Protein 5OBT (pdb70)

InterPro domains:
  IPR001096 Peptidase C13, legumain [PF01650] (59-330)
  IPR001096 Peptidase C13, legumain [PIRSF019663] (10-494)
  IPR001096 Peptidase C13, legumain [PR00776] (60-84)
  IPR001096 Peptidase C13, legumain [PR00776] (85-114)
  IPR001096 Peptidase C13, legumain [PR00776] (132-147)
  IPR001096 Peptidase C13, legumain [PR00776] (160-179)
  IPR001096 Peptidase C13, legumain [PR00776] (209-225)
  IPR001096 Peptidase C13, legumain [PTHR12000] (14-478)
  IPR043577 Asparaginyl endopeptidase [PIRSF500139] (7-494)
  IPR046427 Legumain prodomain superfamily [G3DSA:1.10.132.130] (354-481)
  IPR048501 Legumain, prodomain [PF20985] (381-477)
  IPR048501 Legumain, prodomain [cd21115] (356-477)

Sequence (564 aa):
FQSGTRWAVLVAGSSGYWNYRHQADICHAYQLLRKGGLKEENIVVFMYDDIANNYENPRPGTIINSPHGKDDVYQGVPKDYTGDDVNVDNLFAVILGDKTAVKGGGSGKVVDSGPNDHIFIFYSHGGPGVLGMPTSSSPYLYANNDLNDVVLKKKKHALGTYKSSLVFYLEACESGSIFEGLLPEGLNIYATTASNAEESSWGTYCPGEEPSSPPPEYETCLGDLYSVAWMEDSGMLQTETLHQQYELVKRRTAPVGYSYGSHVMMQYGDVGISKDNLDLYMGTNPAYVVADFQSGTRWAVLVAGSSGYWNYRHQADICHAYQLLRKGGLKEENIVVFMYDDIANNNYENPRPGTIINSPHGKDVYQGVPKDYTGDDVNVDNLFAVILGDKTAVKGGSGKVVDSGPNDHIFIFYSHGGPGVLGMPTSSPYLYANDLNDVLKKKHALGTYKSSLVFYLEACESGSIFEGLLPEGLNIYATTASNAEESSSWGTYCPGEEPSPPPEYETCLGDLYSVAWMEDSGMHNLQTETLHQQYELVKRRTAPVGYSYGSHVMMQYGDVGISKDNNLDLYMGTNPAYVAD

Secondary structure (DSSP, 8-state):
---S-EEEEEE----SGGGHHHHHHHHHHHHHHHHTT--GGGEEEE----STT-TT-SSTT---SSTTPPP--TT---SB-GGG-SHHHHHHHHHT-GGG--SS--------TT-EEEEEE--EETTEE--SSSSPEEHHHHHHHHHHHHHHT--SEEEEEE-STTGGGGTTTTS-TTSSEEEEESS-TTS--BEES-TTSSSPPSTT--S--EEHHHHHHHHHHH-/---S-EEEEEE----SGGGHHHHHHHHHHHHHHHHTT--GGGEEEE----STT-TT-SSTT---SSTTPPP--TT---SB-GGG-SHHHHHHHHHT-GGG--SS--------TT-EEEEEE--EETTEE--SSSSPEEHHHHHHHHHHHHHHT--SEEEEEE-STTTHHHHTTTS-TTSSEEEEESS-TTS--BEES-TTSSSPPPTT--S--EEHHHHHHHHHTTTT-/-BB-/-BB-/----BHHHHHHHHHHHHS-BTTBS----EEEE-GGGGGSBTHHHH-----/----BHHHHHHHHHHHHSPBTTBS----EEEE-GGGGGSBTHHHH-----

CATH classification: 3.40.50.1460

Solvent-accessible surface area: 22400 Å² total

Organism: Arabidopsis thaliana (NCBI:txid3702)

Radius of gyration: 26.43 Å; Cα contacts (8 Å, |Δi|>4): 1486; chains: 6; bounding box: 70×45×80 Å

Structure (mmCIF, N/CA/C/O backbone):
data_5OBT
#
_entry.id   5OBT
#
_cell.length_a   41.740
_cell.length_b   78.070
_cell.length_c   77.719
_cell.angle_alpha   90.00
_cell.angle_beta   92.98
_cell.angle_gamma   90.00
#
_symmetry.space_group_name_H-M   'P 1 21 1'
#
loop_
_entity.id
_entity.type
_entity.pdbx_description
1 polymer 'Vacuolar-processing enzyme gamma-isozyme'
2 polymer 'Vacuolar-processing enzyme gamma-isozyme'
3 polymer Ac-YVAD-CMK
4 water water
#
loop_
_atom_site.group_PDB
_atom_site.id
_atom_site.type_symbol
_atom_site.label_atom_id
_atom_site.label_alt_id
_atom_site.label_comp_id
_atom_site.label_asym_id
_atom_site.label_entity_id
_atom_site.label_seq_id
_atom_site.pdbx_PDB_ins_code
_atom_site.Cartn_x
_atom_site.Cartn_y
_atom_site.Cartn_z
_atom_site.occupancy
_atom_site.B_iso_or_equiv
_atom_site.auth_seq_id
_atom_site.auth_comp_id
_atom_site.auth_asym_id
_atom_site.auth_atom_id
_atom_site.pdbx_PDB_model_num
ATOM 1 N N . PHE A 1 16 ? 42.451 9.581 25.755 1.00 35.18 54 PHE A N 1
ATOM 2 C CA . PHE A 1 16 ? 41.466 8.697 25.143 1.00 33.22 54 PHE A CA 1
ATOM 3 C C . PHE A 1 16 ? 40.174 8.613 25.973 1.00 46.53 54 PHE A C 1
ATOM 4 O O . PHE A 1 16 ? 40.173 8.740 27.211 1.00 32.56 54 PHE A O 1
ATOM 12 N N . GLN A 1 17 ? 39.074 8.417 25.256 1.00 40.54 55 GLN A N 1
ATOM 13 C CA . GLN A 1 17 ? 37.765 8.203 25.845 1.00 33.87 55 GLN A CA 1
ATOM 14 C C . GLN A 1 17 ? 37.788 6.994 26.770 1.00 29.39 55 GLN A C 1
ATOM 15 O O . GLN A 1 17 ? 38.191 5.895 26.375 1.00 34.37 55 GLN A O 1
ATOM 21 N N . SER A 1 18 ? 37.364 7.217 28.009 1.00 25.04 56 SER A N 1
ATOM 22 C CA . SER A 1 18 ? 37.318 6.161 29.011 1.00 29.21 56 SER A CA 1
ATOM 23 C C . SER A 1 18 ? 35.883 5.733 29.316 1.00 27.42 56 SER A C 1
ATOM 24 O O . SER A 1 18 ? 35.665 4.762 30.032 1.00 29.88 56 SER A O 1
ATOM 27 N N . GLY A 1 19 ? 34.909 6.451 28.760 1.00 22.31 57 GLY A N 1
ATOM 28 C CA . GLY A 1 19 ? 33.510 6.097 28.937 1.00 20.97 57 GLY A CA 1
ATOM 29 C C . GLY A 1 19 ? 33.093 4.878 28.123 1.00 21.21 57 GLY A C 1
ATOM 30 O O . GLY A 1 19 ? 33.891 4.297 27.384 1.00 27.29 57 GLY A O 1
ATOM 31 N N . THR A 1 20 ? 31.835 4.477 28.278 1.00 12.38 58 THR A N 1
ATOM 32 C CA . THR A 1 20 ? 31.283 3.347 27.549 1.00 10.43 58 THR A CA 1
ATOM 33 C C . THR A 1 20 ? 30.453 3.876 26.399 1.00 10.38 58 THR A C 1
ATOM 34 O O . THR A 1 20 ? 29.734 4.864 26.566 1.00 9.59 58 THR A O 1
ATOM 38 N N . ARG A 1 21 ? 30.581 3.231 25.240 1.00 7.76 59 ARG A N 1
ATOM 39 C CA . ARG A 1 21 ? 29.786 3.562 24.047 1.00 8.57 59 ARG A CA 1
ATOM 40 C C . ARG A 1 21 ? 28.588 2.626 23.932 1.00 7.00 59 ARG A C 1
ATOM 41 O O . ARG A 1 21 ? 28.748 1.409 23.902 1.00 8.39 59 ARG A O 1
ATOM 49 N N . TRP A 1 22 ? 27.396 3.207 23.866 1.00 7.51 60 TRP A N 1
ATOM 50 C CA . TRP A 1 22 ? 26.138 2.467 23.772 1.00 6.87 60 TRP A CA 1
ATOM 51 C C . TRP A 1 22 ? 25.462 2.782 22.458 1.00 6.97 60 TRP A C 1
ATOM 52 O O . TRP A 1 22 ? 25.656 3.861 21.912 1.00 7.16 60 TRP A O 1
ATOM 63 N N . ALA A 1 23 ? 24.624 1.866 21.986 1.00 7.78 61 ALA A N 1
ATOM 64 C CA . ALA A 1 23 ? 23.781 2.161 20.835 1.00 5.61 61 ALA A CA 1
ATOM 65 C C . ALA A 1 23 ? 22.394 1.548 20.977 1.00 7.33 61 ALA A C 1
ATOM 66 O O . ALA A 1 23 ? 22.224 0.495 21.583 1.00 8.73 61 ALA A O 1
ATOM 68 N N . VAL A 1 24 ? 21.403 2.219 20.392 1.00 5.99 62 VAL A N 1
ATOM 69 C CA . VAL A 1 24 ? 20.061 1.678 20.254 1.00 6.45 62 VAL A CA 1
ATOM 70 C C . VAL A 1 24 ? 19.739 1.711 18.776 1.00 6.18 62 VAL A C 1
ATOM 71 O O . VAL A 1 24 ? 19.842 2.760 18.142 1.00 6.81 62 VAL A O 1
ATOM 75 N N . LEU A 1 25 ? 19.394 0.549 18.234 1.00 6.55 63 LEU A N 1
ATOM 76 C CA . LEU A 1 25 ? 19.132 0.392 16.812 1.00 6.18 63 LEU A CA 1
ATOM 77 C C . LEU A 1 25 ? 17.689 -0.040 16.634 1.00 7.76 63 LEU A C 1
ATOM 78 O O . LEU A 1 25 ? 17.308 -1.086 17.147 1.00 8.45 63 LEU A O 1
ATOM 83 N N . VAL A 1 26 ? 16.902 0.741 15.898 1.00 6.37 64 VAL A N 1
ATOM 84 C CA . VAL A 1 26 ? 15.462 0.515 15.809 1.00 7.56 64 VAL A CA 1
ATOM 85 C C . VAL A 1 26 ? 14.950 0.507 14.375 1.00 6.12 64 VAL A C 1
ATOM 86 O O . VAL A 1 26 ? 15.042 1.524 13.677 1.00 7.67 64 VAL A O 1
ATOM 90 N N . ALA A 1 27 ? 14.417 -0.638 13.948 1.00 5.98 65 ALA A N 1
ATOM 91 C CA . ALA A 1 27 ? 13.672 -0.746 12.703 1.00 6.64 65 ALA A CA 1
ATOM 92 C C . ALA A 1 27 ? 12.194 -0.637 13.043 1.00 10.24 65 ALA A C 1
ATOM 93 O O . ALA A 1 27 ? 11.684 -1.411 13.849 1.00 8.85 65 ALA A O 1
ATOM 95 N N . GLY A 1 28 ? 11.514 0.339 12.456 1.00 7.17 66 GLY A N 1
ATOM 96 C CA . GLY A 1 28 ? 10.160 0.666 12.873 1.00 8.19 66 GLY A CA 1
ATOM 97 C C . GLY A 1 28 ? 9.053 -0.017 12.096 1.00 7.85 66 GLY A C 1
ATOM 98 O O . GLY A 1 28 ? 7.879 0.250 12.323 1.00 9.94 66 GLY A O 1
ATOM 99 N N . SER A 1 29 ? 9.420 -0.930 11.207 1.00 6.63 67 SER A N 1
ATOM 100 C CA . SER A 1 29 ? 8.468 -1.522 10.276 1.00 8.42 67 SER A CA 1
ATOM 101 C C . SER A 1 29 ? 8.511 -3.038 10.288 1.00 7.84 67 SER A C 1
ATOM 102 O O . SER A 1 29 ? 9.391 -3.645 10.887 1.00 8.46 67 SER A O 1
ATOM 105 N N . SER A 1 30 ? 7.575 -3.648 9.577 1.00 7.18 68 SER A N 1
ATOM 106 C CA . SER A 1 30 ? 7.584 -5.093 9.394 1.00 8.74 68 SER A CA 1
ATOM 107 C C . SER A 1 30 ? 7.085 -5.399 7.989 1.00 8.16 68 SER A C 1
ATOM 108 O O . SER A 1 30 ? 6.601 -4.508 7.284 1.00 9.73 68 SER A O 1
ATOM 111 N N . GLY A 1 31 ? 7.214 -6.656 7.584 1.00 8.27 69 GLY A N 1
ATOM 112 C CA . GLY A 1 31 ? 6.797 -7.072 6.254 1.00 9.18 69 GLY A CA 1
ATOM 113 C C . GLY A 1 31 ? 7.939 -7.124 5.253 1.00 7.85 69 GLY A C 1
ATOM 114 O O . GLY A 1 31 ? 8.861 -6.289 5.272 1.00 8.08 69 GLY A O 1
ATOM 115 N N . TYR A 1 32 ? 7.870 -8.097 4.348 1.00 9.03 70 TYR A N 1
ATOM 116 C CA . TYR A 1 32 ? 8.950 -8.305 3.386 1.00 10.06 70 TYR A CA 1
ATOM 117 C C . TYR A 1 32 ? 9.242 -7.060 2.547 1.00 8.28 70 TYR A C 1
ATOM 118 O O . TYR A 1 32 ? 10.392 -6.797 2.199 1.00 8.30 70 TYR A O 1
ATOM 127 N N . TRP A 1 33 ? 8.197 -6.314 2.207 1.00 9.03 71 TRP A N 1
ATOM 128 C CA . TRP A 1 33 ? 8.336 -5.094 1.406 1.00 7.36 71 TRP A CA 1
ATOM 129 C C . TRP A 1 33 ? 9.148 -4.027 2.138 1.00 8.11 71 TRP A C 1
ATOM 130 O O . TRP A 1 33 ? 9.599 -3.048 1.531 1.00 9.69 71 TRP A O 1
ATOM 141 N N . ASN A 1 34 ? 9.320 -4.217 3.442 1.00 6.82 72 ASN A N 1
ATOM 142 C CA . ASN A 1 34 ? 10.112 -3.316 4.277 1.00 7.60 72 ASN A CA 1
ATOM 143 C C . ASN A 1 34 ? 11.444 -3.917 4.700 1.00 7.57 72 ASN A C 1
ATOM 144 O O . ASN A 1 34 ? 12.052 -3.478 5.669 1.00 7.41 72 ASN A O 1
ATOM 149 N N . TYR A 1 35 ? 11.887 -4.923 3.953 1.00 5.79 73 TYR A N 1
ATOM 150 C CA . TYR A 1 35 ? 13.204 -5.543 4.089 1.00 5.99 73 TYR A CA 1
ATOM 151 C C . TYR A 1 35 ? 14.310 -4.568 4.472 1.00 4.40 73 TYR A C 1
ATOM 152 O O . TYR A 1 35 ? 15.088 -4.813 5.409 1.00 6.40 73 TYR A O 1
ATOM 161 N N . ARG A 1 36 ? 14.366 -3.451 3.745 1.00 5.75 74 ARG A N 1
ATOM 162 C CA . ARG A 1 36 ? 15.458 -2.495 3.880 1.00 6.53 74 ARG A CA 1
ATOM 163 C C . ARG A 1 36 ? 15.642 -1.933 5.289 1.00 6.12 74 ARG A C 1
ATOM 164 O O . ARG A 1 36 ? 16.765 -1.642 5.682 1.00 7.37 74 ARG A O 1
ATOM 172 N N . HIS A 1 37 ? 14.569 -1.776 6.058 1.00 4.60 75 HIS A N 1
ATOM 173 C CA . HIS A 1 37 ? 14.746 -1.125 7.356 1.00 4.21 75 HIS A CA 1
ATOM 174 C C . HIS A 1 37 ? 15.440 -2.043 8.336 1.00 5.73 75 HIS A C 1
ATOM 175 O O . HIS A 1 37 ? 16.302 -1.619 9.108 1.00 6.31 75 HIS A O 1
ATOM 182 N N . GLN A 1 38 ? 15.074 -3.317 8.300 1.00 6.93 76 GLN A N 1
ATOM 183 C CA . GLN A 1 38 ? 15.747 -4.278 9.161 1.00 5.33 76 GLN A CA 1
ATOM 184 C C . GLN A 1 38 ? 17.150 -4.583 8.623 1.00 6.09 76 GLN A C 1
ATOM 185 O O . GLN A 1 38 ? 18.064 -4.788 9.410 1.00 6.09 76 GLN A O 1
ATOM 191 N N . ALA A 1 39 ? 17.340 -4.554 7.309 1.00 4.95 77 ALA A N 1
ATOM 192 C CA . ALA A 1 39 ? 18.682 -4.700 6.757 1.00 5.43 77 ALA A CA 1
ATOM 193 C C . ALA A 1 39 ? 19.585 -3.541 7.209 1.00 5.80 77 ALA A C 1
ATOM 194 O O . ALA A 1 39 ? 20.743 -3.767 7.556 1.00 5.87 77 ALA A O 1
ATOM 196 N N . ASP A 1 40 ? 19.070 -2.311 7.178 1.00 5.73 78 ASP A N 1
ATOM 197 C CA . ASP A 1 40 ? 19.816 -1.147 7.675 1.00 4.72 78 ASP A CA 1
ATOM 198 C C . ASP A 1 40 ? 20.309 -1.364 9.106 1.00 5.98 78 ASP A C 1
ATOM 199 O O . ASP A 1 40 ? 21.465 -1.088 9.439 1.00 5.86 78 ASP A O 1
ATOM 204 N N . ILE A 1 41 ? 19.405 -1.836 9.954 1.00 5.80 79 ILE A N 1
ATOM 205 C CA . ILE A 1 41 ? 19.697 -1.980 11.370 1.00 5.41 79 ILE A CA 1
ATOM 206 C C . ILE A 1 41 ? 20.693 -3.108 11.603 1.00 6.08 79 ILE A C 1
ATOM 207 O O . ILE A 1 41 ? 21.575 -2.984 12.448 1.00 7.23 79 ILE A O 1
ATOM 212 N N . CYS A 1 42 ? 20.580 -4.200 10.848 1.00 6.01 80 CYS A N 1
ATOM 213 C CA . CYS A 1 42 ? 21.520 -5.298 11.029 1.00 6.66 80 CYS A CA 1
ATOM 214 C C . CYS A 1 42 ? 22.908 -4.870 10.586 1.00 5.69 80 CYS A C 1
ATOM 215 O O . CYS A 1 42 ? 23.911 -5.212 11.222 1.00 7.13 80 CYS A O 1
ATOM 218 N N . HIS A 1 43 ? 22.973 -4.130 9.488 1.00 6.95 81 HIS A N 1
ATOM 219 C CA . HIS A 1 43 ? 24.250 -3.598 9.029 1.00 7.30 81 HIS A CA 1
ATOM 220 C C . HIS A 1 43 ? 24.849 -2.702 10.109 1.00 7.11 81 HIS A C 1
ATOM 221 O O . HIS A 1 43 ? 26.042 -2.811 10.414 1.00 7.54 81 HIS A O 1
ATOM 228 N N . ALA A 1 44 ? 24.023 -1.848 10.715 1.00 5.42 82 ALA A N 1
ATOM 229 C CA . ALA A 1 44 ? 24.518 -0.913 11.733 1.00 6.05 82 ALA A CA 1
ATOM 230 C C . ALA A 1 44 ? 25.070 -1.694 12.910 1.00 6.88 82 ALA A C 1
ATOM 231 O O . ALA A 1 44 ? 26.125 -1.339 13.451 1.00 6.87 82 ALA A O 1
ATOM 233 N N . TYR A 1 45 ? 24.390 -2.776 13.284 1.00 5.96 83 TYR A N 1
ATOM 234 C CA . TYR A 1 45 ? 24.893 -3.625 14.368 1.00 6.52 83 TYR A CA 1
ATOM 235 C C . TYR A 1 45 ? 26.301 -4.150 14.059 1.00 7.01 83 TYR A C 1
ATOM 236 O O . TYR A 1 45 ? 27.216 -4.043 14.890 1.00 6.55 83 TYR A O 1
ATOM 245 N N . GLN A 1 46 ? 26.479 -4.720 12.869 1.00 8.72 84 GLN A N 1
ATOM 246 C CA . GLN A 1 46 ? 27.783 -5.283 12.499 1.00 6.61 84 GLN A CA 1
ATOM 247 C C . GLN A 1 46 ? 28.882 -4.223 12.481 1.00 8.56 84 GLN A C 1
ATOM 248 O O . GLN A 1 46 ? 29.990 -4.465 12.957 1.00 10.57 84 GLN A O 1
ATOM 254 N N . LEU A 1 47 ? 28.567 -3.051 11.937 1.00 6.98 85 LEU A N 1
ATOM 255 C CA . LEU A 1 47 ? 29.511 -1.944 11.889 1.00 6.99 85 LEU A CA 1
ATOM 256 C C . LEU A 1 47 ? 29.978 -1.552 13.293 1.00 9.86 85 LEU A C 1
ATOM 257 O O . LEU A 1 47 ? 31.166 -1.322 13.542 1.00 8.90 85 LEU A O 1
ATOM 262 N N . LEU A 1 48 ? 29.027 -1.448 14.215 1.00 7.66 86 LEU A N 1
ATOM 263 C CA . LEU A 1 48 ? 29.359 -0.962 15.550 1.00 7.02 86 LEU A CA 1
ATOM 264 C C . LEU A 1 48 ? 30.163 -2.011 16.304 1.00 6.90 86 LEU A C 1
ATOM 265 O O . LEU A 1 48 ? 31.083 -1.667 17.065 1.00 8.91 86 LEU A O 1
ATOM 270 N N . ARG A 1 49 ? 29.843 -3.289 16.076 1.00 7.28 87 ARG A N 1
ATOM 271 C CA . ARG A 1 49 ? 30.650 -4.359 16.667 1.00 6.44 87 ARG A CA 1
ATOM 272 C C . ARG A 1 49 ? 32.084 -4.343 16.154 1.00 10.62 87 ARG A C 1
ATOM 273 O O . ARG A 1 49 ? 33.032 -4.505 16.935 1.00 10.27 87 ARG A O 1
ATOM 281 N N . LYS A 1 50 ? 32.240 -4.165 14.848 1.00 10.35 88 LYS A N 1
ATOM 282 C CA . LYS A 1 50 ? 33.571 -4.052 14.244 1.00 13.05 88 LYS A CA 1
ATOM 283 C C . LYS A 1 50 ? 34.350 -2.867 14.808 1.00 12.65 88 LYS A C 1
ATOM 284 O O . LYS A 1 50 ? 35.584 -2.878 14.831 1.00 12.50 88 LYS A O 1
ATOM 290 N N . GLY A 1 51 ? 33.627 -1.849 15.269 1.00 10.56 89 GLY A N 1
ATOM 291 C CA . GLY A 1 51 ? 34.242 -0.661 15.826 1.00 13.02 89 GLY A CA 1
ATOM 292 C C . GLY A 1 51 ? 34.615 -0.859 17.280 1.00 13.66 89 GLY A C 1
ATOM 293 O O . GLY A 1 51 ? 35.264 -0.007 17.893 1.00 13.50 89 GLY A O 1
ATOM 294 N N . GLY A 1 52 ? 34.199 -1.989 17.842 1.00 11.52 90 GLY A N 1
ATOM 295 C CA . GLY A 1 52 ? 34.536 -2.311 19.216 1.00 8.80 90 GLY A CA 1
ATOM 296 C C . GLY A 1 52 ? 33.452 -2.083 20.249 1.00 10.84 90 GLY A C 1
ATOM 297 O O . GLY A 1 52 ? 33.691 -2.297 21.437 1.00 13.76 90 GLY A O 1
ATOM 298 N N . LEU A 1 53 ? 32.268 -1.634 19.829 1.00 9.83 91 LEU A N 1
ATOM 299 C CA . LEU A 1 53 ? 31.156 -1.571 20.780 1.00 8.62 91 LEU A CA 1
ATOM 300 C C . LEU A 1 53 ? 30.808 -2.994 21.173 1.00 9.08 91 LEU A C 1
ATOM 301 O O . LEU A 1 53 ? 30.800 -3.902 20.333 1.00 9.83 91 LEU A O 1
ATOM 306 N N . LYS A 1 54 ? 30.551 -3.198 22.454 1.00 8.63 92 LYS A N 1
ATOM 307 C CA . LYS A 1 54 ? 30.235 -4.536 22.943 1.00 11.26 92 LYS A CA 1
ATOM 308 C C . LYS A 1 54 ? 28.769 -4.871 22.736 1.00 9.37 92 LYS A C 1
ATOM 309 O O . LYS A 1 54 ? 27.910 -3.991 22.786 1.00 8.77 92 LYS A O 1
ATOM 315 N N . GLU A 1 55 ? 28.499 -6.153 22.498 1.00 9.71 93 GLU A N 1
ATOM 316 C CA . GLU A 1 55 ? 27.131 -6.614 22.260 1.00 12.62 93 GLU A CA 1
ATOM 317 C C . GLU A 1 55 ? 26.208 -6.211 23.400 1.00 12.53 93 GLU A C 1
ATOM 318 O O . GLU A 1 55 ? 25.062 -5.820 23.172 1.00 9.04 93 GLU A O 1
ATOM 324 N N . GLU A 1 56 ? 26.716 -6.290 24.627 1.00 11.42 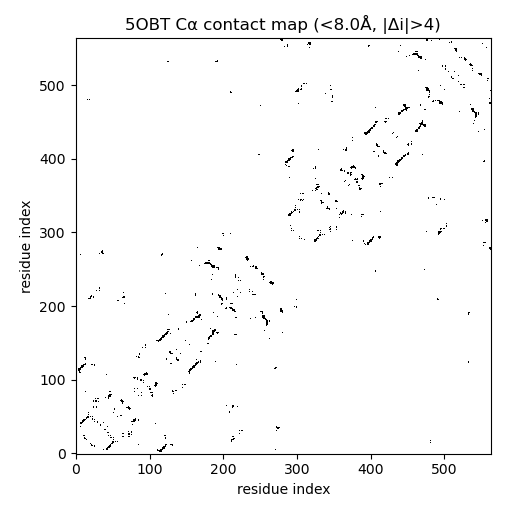94 GLU A N 1
ATOM 325 C CA . GLU A 1 56 ? 25.928 -5.956 25.804 1.00 10.39 94 GLU A CA 1
ATOM 326 C C . GLU A 1 56 ? 25.524 -4.478 25.849 1.00 11.89 94 GLU A C 1
ATOM 327 O O . GLU A 1 56 ? 24.629 -4.100 26.603 1.00 9.94 94 GLU A O 1
ATOM 333 N N . ASN A 1 57 ? 26.178 -3.646 25.042 1.00 8.98 95 ASN A N 1
ATOM 334 C CA . ASN A 1 57 ? 25.859 -2.220 25.016 1.00 7.70 95 ASN A CA 1
ATOM 335 C C . ASN A 1 57 ? 25.120 -1.776 23.755 1.00 7.06 95 ASN A C 1
ATOM 336 O O . ASN A 1 57 ? 24.874 -0.582 23.593 1.00 9.15 95 ASN A O 1
ATOM 341 N N . ILE A 1 58 ? 24.789 -2.718 22.875 1.00 7.94 96 ILE A N 1
ATOM 342 C CA . ILE A 1 58 ? 24.040 -2.408 21.646 1.00 7.59 96 ILE A CA 1
ATOM 343 C C . ILE A 1 58 ? 22.673 -3.064 21.751 1.00 7.34 96 ILE A C 1
ATOM 344 O O . ILE A 1 58 ? 22.591 -4.298 21.830 1.00 9.19 96 ILE A O 1
ATOM 349 N N . VAL A 1 59 ? 21.610 -2.259 21.775 1.00 6.70 97 VAL A N 1
ATOM 350 C CA . VAL A 1 59 ? 20.259 -2.799 21.919 1.00 6.71 97 VAL A CA 1
ATOM 351 C C . VAL A 1 59 ? 19.521 -2.776 20.595 1.00 6.21 97 VAL A C 1
ATOM 352 O O . VAL A 1 59 ? 19.363 -1.710 19.997 1.00 7.84 97 VAL A O 1
ATOM 356 N N . VAL A 1 60 ? 19.089 -3.952 20.142 1.00 6.49 98 VAL A N 1
ATOM 357 C CA . VAL A 1 60 ? 18.491 -4.084 18.809 1.00 7.85 98 VAL A CA 1
ATOM 358 C C . VAL A 1 60 ? 16.981 -4.337 18.841 1.00 7.44 98 VAL A C 1
ATOM 359 O O . VAL A 1 60 ? 16.511 -5.293 19.472 1.00 7.48 98 VAL A O 1
ATOM 363 N N . PHE A 1 61 ? 16.243 -3.461 18.163 1.00 6.34 99 PHE A N 1
ATOM 364 C CA . PHE A 1 61 ? 14.807 -3.612 17.906 1.00 8.20 99 PHE A CA 1
ATOM 365 C C . PHE A 1 61 ? 14.577 -4.000 16.450 1.00 8.23 99 PHE A C 1
ATOM 366 O O . PHE A 1 61 ? 14.837 -3.191 15.565 1.00 7.48 99 PHE A O 1
ATOM 374 N N . MET A 1 62 ? 14.084 -5.210 16.194 1.00 5.82 100 MET A N 1
ATOM 375 C CA . MET A 1 62 ? 13.734 -5.597 14.821 1.00 6.24 100 MET A CA 1
ATOM 376 C C . MET A 1 62 ? 12.611 -6.627 14.876 1.00 8.33 100 MET A C 1
ATOM 377 O O . MET A 1 62 ? 12.649 -7.531 15.702 1.00 7.30 100 MET A O 1
ATOM 382 N N . TYR A 1 63 ? 11.617 -6.499 14.006 1.00 7.95 101 TYR A N 1
ATOM 383 C CA . TYR A 1 63 ? 10.460 -7.379 14.097 1.00 8.47 101 TYR A CA 1
ATOM 384 C C . TYR A 1 63 ? 10.862 -8.839 13.899 1.00 8.91 101 TYR A C 1
ATOM 385 O O . TYR A 1 63 ? 10.288 -9.734 14.529 1.00 9.48 101 TYR A O 1
ATOM 394 N N . ASP A 1 64 ? 11.853 -9.050 13.027 1.00 8.09 102 ASP A N 1
ATOM 395 C CA . ASP A 1 64 ? 12.561 -10.324 12.835 1.00 7.81 102 ASP A CA 1
ATOM 396 C C . ASP A 1 64 ? 11.776 -11.242 11.917 1.00 8.02 102 ASP A C 1
ATOM 397 O O . ASP A 1 64 ? 11.808 -12.463 12.087 1.00 10.24 102 ASP A O 1
ATOM 402 N N . ASP A 1 65 ? 11.106 -10.648 10.927 1.00 9.34 103 ASP A N 1
ATOM 403 C CA . ASP A 1 65 ? 10.308 -11.402 9.957 1.00 8.90 103 ASP A CA 1
ATOM 404 C C . ASP A 1 65 ? 10.904 -11.369 8.552 1.00 9.97 103 ASP A C 1
ATOM 405 O O . ASP A 1 65 ? 10.201 -11.595 7.565 1.00 10.79 103 ASP A O 1
ATOM 410 N N . ILE A 1 66 ? 12.194 -11.096 8.462 1.00 8.95 104 ILE A N 1
ATOM 411 C CA . ILE A 1 66 ? 12.822 -10.908 7.163 1.00 7.67 104 ILE A CA 1
ATOM 412 C C . ILE A 1 66 ? 13.759 -12.056 6.792 1.00 9.51 104 ILE A C 1
ATOM 413 O O . ILE A 1 66 ? 13.678 -12.593 5.698 1.00 9.04 104 ILE A O 1
ATOM 418 N N . ALA A 1 67 ? 14.639 -12.452 7.707 1.00 8.56 105 ALA A N 1
ATOM 419 C CA . ALA A 1 67 ? 15.665 -13.432 7.363 1.00 8.05 105 ALA A CA 1
ATOM 420 C C . ALA A 1 67 ? 15.071 -14.743 6.866 1.00 8.94 105 ALA A C 1
ATOM 421 O O . ALA A 1 67 ? 15.591 -15.347 5.927 1.00 11.31 105 ALA A O 1
ATOM 423 N N . ASN A 1 68 ? 13.958 -15.154 7.465 1.00 8.80 106 ASN A N 1
ATOM 424 C CA . ASN A 1 68 ? 13.310 -16.401 7.064 1.00 8.75 106 ASN A CA 1
ATOM 425 C C . ASN A 1 68 ? 11.929 -16.173 6.455 1.00 12.10 106 ASN A C 1
ATOM 426 O O . ASN A 1 68 ? 11.080 -17.073 6.413 1.00 15.22 106 ASN A O 1
ATOM 431 N N . ASN A 1 69 ? 11.720 -14.971 5.930 1.00 9.28 107 ASN A N 1
ATOM 432 C CA . ASN A 1 69 ? 10.512 -14.699 5.185 1.00 9.53 107 ASN A CA 1
ATOM 433 C C . ASN A 1 69 ? 10.474 -15.593 3.957 1.00 11.30 107 ASN A C 1
ATOM 434 O O . ASN A 1 69 ? 11.500 -15.791 3.310 1.00 12.65 107 ASN A O 1
ATOM 439 N N . TYR A 1 70 ? 9.303 -16.117 3.600 1.00 13.28 108 TYR A N 1
ATOM 440 C CA . TYR A 1 70 ? 9.273 -17.043 2.471 1.00 16.06 108 TYR A CA 1
ATOM 441 C C . TYR A 1 70 ? 9.619 -16.344 1.154 1.00 14.42 108 TYR A C 1
ATOM 442 O O . TYR A 1 70 ? 10.036 -16.996 0.191 1.00 16.09 108 TYR A O 1
ATOM 451 N N . GLU A 1 71 ? 9.474 -15.021 1.115 1.00 10.10 109 GLU A N 1
ATOM 452 C CA . GLU A 1 71 ? 9.798 -14.271 -0.094 1.00 9.79 109 GLU A CA 1
ATOM 453 C C . GLU A 1 71 ? 11.295 -13.957 -0.229 1.00 10.85 109 GLU A C 1
ATOM 454 O O . GLU A 1 71 ? 11.738 -13.483 -1.265 1.00 11.93 109 GLU A O 1
ATOM 460 N N . ASN A 1 72 ? 12.067 -14.203 0.827 1.00 10.95 110 ASN A N 1
ATOM 461 C CA . ASN A 1 72 ? 13.503 -13.962 0.789 1.00 9.62 110 ASN A CA 1
ATOM 462 C C . ASN A 1 72 ? 14.220 -14.956 -0.139 1.00 11.39 110 ASN A C 1
ATOM 463 O O . ASN A 1 72 ? 14.189 -16.160 0.110 1.00 12.42 110 ASN A O 1
ATOM 468 N N . PRO A 1 73 ? 14.874 -14.457 -1.202 1.00 10.48 111 PRO A N 1
ATOM 469 C CA . PRO A 1 73 ? 15.567 -15.368 -2.127 1.00 9.80 111 PRO A CA 1
ATOM 470 C C . PRO A 1 73 ? 16.736 -16.107 -1.492 1.00 13.85 111 PRO A C 1
ATOM 471 O O . PRO A 1 73 ? 17.178 -17.108 -2.031 1.00 14.62 111 PRO A O 1
ATOM 475 N N . ARG A 1 74 ? 17.243 -15.612 -0.371 1.00 10.60 112 ARG A N 1
ATOM 476 C CA . ARG A 1 74 ? 18.346 -16.291 0.291 1.00 12.73 112 ARG A CA 1
ATOM 477 C C . ARG A 1 74 ? 17.998 -16.530 1.744 1.00 13.36 112 ARG A C 1
ATOM 478 O O . ARG A 1 74 ? 18.358 -15.741 2.615 1.00 12.04 112 ARG A O 1
ATOM 486 N N . PRO A 1 75 ? 17.286 -17.633 2.007 1.00 12.82 113 PRO A N 1
ATOM 487 C CA . PRO A 1 75 ? 16.754 -17.969 3.325 1.00 15.09 113 PRO A CA 1
ATOM 488 C C . PRO A 1 75 ? 17.822 -17.891 4.400 1.00 14.27 113 PRO A C 1
ATOM 489 O O . PRO A 1 75 ? 18.931 -18.391 4.188 1.00 14.84 113 PRO A O 1
ATOM 493 N N . GLY A 1 76 ? 17.493 -17.252 5.520 1.00 11.43 114 GLY A N 1
ATOM 494 C CA . GLY A 1 76 ? 18.379 -17.192 6.667 1.00 13.30 114 GLY A CA 1
ATOM 495 C C . GLY A 1 76 ? 19.376 -16.052 6.652 1.00 13.06 114 GLY A C 1
ATOM 496 O O . GLY A 1 76 ? 20.204 -15.951 7.553 1.00 15.81 114 GLY A O 1
ATOM 497 N N . THR A 1 77 ? 19.319 -15.212 5.619 1.00 12.85 115 THR A N 1
ATOM 498 C CA . THR A 1 77 ? 20.268 -14.110 5.473 1.00 10.39 115 THR A CA 1
ATOM 499 C C . THR A 1 77 ? 19.555 -12.790 5.253 1.00 10.06 115 THR A C 1
ATOM 500 O O . THR A 1 77 ? 18.404 -12.758 4.819 1.00 9.11 115 THR A O 1
ATOM 504 N N . ILE A 1 78 ? 20.261 -11.710 5.549 1.00 7.74 116 ILE A N 1
ATOM 505 C CA . ILE A 1 78 ? 19.825 -10.369 5.171 1.00 9.02 116 ILE A CA 1
ATOM 506 C C . ILE A 1 78 ? 21.047 -9.638 4.633 1.00 7.36 116 ILE A C 1
ATOM 507 O O . ILE A 1 78 ? 22.114 -9.720 5.241 1.00 9.02 116 ILE A O 1
ATOM 512 N N . ILE A 1 79 ? 20.908 -8.952 3.497 1.00 6.92 117 ILE A N 1
ATOM 513 C CA . ILE A 1 79 ? 21.995 -8.151 2.934 1.00 7.97 117 ILE A CA 1
ATOM 514 C C . ILE A 1 79 ? 21.535 -6.692 2.798 1.00 7.84 117 ILE A C 1
ATOM 515 O O . ILE A 1 79 ? 20.348 -6.427 2.677 1.00 8.05 117 ILE A O 1
ATOM 520 N N . ASN A 1 80 ? 22.473 -5.746 2.853 1.00 7.36 118 ASN A N 1
ATOM 521 C CA . ASN A 1 80 ? 22.117 -4.324 2.854 1.00 6.18 118 ASN A CA 1
ATOM 522 C C . ASN A 1 80 ? 22.764 -3.604 1.664 1.00 8.72 118 ASN A C 1
ATOM 523 O O . ASN A 1 80 ? 22.784 -2.378 1.603 1.00 9.02 118 ASN A O 1
ATOM 528 N N . SER A 1 81 ? 23.304 -4.384 0.729 1.00 8.97 119 SER A N 1
ATOM 529 C CA . SER A 1 81 ? 23.828 -3.859 -0.539 1.00 11.91 119 SER A CA 1
ATOM 530 C C . SER A 1 81 ? 23.869 -5.042 -1.507 1.00 8.51 119 SER A C 1
ATOM 531 O O . SER A 1 81 ? 23.873 -6.189 -1.066 1.00 11.61 119 SER A O 1
ATOM 534 N N . PRO A 1 82 ? 23.886 -4.770 -2.822 1.00 12.05 120 PRO A N 1
ATOM 535 C CA . PRO A 1 82 ? 23.698 -5.858 -3.790 1.00 13.24 120 PRO A CA 1
ATOM 536 C C . PRO A 1 82 ? 24.699 -7.002 -3.660 1.00 17.82 120 PRO A C 1
ATOM 537 O O . PRO A 1 82 ? 24.314 -8.158 -3.855 1.00 19.17 120 PRO A O 1
ATOM 541 N N . HIS A 1 83 ? 25.944 -6.695 -3.312 1.00 13.85 121 HIS A N 1
ATOM 542 C CA . HIS A 1 83 ? 26.949 -7.740 -3.133 1.00 17.87 121 HIS A CA 1
ATOM 543 C C . HIS A 1 83 ? 27.425 -7.815 -1.697 1.00 19.53 121 HIS A C 1
ATOM 544 O O . HIS A 1 83 ? 28.521 -8.301 -1.421 1.00 18.42 121 HIS A O 1
ATOM 551 N N . GLY A 1 84 ? 26.602 -7.323 -0.780 1.00 13.31 122 GLY A N 1
ATOM 552 C CA . GLY A 1 84 ? 26.968 -7.317 0.623 1.00 16.13 122 GLY A CA 1
ATOM 553 C C . GLY A 1 84 ? 26.984 -8.695 1.236 1.00 13.60 122 GLY A C 1
ATOM 554 O O . GLY A 1 84 ? 26.310 -9.618 0.755 1.00 15.01 122 GLY A O 1
ATOM 555 N N . LYS A 1 85 ? 27.762 -8.824 2.302 1.00 13.09 123 LYS A N 1
ATOM 556 C CA . LYS A 1 85 ? 27.772 -10.035 3.107 1.00 15.81 123 LYS A CA 1
ATOM 557 C C . LYS A 1 85 ? 26.513 -10.094 3.962 1.00 14.86 123 LYS A C 1
ATOM 558 O O . LYS A 1 85 ? 25.855 -9.081 4.180 1.00 12.68 123 LYS A O 1
ATOM 564 N N A ASP A 1 86 ? 26.159 -11.293 4.404 0.64 12.25 124 ASP A N 1
ATOM 565 N N B ASP A 1 86 ? 26.204 -11.279 4.473 0.36 12.32 124 ASP A N 1
ATOM 566 C CA A ASP A 1 86 ? 25.077 -11.423 5.368 0.64 11.49 124 ASP A CA 1
ATOM 567 C CA B ASP A 1 86 ? 25.061 -11.484 5.365 0.36 11.51 124 ASP A CA 1
ATOM 568 C C A ASP A 1 86 ? 25.381 -10.523 6.552 0.64 9.63 124 ASP A C 1
ATOM 569 C C B ASP A 1 86 ? 25.235 -10.748 6.705 0.36 10.10 124 ASP A C 1
ATOM 570 O O A ASP A 1 86 ? 26.508 -10.504 7.057 0.64 10.68 124 ASP A O 1
ATOM 571 O O B ASP A 1 86 ? 26.120 -11.087 7.494 0.36 10.54 124 ASP A O 1
ATOM 580 N N . VAL A 1 87 ? 24.386 -9.752 6.965 1.00 10.09 125 VAL A N 1
ATOM 581 C CA . VAL A 1 87 ? 24.510 -8.951 8.178 1.00 8.35 125 VAL A CA 1
ATOM 582 C C . VAL A 1 87 ? 23.584 -9.437 9.297 1.00 6.77 125 VAL A C 1
ATOM 583 O O . VAL A 1 87 ? 23.573 -8.860 10.380 1.00 8.37 125 VAL A O 1
ATOM 587 N N . TYR A 1 88 ? 22.841 -10.520 9.059 1.00 7.03 126 TYR A N 1
ATOM 588 C CA . TYR A 1 88 ? 21.897 -10.987 10.071 1.00 7.78 126 TYR A CA 1
ATOM 589 C C . TYR A 1 88 ? 22.564 -11.836 11.144 1.00 7.86 126 TYR A C 1
ATOM 590 O O . TYR A 1 88 ? 22.183 -11.760 12.313 1.00 10.56 126 TYR A O 1
ATOM 599 N N . GLN A 1 89 ? 23.545 -12.647 10.759 1.00 12.11 127 GLN A N 1
ATOM 600 C CA . GLN A 1 89 ? 24.167 -13.560 11.712 1.00 14.89 127 GLN A CA 1
ATOM 601 C C . GLN A 1 89 ? 24.834 -12.793 12.831 1.00 11.69 127 GLN A C 1
ATOM 602 O O . GLN A 1 89 ? 25.630 -11.884 12.584 1.00 14.26 127 GLN A O 1
ATOM 608 N N . GLY A 1 90 ? 24.511 -13.154 14.067 1.00 11.44 128 GLY A N 1
ATOM 609 C CA . GLY A 1 90 ? 25.166 -12.524 15.195 1.00 11.48 128 GLY A CA 1
ATOM 610 C C . GLY A 1 90 ? 24.372 -11.386 15.811 1.00 10.65 128 GLY A C 1
ATOM 611 O O . GLY A 1 90 ? 24.661 -10.954 16.927 1.00 12.38 128 GLY A O 1
ATOM 612 N N . VAL A 1 91 ? 23.360 -10.901 15.102 1.00 9.18 129 VAL A N 1
ATOM 613 C CA . VAL A 1 91 ? 22.556 -9.810 15.639 1.00 9.11 129 VAL A CA 1
ATOM 614 C C . VAL A 1 91 ? 21.688 -10.325 16.787 1.00 9.39 129 VAL A C 1
ATOM 615 O O . VAL A 1 91 ? 20.950 -11.297 16.623 1.00 11.27 129 VAL A O 1
ATOM 619 N N . PRO A 1 92 ? 21.784 -9.691 17.960 1.00 8.57 130 PRO A N 1
ATOM 620 C CA . PRO A 1 92 ? 21.004 -10.177 19.099 1.00 9.37 130 PRO A CA 1
ATOM 621 C C . PRO A 1 92 ? 19.526 -9.881 18.940 1.00 11.23 130 PRO A C 1
ATOM 622 O O . PRO A 1 92 ? 19.147 -8.855 18.352 1.00 12.95 130 PRO A O 1
ATOM 626 N N . LYS A 1 93 ? 18.695 -10.776 19.459 1.00 10.94 131 LYS A N 1
ATOM 627 C CA . LYS A 1 93 ? 17.249 -10.601 19.381 1.00 13.20 131 LYS A CA 1
ATOM 628 C C . LYS A 1 93 ? 16.759 -9.949 20.662 1.00 15.47 131 LYS A C 1
ATOM 629 O O . LYS A 1 93 ? 16.083 -10.586 21.461 1.00 22.33 131 LYS A O 1
ATOM 635 N N . ASP A 1 94 ? 17.097 -8.677 20.864 1.00 10.57 132 ASP A N 1
ATOM 636 C CA . ASP A 1 94 ? 16.747 -8.026 22.123 1.00 7.91 132 ASP A CA 1
ATOM 637 C C . ASP A 1 94 ? 15.250 -7.796 22.198 1.00 10.67 132 ASP A C 1
ATOM 638 O O . ASP A 1 94 ? 14.591 -8.230 23.139 1.00 11.02 132 ASP A O 1
ATOM 643 N N . TYR A 1 95 ? 14.714 -7.124 21.187 1.00 7.83 133 TYR A N 1
ATOM 644 C CA . TYR A 1 95 ? 13.295 -6.820 21.150 1.00 7.76 133 TYR A CA 1
ATOM 645 C C . TYR A 1 95 ? 12.825 -7.145 19.750 1.00 8.88 133 TYR A C 1
ATOM 646 O O . TYR A 1 95 ? 13.209 -6.475 18.794 1.00 8.04 133 TYR A O 1
ATOM 655 N N . THR A 1 96 ? 12.042 -8.218 19.632 1.00 7.54 134 THR A N 1
ATOM 656 C CA . THR A 1 96 ? 11.522 -8.643 18.333 1.00 6.09 134 THR A CA 1
ATOM 657 C C . THR A 1 96 ? 10.019 -8.846 18.391 1.00 7.85 134 THR A C 1
ATOM 658 O O . THR A 1 96 ? 9.416 -8.803 19.466 1.00 9.31 134 THR A O 1
ATOM 662 N N . GLY A 1 97 ? 9.410 -9.068 17.230 1.00 7.57 135 GLY A N 1
ATOM 663 C CA . GLY A 1 97 ? 7.970 -9.249 17.172 1.00 11.07 135 GLY A CA 1
ATOM 664 C C . GLY A 1 97 ? 7.241 -8.142 17.902 1.00 12.63 135 GLY A C 1
ATOM 665 O O . GLY A 1 97 ? 7.600 -6.966 17.787 1.00 9.63 135 GLY A O 1
ATOM 666 N N . ASP A 1 98 ? 6.248 -8.506 18.703 1.00 11.27 136 ASP A N 1
ATOM 667 C CA . ASP A 1 98 ? 5.417 -7.497 19.326 1.00 15.46 136 ASP A CA 1
ATOM 668 C C . ASP A 1 98 ? 6.109 -6.825 20.505 1.00 10.83 136 ASP A C 1
ATOM 669 O O . ASP A 1 98 ? 5.546 -5.918 21.123 1.00 11.71 136 ASP A O 1
ATOM 674 N N . ASP A 1 99 ? 7.345 -7.235 20.791 1.00 10.01 137 ASP A N 1
ATOM 675 C CA . ASP A 1 99 ? 8.154 -6.537 21.782 1.00 11.20 137 ASP A CA 1
ATOM 676 C C . ASP A 1 99 ? 8.787 -5.270 21.192 1.00 11.99 137 ASP A C 1
ATOM 677 O O . ASP A 1 99 ? 9.391 -4.480 21.919 1.00 9.74 137 ASP A O 1
ATOM 682 N N . VAL A 1 100 ? 8.662 -5.081 19.879 1.00 8.67 138 VAL A N 1
ATOM 683 C CA . VAL A 1 100 ? 9.094 -3.828 19.273 1.00 9.08 138 VAL A CA 1
ATOM 684 C C . VAL A 1 100 ? 7.985 -2.809 19.448 1.00 8.42 138 VAL A C 1
ATOM 685 O O . VAL A 1 100 ? 7.112 -2.650 18.600 1.00 10.10 138 VAL A O 1
ATOM 689 N N . ASN A 1 101 ? 8.002 -2.141 20.585 1.00 7.94 139 ASN A N 1
ATOM 690 C CA . ASN A 1 101 ? 6.936 -1.203 20.908 1.00 10.61 139 ASN A CA 1
ATOM 691 C C . ASN A 1 101 ? 7.499 0.001 21.642 1.00 9.47 139 ASN A C 1
ATOM 692 O O . ASN A 1 101 ? 8.628 -0.036 22.173 1.00 8.06 139 ASN A O 1
ATOM 697 N N . VAL A 1 102 ? 6.716 1.072 21.676 1.00 10.45 140 VAL A N 1
ATOM 698 C CA . VAL A 1 102 ? 7.206 2.336 22.204 1.00 9.34 140 VAL A CA 1
ATOM 699 C C . VAL A 1 102 ? 7.570 2.225 23.687 1.00 11.58 140 VAL A C 1
ATOM 700 O O . VAL A 1 102 ? 8.598 2.763 24.118 1.00 11.27 140 VAL A O 1
ATOM 704 N N . ASP A 1 103 ? 6.776 1.501 24.474 1.00 12.58 141 ASP A N 1
ATOM 705 C CA . ASP A 1 103 ? 7.097 1.382 25.901 1.00 12.01 141 ASP A CA 1
ATOM 706 C C . ASP A 1 103 ? 8.456 0.741 26.131 1.00 10.91 141 ASP A C 1
ATOM 707 O O . ASP A 1 103 ? 9.201 1.166 27.013 1.00 12.41 141 ASP A O 1
ATOM 712 N N . ASN A 1 104 ? 8.773 -0.298 25.365 1.00 9.06 142 ASN A N 1
ATOM 713 C CA . ASN A 1 104 ? 10.086 -0.923 25.490 1.00 8.04 142 ASN A CA 1
ATOM 714 C C . ASN A 1 104 ? 11.203 -0.021 24.990 1.00 8.28 142 ASN A C 1
ATOM 715 O O . ASN A 1 104 ? 12.274 0.036 25.596 1.00 9.80 142 ASN A O 1
ATOM 720 N N . LEU A 1 105 ? 10.956 0.690 23.889 1.00 7.83 143 LEU A N 1
ATOM 721 C CA . LEU A 1 105 ? 11.951 1.619 23.369 1.00 7.16 143 LEU A CA 1
ATOM 722 C C . LEU A 1 105 ? 12.320 2.672 24.412 1.00 9.78 143 LEU A C 1
ATOM 723 O O . LEU A 1 105 ? 13.500 2.946 24.628 1.00 9.04 143 LEU A O 1
ATOM 728 N N . PHE A 1 106 ? 11.315 3.236 25.073 1.00 9.67 144 PHE A N 1
ATOM 729 C CA . PHE A 1 106 ? 11.553 4.277 26.065 1.00 9.20 144 PHE A CA 1
ATOM 730 C C . PHE A 1 106 ? 12.240 3.710 27.314 1.00 11.16 144 PHE A C 1
ATOM 731 O O . PHE A 1 106 ? 13.140 4.338 27.864 1.00 12.66 144 PHE A O 1
ATOM 739 N N . ALA A 1 107 ? 11.823 2.526 27.752 1.00 10.99 145 ALA A N 1
ATOM 740 C CA . ALA A 1 107 ? 12.485 1.870 28.877 1.00 11.43 145 ALA A CA 1
ATOM 741 C C . ALA A 1 107 ? 13.954 1.645 28.557 1.00 10.39 145 ALA A C 1
ATOM 742 O O . ALA A 1 107 ? 14.826 1.849 29.393 1.00 10.48 145 ALA A O 1
ATOM 744 N N . VAL A 1 108 ? 14.229 1.217 27.332 1.00 11.76 146 VAL A N 1
ATOM 745 C CA . VAL A 1 108 ? 15.602 0.987 26.923 1.00 8.89 146 VAL A CA 1
ATOM 746 C C . VAL A 1 108 ? 16.408 2.286 26.940 1.00 8.55 146 VAL A C 1
ATOM 747 O O . VAL A 1 108 ? 17.498 2.335 27.511 1.00 10.74 146 VAL A O 1
ATOM 751 N N . ILE A 1 109 ? 15.884 3.335 26.312 1.00 8.24 147 ILE A N 1
ATOM 752 C CA . ILE A 1 109 ? 16.616 4.595 26.249 1.00 8.59 147 ILE A CA 1
ATOM 753 C C . ILE A 1 109 ? 16.874 5.132 27.661 1.00 12.85 147 ILE A C 1
ATOM 754 O O . ILE A 1 109 ? 17.964 5.616 27.956 1.00 9.30 147 ILE A O 1
ATOM 759 N N . LEU A 1 110 ? 15.891 4.996 28.545 1.00 9.83 148 LEU A N 1
ATOM 760 C CA . LEU A 1 110 ? 16.023 5.523 29.906 1.00 9.82 148 LEU A CA 1
ATOM 761 C C . LEU A 1 110 ? 16.826 4.616 30.840 1.00 10.55 148 LEU A C 1
ATOM 762 O O . LEU A 1 110 ? 17.111 4.995 31.990 1.00 11.40 148 LEU A O 1
ATOM 767 N N . GLY A 1 111 ? 17.184 3.422 30.367 1.00 10.45 149 GLY A N 1
ATOM 768 C CA . GLY A 1 111 ? 17.977 2.493 31.161 1.00 11.15 149 GLY A CA 1
ATOM 769 C C . GLY A 1 111 ? 17.214 1.879 32.321 1.00 17.84 149 GLY A C 1
ATOM 770 O O . GLY A 1 111 ? 17.804 1.578 33.369 1.00 16.72 149 GLY A O 1
ATOM 771 N N . ASP A 1 112 ? 15.910 1.685 32.131 1.00 14.77 150 ASP A N 1
ATOM 772 C CA . ASP A 1 112 ? 15.032 1.177 33.185 1.00 17.66 150 ASP A CA 1
ATOM 773 C C . ASP A 1 112 ? 14.543 -0.247 32.906 1.00 10.98 150 ASP A C 1
ATOM 774 O O . ASP A 1 112 ? 13.521 -0.455 32.243 1.00 13.54 150 ASP A O 1
ATOM 779 N N . LYS A 1 113 ? 15.273 -1.228 33.429 1.00 15.86 151 LYS A N 1
ATOM 780 C CA . LYS A 1 113 ? 14.937 -2.627 33.214 1.00 14.93 151 LYS A CA 1
ATOM 781 C C . LYS A 1 113 ? 13.553 -2.967 33.767 1.00 17.73 151 LYS A C 1
ATOM 782 O O . LYS A 1 113 ? 12.832 -3.790 33.199 1.00 16.38 151 LYS A O 1
ATOM 788 N N . THR A 1 114 ? 13.171 -2.311 34.857 1.00 18.27 152 THR A N 1
ATOM 789 C CA . THR A 1 114 ? 11.892 -2.619 35.496 1.00 18.19 152 THR A CA 1
ATOM 790 C C . THR A 1 114 ? 10.690 -2.114 34.697 1.00 25.47 152 THR A C 1
ATOM 791 O O . THR A 1 114 ? 9.557 -2.466 35.005 1.00 26.35 152 THR A O 1
ATOM 795 N N . ALA A 1 115 ? 10.932 -1.313 33.660 1.00 16.63 153 ALA A N 1
ATOM 796 C CA . ALA A 1 115 ? 9.848 -0.816 32.812 1.00 17.11 153 ALA A CA 1
ATOM 797 C C . ALA A 1 115 ? 9.717 -1.608 31.503 1.00 16.23 153 ALA A C 1
ATOM 798 O O . ALA A 1 115 ? 8.797 -1.370 30.725 1.00 17.40 153 ALA A O 1
ATOM 800 N N . VAL A 1 116 ? 10.631 -2.549 31.277 1.00 13.68 154 VAL A N 1
ATOM 801 C CA . VAL A 1 116 ? 10.599 -3.405 30.086 1.00 12.41 154 VAL A CA 1
ATOM 802 C C . VAL A 1 116 ? 9.521 -4.473 30.233 1.00 15.29 154 VAL A C 1
ATOM 803 O O . VAL A 1 116 ? 9.293 -4.967 31.339 1.00 18.33 154 VAL A O 1
ATOM 807 N N . LYS A 1 117 ? 8.860 -4.817 29.127 0.92 13.93 155 LYS A N 1
ATOM 808 C CA . LYS A 1 117 ? 7.885 -5.909 29.088 0.92 14.79 155 LYS A CA 1
ATOM 809 C C . LYS A 1 117 ? 8.193 -6.862 27.941 0.92 15.22 155 LYS A C 1
ATOM 810 O O . LYS A 1 117 ? 7.898 -6.560 26.792 0.92 24.61 155 LYS A O 1
ATOM 816 N N A GLY A 1 118 ? 8.770 -8.009 28.284 0.47 21.35 156 GLY A N 1
ATOM 817 N N B GLY A 1 118 ? 8.791 -8.010 28.222 0.53 21.36 156 GLY A N 1
ATOM 818 C CA A GLY A 1 118 ? 9.198 -8.987 27.304 0.47 20.39 156 GLY A CA 1
ATOM 819 C CA B GLY A 1 118 ? 9.102 -8.936 27.146 0.53 20.09 156 GLY A CA 1
ATOM 820 C C A GLY A 1 118 ? 10.634 -8.715 26.904 0.47 16.17 156 GLY A C 1
ATOM 821 C C B GLY A 1 118 ? 10.267 -8.457 26.295 0.53 16.40 156 GLY A C 1
ATOM 822 O O A GLY A 1 118 ? 11.319 -7.912 27.529 0.47 18.79 156 GLY A O 1
ATOM 823 O O B GLY A 1 118 ? 10.405 -7.265 26.011 0.53 16.72 156 GLY A O 1
ATOM 824 N N . GLY A 1 119 ? 11.097 -9.401 25.872 1.00 14.57 157 GLY A N 1
ATOM 825 C CA . GLY A 1 119 ? 12.370 -9.089 25.264 1.00 14.59 157 GLY A CA 1
ATOM 826 C C . GLY A 1 119 ? 13.509 -9.462 26.190 1.00 22.47 157 GLY A C 1
ATOM 827 O O . GLY A 1 119 ? 13.305 -10.076 27.238 1.00 23.78 157 GLY A O 1
ATOM 828 N N . SER A 1 120 ? 14.718 -9.075 25.816 1.00 12.62 158 SER A N 1
ATOM 829 C CA . SER A 1 120 ? 15.892 -9.526 26.547 1.00 11.48 158 SER A CA 1
ATOM 830 C C . SER A 1 120 ? 16.090 -8.816 27.884 1.00 11.63 158 SER A C 1
ATOM 831 O O . SER A 1 120 ? 16.788 -9.344 28.751 1.00 15.23 158 SER A O 1
ATOM 834 N N . GLY A 1 121 ? 15.516 -7.626 28.051 1.00 12.73 159 GLY A N 1
ATOM 835 C CA . GLY A 1 121 ? 15.756 -6.829 29.242 1.00 13.87 159 GLY A CA 1
ATOM 836 C C . GLY A 1 121 ? 17.009 -5.967 29.172 1.00 14.17 159 GLY A C 1
ATOM 837 O O . GLY A 1 121 ? 17.310 -5.229 30.105 1.00 13.32 159 GLY A O 1
ATOM 838 N N . LYS A 1 122 ? 17.734 -6.046 28.059 1.00 10.49 160 LYS A N 1
ATOM 839 C CA . LYS A 1 122 ? 18.885 -5.173 27.826 1.00 11.75 160 LYS A CA 1
ATOM 840 C C . LYS A 1 122 ? 18.406 -3.731 27.718 1.00 11.48 160 LYS A C 1
ATOM 841 O O . LYS A 1 122 ? 17.430 -3.449 27.023 1.00 10.46 160 LYS A O 1
ATOM 847 N N . VAL A 1 123 ? 19.053 -2.818 28.441 1.00 8.22 161 VAL A N 1
ATOM 848 C CA . VAL A 1 123 ? 18.692 -1.408 28.397 1.00 9.20 161 VAL A CA 1
ATOM 849 C C . VAL A 1 123 ? 19.947 -0.537 28.413 1.00 8.30 161 VAL A C 1
ATOM 850 O O . VAL A 1 123 ? 21.036 -1.015 28.705 1.00 11.36 161 VAL A O 1
ATOM 854 N N . VAL A 1 124 ? 19.794 0.753 28.121 1.00 9.34 162 VAL A N 1
ATOM 855 C CA . VAL A 1 124 ? 20.941 1.653 28.182 1.00 8.47 162 VAL A CA 1
ATOM 856 C C . VAL A 1 124 ? 21.077 2.212 29.602 1.00 6.65 162 VAL A C 1
ATOM 857 O O . VAL A 1 124 ? 20.739 3.362 29.862 1.00 9.25 162 VAL A O 1
ATOM 861 N N . ASP A 1 125 ? 21.534 1.359 30.522 1.00 9.86 163 ASP A N 1
ATOM 862 C CA . ASP A 1 125 ? 21.786 1.767 31.908 1.00 10.91 163 ASP A CA 1
ATOM 863 C C . ASP A 1 125 ? 23.159 2.428 31.960 1.00 10.68 163 ASP A C 1
ATOM 864 O O . ASP A 1 125 ? 24.130 1.875 32.486 1.00 12.58 163 ASP A O 1
ATOM 869 N N . SER A 1 126 ? 23.214 3.623 31.384 1.00 10.95 164 SER A N 1
ATOM 870 C CA . SER A 1 126 ? 24.460 4.325 31.122 1.00 11.53 164 SER A CA 1
ATOM 871 C C . SER A 1 126 ? 24.881 5.247 32.264 1.00 11.37 164 SER A C 1
ATOM 872 O O . SER A 1 126 ? 24.078 5.591 33.128 1.00 13.58 164 SER A O 1
ATOM 875 N N . GLY A 1 127 ? 26.148 5.640 32.246 1.00 8.71 165 GLY A N 1
ATOM 876 C CA . GLY A 1 127 ? 26.673 6.602 33.203 1.00 8.17 165 GLY A CA 1
ATOM 877 C C . GLY A 1 127 ? 26.888 7.975 32.595 1.00 10.97 165 GLY A C 1
ATOM 878 O O . GLY A 1 127 ? 26.810 8.150 31.372 1.00 8.91 165 GLY A O 1
ATOM 879 N N . PRO A 1 128 ? 27.193 8.971 33.433 1.00 8.66 166 PRO A N 1
ATOM 880 C CA . PRO A 1 128 ? 27.252 10.370 3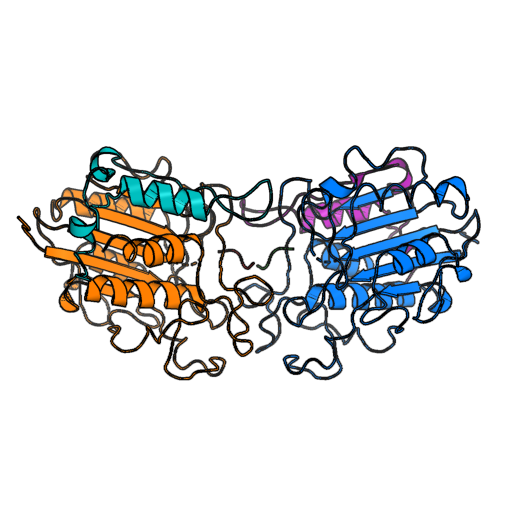3.002 1.00 10.63 166 PRO A CA 1
ATOM 881 C C . PRO A 1 128 ? 28.411 10.689 32.062 1.00 8.10 166 PRO A C 1
ATOM 882 O O . PRO A 1 128 ? 28.412 11.773 31.484 1.00 11.97 166 PRO A O 1
ATOM 886 N N . ASN A 1 129 ? 29.366 9.775 31.908 1.00 9.88 167 ASN A N 1
ATOM 887 C CA . ASN A 1 129 ? 30.492 10.022 31.017 1.00 8.20 167 ASN A CA 1
ATOM 888 C C . ASN A 1 129 ? 30.437 9.167 29.764 1.00 11.52 167 ASN A C 1
ATOM 889 O O . ASN A 1 129 ? 31.380 9.140 28.976 1.00 14.21 167 ASN A O 1
ATOM 894 N N . ASP A 1 130 ? 29.299 8.510 29.559 1.00 8.71 168 ASP A N 1
ATOM 895 C CA . ASP A 1 130 ? 29.121 7.618 28.412 1.00 8.10 168 ASP A CA 1
ATOM 896 C C . ASP A 1 130 ? 28.624 8.347 27.169 1.00 8.08 168 ASP A C 1
ATOM 897 O O . ASP A 1 130 ? 28.074 9.444 27.243 1.00 9.22 168 ASP A O 1
ATOM 902 N N . HIS A 1 131 ? 28.835 7.717 26.021 1.00 8.83 169 HIS A N 1
ATOM 903 C CA . HIS A 1 131 ? 28.251 8.194 24.773 1.00 8.72 169 HIS A CA 1
ATOM 904 C C . HIS A 1 131 ? 27.132 7.251 24.333 1.00 7.59 169 HIS A C 1
ATOM 905 O O . HIS A 1 131 ? 27.199 6.046 24.576 1.00 8.37 169 HIS A O 1
ATOM 912 N N . ILE A 1 132 ? 26.114 7.811 23.683 1.00 7.03 170 ILE A N 1
ATOM 913 C CA . ILE A 1 132 ? 24.988 7.021 23.188 1.00 8.10 170 ILE A CA 1
ATOM 914 C C . ILE A 1 132 ? 24.742 7.372 21.728 1.00 6.99 170 ILE A C 1
ATOM 915 O O . ILE A 1 132 ? 24.776 8.537 21.369 1.00 6.65 170 ILE A O 1
ATOM 920 N N . PHE A 1 133 ? 24.513 6.349 20.907 1.00 5.73 171 PHE A N 1
ATOM 921 C CA . PHE A 1 133 ? 24.169 6.500 19.497 1.00 5.08 171 PHE A CA 1
ATOM 922 C C . PHE A 1 133 ? 22.825 5.828 19.267 1.00 7.01 171 PHE A C 1
ATOM 923 O O . PHE A 1 133 ? 22.682 4.647 19.565 1.00 7.55 171 PHE A O 1
ATOM 931 N N . ILE A 1 134 ? 21.854 6.559 18.729 1.00 6.56 172 ILE A N 1
ATOM 932 C CA . ILE A 1 134 ? 20.562 5.981 18.375 1.00 5.41 172 ILE A CA 1
ATOM 933 C C . ILE A 1 134 ? 20.363 6.093 16.873 1.00 5.69 172 ILE A C 1
ATOM 934 O O . ILE A 1 134 ? 20.608 7.146 16.297 1.00 6.56 172 ILE A O 1
ATOM 939 N N . PHE A 1 135 ? 19.972 4.986 16.246 1.00 5.00 173 PHE A N 1
ATOM 940 C CA . PHE A 1 135 ? 19.689 4.958 14.816 1.00 4.76 173 PHE A CA 1
ATOM 941 C C . PHE A 1 135 ? 18.332 4.330 14.613 1.00 6.45 173 PHE A C 1
ATOM 942 O O . PHE A 1 135 ? 18.118 3.181 14.997 1.00 5.47 173 PHE A O 1
ATOM 950 N N . TYR A 1 136 ? 17.427 5.099 14.015 1.00 6.27 174 TYR A N 1
ATOM 951 C CA . TYR A 1 136 ? 16.098 4.624 13.653 1.00 5.14 174 TYR A CA 1
ATOM 952 C C . TYR A 1 136 ? 15.956 4.612 12.140 1.00 6.82 174 TYR A C 1
ATOM 953 O O . TYR A 1 136 ? 16.310 5.580 11.490 1.00 7.96 174 TYR A O 1
ATOM 962 N N . SER A 1 137 ? 15.378 3.540 11.610 1.00 5.73 175 SER A N 1
ATOM 963 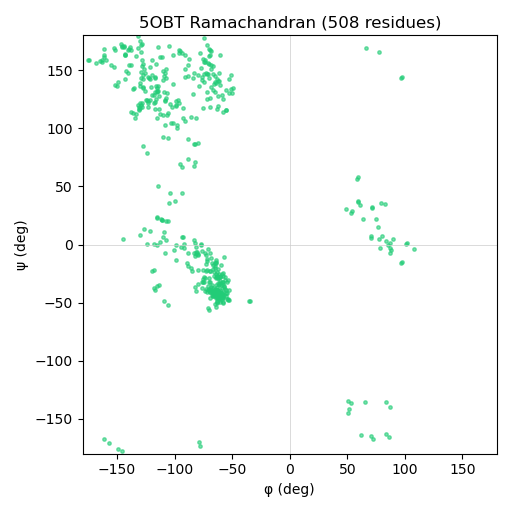C CA . SER A 1 137 ? 15.041 3.464 10.201 1.00 4.87 175 SER A CA 1
ATOM 964 C C . SER A 1 137 ? 13.682 2.833 9.987 1.00 5.47 175 SER A C 1
ATOM 965 O O . SER A 1 137 ? 13.401 1.747 10.499 1.00 6.81 175 SER A O 1
ATOM 975 N N . HIS A 1 139 ? 9.495 3.988 8.452 1.00 7.91 177 HIS A N 1
ATOM 976 C CA . HIS A 1 139 ? 8.529 4.872 7.799 1.00 8.35 177 HIS A CA 1
ATOM 977 C C . HIS A 1 139 ? 8.214 6.019 8.729 1.00 8.28 177 HIS A C 1
ATOM 978 O O . HIS A 1 139 ? 8.399 5.935 9.945 1.00 9.94 177 HIS A O 1
ATOM 985 N N . GLY A 1 140 ? 7.757 7.116 8.146 1.00 10.10 178 GLY A N 1
ATOM 986 C CA . GLY A 1 140 ? 7.461 8.298 8.921 1.00 9.24 178 GLY A CA 1
ATOM 987 C C . GLY A 1 140 ? 6.553 9.227 8.148 1.00 8.44 178 GLY A C 1
ATOM 988 O O . GLY A 1 140 ? 6.396 9.097 6.938 1.00 10.26 178 GLY A O 1
ATOM 989 N N . GLY A 1 141 ? 5.953 10.155 8.879 1.00 8.50 179 GLY A N 1
ATOM 990 C CA . GLY A 1 141 ? 5.209 11.255 8.287 1.00 8.94 179 GLY A CA 1
ATOM 991 C C . GLY A 1 141 ? 5.416 12.453 9.191 1.00 8.31 179 GLY A C 1
ATOM 992 O O . GLY A 1 141 ? 6.161 12.372 10.167 1.00 10.40 179 GLY A O 1
ATOM 993 N N . PRO A 1 142 ? 4.774 13.583 8.876 1.00 9.02 180 PRO A N 1
ATOM 994 C CA . PRO A 1 142 ? 4.931 14.737 9.760 1.00 10.29 180 PRO A CA 1
ATOM 995 C C . PRO A 1 142 ? 4.557 14.411 11.202 1.00 8.68 180 PRO A C 1
ATOM 996 O O . PRO A 1 142 ? 3.413 14.043 11.501 1.00 12.69 180 PRO A O 1
ATOM 1000 N N . GLY A 1 143 ? 5.549 14.486 12.077 1.00 7.79 181 GLY A N 1
ATOM 1001 C CA . GLY A 1 143 ? 5.330 14.317 13.501 1.00 8.11 181 GLY A CA 1
ATOM 1002 C C . GLY A 1 143 ? 5.202 12.893 14.000 1.00 9.43 181 GLY A C 1
ATOM 1003 O O . GLY A 1 143 ? 4.908 12.680 15.176 1.00 10.29 181 GLY A O 1
ATOM 1004 N N . VAL A 1 144 ? 5.445 11.917 13.134 1.00 7.99 182 VAL A N 1
ATOM 1005 C CA . VAL A 1 144 ? 5.217 10.533 13.529 1.00 6.49 182 VAL A CA 1
ATOM 1006 C C . VAL A 1 144 ? 6.165 9.556 12.844 1.00 8.65 182 VAL A C 1
ATOM 1007 O O . VAL A 1 144 ? 6.508 9.703 11.670 1.00 10.21 182 VAL A O 1
ATOM 1011 N N . LEU A 1 145 ? 6.611 8.576 13.631 1.00 7.50 183 LEU A N 1
ATOM 1012 C CA . LEU A 1 145 ? 7.468 7.500 13.164 1.00 7.15 183 LEU A CA 1
ATOM 1013 C C . LEU A 1 145 ? 6.752 6.177 13.314 1.00 9.49 183 LEU A C 1
ATOM 1014 O O . LEU A 1 145 ? 6.030 5.952 14.287 1.00 9.64 183 LEU A O 1
ATOM 1019 N N . GLY A 1 146 ? 6.959 5.284 12.362 1.00 7.72 184 GLY A N 1
ATOM 1020 C CA . GLY A 1 146 ? 6.306 3.988 12.425 1.00 7.67 184 GLY A CA 1
ATOM 1021 C C . GLY A 1 146 ? 6.793 3.096 13.555 1.00 9.00 184 GLY A C 1
ATOM 1022 O O . GLY A 1 146 ? 7.929 3.213 14.035 1.00 10.00 184 GLY A O 1
ATOM 1023 N N . MET A 1 147 ? 5.916 2.190 13.972 1.00 7.87 185 MET A N 1
ATOM 1024 C CA . MET A 1 147 ? 6.286 1.045 14.805 1.00 8.36 185 MET A CA 1
ATOM 1025 C C . MET A 1 147 ? 5.482 -0.127 14.258 1.00 10.57 185 MET A C 1
ATOM 1026 O O . MET A 1 147 ? 4.441 0.076 13.637 1.00 11.08 185 MET A O 1
ATOM 1031 N N . PRO A 1 148 ? 5.967 -1.357 14.451 1.00 9.52 186 PRO A N 1
ATOM 1032 C CA . PRO A 1 148 ? 5.227 -2.517 13.932 1.00 10.14 186 PRO A CA 1
ATOM 1033 C C . PRO A 1 148 ? 4.122 -2.960 14.882 1.00 11.80 186 PRO A C 1
ATOM 1034 O O . PRO A 1 148 ? 3.435 -3.960 14.664 1.00 16.21 186 PRO A O 1
ATOM 1038 N N . THR A 1 149 ? 3.975 -2.195 15.948 1.00 11.21 187 THR A N 1
ATOM 1039 C CA . THR A 1 149 ? 2.899 -2.366 16.915 1.00 12.20 187 THR A CA 1
ATOM 1040 C C . THR A 1 149 ? 2.272 -1.018 17.178 1.00 12.65 187 THR A C 1
ATOM 1041 O O . THR A 1 149 ? 2.883 0.016 16.921 1.00 13.35 187 THR A O 1
ATOM 1045 N N A SER A 1 150 ? 1.046 -1.024 17.699 0.23 12.43 188 SER A N 1
ATOM 1046 N N B SER A 1 150 ? 1.038 -1.032 17.677 0.56 12.33 188 SER A N 1
ATOM 1047 N N C SER A 1 150 ? 1.046 -1.031 17.681 0.21 12.44 188 SER A N 1
ATOM 1048 C CA A SER A 1 150 ? 0.449 0.192 18.228 0.23 13.13 188 SER A CA 1
ATOM 1049 C CA B SER A 1 150 ? 0.424 0.159 18.245 0.56 13.07 188 SER A CA 1
ATOM 1050 C CA C SER A 1 150 ? 0.427 0.165 18.241 0.21 13.14 188 SER A CA 1
ATOM 1051 C C A SER A 1 150 ? 0.965 0.412 19.642 0.23 13.85 188 SER A C 1
ATOM 1052 C C B SER A 1 150 ? 0.972 0.404 19.651 0.56 13.83 188 SER A C 1
ATOM 1053 C C C SER A 1 150 ? 0.987 0.402 19.644 0.21 13.86 188 SER A C 1
ATOM 1054 O O A SER A 1 150 ? 1.112 -0.543 20.406 0.23 15.15 188 SER A O 1
ATOM 1055 O O B SER A 1 150 ? 1.144 -0.546 20.423 0.56 15.12 188 SER A O 1
ATOM 1056 O O C SER A 1 150 ? 1.203 -0.555 20.398 0.21 15.14 188 SER A O 1
ATOM 1063 N N . PRO A 1 151 ? 1.248 1.673 20.003 1.00 12.46 189 PRO A N 1
ATOM 1064 C CA . PRO A 1 151 ? 1.088 2.889 19.204 1.00 11.26 189 PRO A CA 1
ATOM 1065 C C . PRO A 1 151 ? 2.296 3.258 18.344 1.00 11.87 189 PRO A C 1
ATOM 1066 O O . PRO A 1 151 ? 3.402 2.748 18.518 1.00 12.56 189 PRO A O 1
ATOM 1070 N N . TYR A 1 152 ? 2.074 4.189 17.427 1.00 11.33 190 TYR A N 1
ATOM 1071 C CA . TYR A 1 152 ? 3.170 4.757 16.663 1.00 10.60 190 TYR A CA 1
ATOM 1072 C C . TYR A 1 152 ? 4.037 5.636 17.573 1.00 13.37 190 TYR A C 1
ATOM 1073 O O . TYR A 1 152 ? 3.655 5.964 18.709 1.00 12.98 190 TYR A O 1
ATOM 1082 N N . LEU A 1 153 ? 5.206 6.013 17.067 1.00 10.00 191 LEU A N 1
ATOM 1083 C CA . LEU A 1 153 ? 6.173 6.808 17.812 1.00 8.24 191 LEU A CA 1
ATOM 1084 C C . LEU A 1 153 ? 6.048 8.285 17.440 1.00 9.68 191 LEU A C 1
ATOM 1085 O O . LEU A 1 153 ? 6.489 8.706 16.374 1.00 11.18 191 LEU A O 1
ATOM 1090 N N . TYR A 1 154 ? 5.414 9.060 18.309 1.00 10.88 192 TYR A N 1
ATOM 1091 C CA . TYR A 1 154 ? 5.117 10.454 18.009 1.00 9.91 192 TYR A CA 1
ATOM 1092 C C . TYR A 1 154 ? 6.260 11.381 18.420 1.00 11.38 192 TYR A C 1
ATOM 1093 O O . TYR A 1 154 ? 6.934 11.141 19.427 1.00 13.22 192 TYR A O 1
ATOM 1102 N N . ALA A 1 155 ? 6.467 12.434 17.627 1.00 11.18 193 ALA A N 1
ATOM 1103 C CA . ALA A 1 155 ? 7.593 13.357 17.813 1.00 11.35 193 ALA A CA 1
ATOM 1104 C C . ALA A 1 155 ? 7.654 13.949 19.218 1.00 11.92 193 ALA A C 1
ATOM 1105 O O . ALA A 1 155 ? 8.726 14.026 19.805 1.00 10.44 193 ALA A O 1
ATOM 1107 N N A ASN A 1 156 ? 6.513 14.362 19.762 0.48 13.70 194 ASN A N 1
ATOM 1108 N N B ASN A 1 156 ? 6.514 14.369 19.758 0.52 13.69 194 ASN A N 1
ATOM 1109 C CA A ASN A 1 156 ? 6.523 14.979 21.084 0.48 14.81 194 ASN A CA 1
ATOM 1110 C CA B ASN A 1 156 ? 6.511 14.972 21.087 0.52 14.81 194 ASN A CA 1
ATOM 1111 C C A ASN A 1 156 ? 6.910 13.970 22.163 0.48 13.27 194 ASN A C 1
ATOM 1112 C C B ASN A 1 156 ? 6.935 13.962 22.149 0.52 13.26 194 ASN A C 1
ATOM 1113 O O A ASN A 1 156 ? 7.618 14.308 23.115 0.48 13.82 194 ASN A O 1
ATOM 1114 O O B ASN A 1 156 ? 7.685 14.290 23.074 0.52 13.77 194 ASN A O 1
ATOM 1123 N N . ASP A 1 157 ? 6.473 12.727 22.000 1.00 11.92 195 ASP A N 1
ATOM 1124 C CA . ASP A 1 157 ? 6.803 11.678 22.959 1.00 13.16 195 ASP A CA 1
ATOM 1125 C C . ASP A 1 157 ? 8.288 11.328 22.905 1.00 13.58 195 ASP A C 1
ATOM 1126 O O . ASP A 1 157 ? 8.921 11.096 23.932 1.00 13.22 195 ASP A O 1
ATOM 1131 N N . LEU A 1 158 ? 8.840 11.276 21.701 1.00 11.93 196 LEU A N 1
ATOM 1132 C CA . LEU A 1 158 ? 10.263 10.971 21.545 1.00 11.01 196 LEU A CA 1
ATOM 1133 C C . LEU A 1 158 ? 11.119 12.083 22.135 1.00 12.03 196 LEU A C 1
ATOM 1134 O O . LEU A 1 158 ? 12.111 11.833 22.824 1.00 10.60 196 LEU A O 1
ATOM 1139 N N . ASN A 1 159 ? 10.747 13.326 21.866 1.00 12.18 197 ASN A N 1
ATOM 1140 C CA . ASN A 1 159 ? 11.519 14.432 22.407 1.00 12.38 197 ASN A CA 1
ATOM 1141 C C . ASN A 1 159 ? 11.387 14.515 23.917 1.00 13.87 197 ASN A C 1
ATOM 1142 O O . ASN A 1 159 ? 12.345 14.860 24.605 1.00 11.02 197 ASN A O 1
ATOM 1147 N N . ASP A 1 160 ? 10.211 14.180 24.432 1.00 11.73 198 ASP A N 1
ATOM 1148 C CA . ASP A 1 160 ? 10.037 14.128 25.880 1.00 13.55 198 ASP A CA 1
ATOM 1149 C C . ASP A 1 160 ? 10.957 13.096 26.522 1.00 12.70 198 ASP A C 1
ATOM 1150 O O . ASP A 1 160 ? 11.516 13.358 27.585 1.00 13.39 198 ASP A O 1
ATOM 1155 N N A VAL A 1 161 ? 11.112 11.928 25.914 0.47 12.20 199 VAL A N 1
ATOM 1156 N N B VAL A 1 161 ? 11.126 11.933 25.890 0.53 12.19 199 VAL A N 1
ATOM 1157 C CA A VAL A 1 161 ? 11.990 10.932 26.520 0.47 12.35 199 VAL A CA 1
ATOM 1158 C CA B VAL A 1 161 ? 11.967 10.891 26.491 0.53 12.36 199 VAL A CA 1
ATOM 1159 C C A VAL A 1 161 ? 13.432 11.405 26.490 0.47 11.04 199 VAL A C 1
ATOM 1160 C C B VAL A 1 161 ? 13.453 11.241 26.391 0.53 11.11 199 VAL A C 1
ATOM 1161 O O A VAL A 1 161 ? 14.171 11.219 27.456 0.47 11.06 199 VAL A O 1
ATOM 1162 O O B VAL A 1 161 ? 14.247 10.803 27.223 0.53 12.94 199 VAL A O 1
ATOM 1169 N N . LEU A 1 162 ? 13.830 12.037 25.392 1.00 8.72 200 LEU A N 1
ATOM 1170 C CA . LEU A 1 162 ? 15.197 12.523 25.297 1.00 10.16 200 LEU A CA 1
ATOM 1171 C C . LEU A 1 162 ? 15.459 13.568 26.380 1.00 11.55 200 LEU A C 1
ATOM 1172 O O . LEU A 1 162 ? 16.537 13.595 26.977 1.00 11.66 200 LEU A O 1
ATOM 1177 N N . LYS A 1 163 ? 14.464 14.416 26.639 1.00 13.16 201 LYS A N 1
ATOM 1178 C CA . LYS A 1 163 ? 14.573 15.400 27.708 1.00 12.60 201 LYS A CA 1
ATOM 1179 C C . LYS A 1 163 ? 14.681 14.722 29.061 1.00 11.08 201 LYS A C 1
ATOM 1180 O O . LYS A 1 163 ? 15.463 15.149 29.915 1.00 12.55 201 LYS A O 1
ATOM 1186 N N A LYS A 1 164 ? 13.912 13.652 29.241 0.41 13.05 202 LYS A N 1
ATOM 1187 N N B LYS A 1 164 ? 13.886 13.676 29.262 0.59 13.06 202 LYS A N 1
ATOM 1188 C CA A LYS A 1 164 ? 13.917 12.876 30.479 0.41 12.80 202 LYS A CA 1
ATOM 1189 C CA B LYS A 1 164 ? 13.957 12.907 30.497 0.59 12.77 202 LYS A CA 1
ATOM 1190 C C A LYS A 1 164 ? 15.265 12.183 30.710 0.41 13.96 202 LYS A C 1
ATOM 1191 C C B LYS A 1 164 ? 15.350 12.325 30.688 0.59 13.83 202 LYS A C 1
ATOM 1192 O O A LYS A 1 164 ? 15.723 12.060 31.842 0.41 13.33 202 LYS A O 1
ATOM 1193 O O B LYS A 1 164 ? 15.916 12.407 31.772 0.59 13.72 202 LYS A O 1
ATOM 1204 N N . LYS A 1 165 ? 15.893 11.725 29.632 1.00 11.28 203 LYS A N 1
ATOM 1205 C CA . LYS A 1 165 ? 17.208 11.103 29.714 1.00 10.17 203 LYS A CA 1
ATOM 1206 C C . LYS A 1 165 ? 18.246 12.149 30.112 1.00 13.03 203 LYS A C 1
ATOM 1207 O O . LYS A 1 165 ? 19.101 11.904 30.963 1.00 12.08 203 LYS A O 1
ATOM 1213 N N . HIS A 1 166 ? 18.145 13.329 29.514 1.00 11.80 204 HIS A N 1
ATOM 1214 C CA . HIS A 1 166 ? 19.049 14.420 29.868 1.00 12.15 204 HIS A CA 1
ATOM 1215 C C . HIS A 1 166 ? 18.874 14.811 31.339 1.00 14.65 204 HIS A C 1
ATOM 1216 O O . HIS A 1 166 ? 19.850 15.084 32.031 1.00 15.39 204 HIS A O 1
ATOM 1223 N N . ALA A 1 167 ? 17.632 14.819 31.813 1.00 12.16 205 ALA A N 1
ATOM 1224 C CA . ALA A 1 167 ? 17.362 15.108 33.225 1.00 14.76 205 ALA A CA 1
ATOM 1225 C C . ALA A 1 167 ? 17.979 14.054 34.154 1.00 14.08 205 ALA A C 1
ATOM 1226 O O . ALA A 1 167 ? 18.453 14.388 35.248 1.00 16.55 205 ALA A O 1
ATOM 1228 N N . LEU A 1 168 ? 17.974 12.789 33.730 1.00 13.35 206 LEU A N 1
ATOM 1229 C CA . LEU A 1 168 ? 18.656 11.724 34.471 1.00 12.93 206 LEU A CA 1
ATOM 1230 C C . LEU A 1 168 ? 20.160 11.968 34.504 1.00 16.86 206 LEU A C 1
ATOM 1231 O O . LEU A 1 168 ? 20.850 11.536 35.429 1.00 17.66 206 LEU A O 1
ATOM 1236 N N . GLY A 1 169 ? 20.666 12.648 33.479 1.00 13.42 207 GLY A N 1
ATOM 1237 C CA . GLY A 1 169 ? 22.074 13.006 33.411 1.00 14.62 207 GLY A CA 1
ATOM 1238 C C . GLY A 1 169 ? 22.995 11.861 33.023 1.00 15.04 207 GLY A C 1
ATOM 1239 O O . GLY A 1 169 ? 24.211 11.951 33.168 1.00 11.68 207 GLY A O 1
ATOM 1240 N N . THR A 1 170 ? 22.429 10.784 32.494 1.00 10.51 208 THR A N 1
ATOM 1241 C CA . THR A 1 170 ? 23.193 9.558 32.291 1.00 9.68 208 THR A CA 1
ATOM 1242 C C . THR A 1 170 ? 23.831 9.409 30.897 1.00 9.89 208 THR A C 1
ATOM 1243 O O . THR A 1 170 ? 23.804 8.337 30.287 1.00 11.74 208 THR A O 1
ATOM 1247 N N . TYR A 1 171 ? 24.433 10.496 30.421 1.00 10.09 209 TYR A N 1
ATOM 1248 C CA . TYR A 1 171 ? 25.289 10.457 29.241 1.00 9.64 209 TYR A CA 1
ATOM 1249 C C . TYR A 1 171 ? 26.034 11.781 29.165 1.00 9.06 209 TYR A C 1
ATOM 1250 O O . TYR A 1 171 ? 25.585 12.798 29.716 1.00 10.92 209 TYR A O 1
ATOM 1259 N N . LYS A 1 172 ? 27.175 11.757 28.488 1.00 11.27 210 LYS A N 1
ATOM 1260 C CA . LYS A 1 172 ? 27.951 12.954 28.209 1.00 10.93 210 LYS A CA 1
ATOM 1261 C C . LYS A 1 172 ? 27.423 13.609 26.935 1.00 9.91 210 LYS A C 1
ATOM 1262 O O . LYS A 1 172 ? 27.202 14.821 26.877 1.00 11.83 210 LYS A O 1
ATOM 1268 N N A SER A 1 173 ? 27.209 12.778 25.918 0.21 9.97 211 SER A N 1
ATOM 1269 N N B SER A 1 173 ? 27.226 12.798 25.900 0.79 9.90 211 SER A N 1
ATOM 1270 C CA A SER A 1 173 ? 26.720 13.233 24.623 0.21 10.70 211 SER A CA 1
ATOM 1271 C CA B SER A 1 173 ? 26.617 13.276 24.670 0.79 10.66 211 SER A CA 1
ATOM 1272 C C A SER A 1 173 ? 25.959 12.106 23.921 0.21 8.01 211 SER A C 1
ATOM 1273 C C B SER A 1 173 ? 25.930 12.122 23.953 0.79 7.91 211 SER A C 1
ATOM 1274 O O A SER A 1 173 ? 26.260 10.927 24.118 0.21 7.71 211 SER A O 1
ATOM 1275 O O B SER A 1 173 ? 26.266 10.953 24.155 0.79 7.62 211 SER A O 1
ATOM 1280 N N . LEU A 1 174 ? 24.975 12.475 23.104 1.00 7.64 212 LEU A N 1
ATOM 1281 C CA . LEU A 1 174 ? 24.122 11.501 22.421 1.00 5.73 212 LEU A CA 1
ATOM 1282 C C . LEU A 1 174 ? 23.955 11.941 20.987 1.00 6.60 212 LEU A C 1
ATOM 1283 O O . LEU A 1 174 ? 23.759 13.130 20.721 1.00 9.08 212 LEU A O 1
ATOM 1288 N N . VAL A 1 175 ? 24.036 10.979 20.071 1.00 7.52 213 VAL A N 1
ATOM 1289 C CA . VAL A 1 175 ? 23.883 11.264 18.658 1.00 6.45 213 VAL A CA 1
ATOM 1290 C C . VAL A 1 175 ? 22.716 10.443 18.173 1.00 6.58 213 VAL A C 1
ATOM 1291 O O . VAL A 1 175 ? 22.599 9.279 18.530 1.00 7.33 213 VAL A O 1
ATOM 1295 N N . PHE A 1 176 ? 21.851 11.063 17.379 1.00 6.43 214 PHE A N 1
ATOM 1296 C CA . PHE A 1 176 ? 20.665 10.422 16.818 1.00 6.35 214 PHE A CA 1
ATOM 1297 C C . PHE A 1 176 ? 20.687 10.525 15.292 1.00 4.89 214 PHE A C 1
ATOM 1298 O O . PHE A 1 176 ? 20.680 11.634 14.770 1.00 6.03 214 PHE A O 1
ATOM 1306 N N . TYR A 1 177 ? 20.656 9.382 14.593 1.00 4.80 215 TYR A N 1
ATOM 1307 C CA . TYR A 1 177 ? 20.518 9.348 13.139 1.00 5.59 215 TYR A CA 1
ATOM 1308 C C . TYR A 1 177 ? 19.128 8.819 12.829 1.00 5.93 215 TYR A C 1
ATOM 1309 O O . TYR A 1 177 ? 18.727 7.772 13.349 1.00 5.35 215 TYR A O 1
ATOM 1318 N N . LEU A 1 178 ? 18.404 9.508 11.955 1.00 6.57 216 LEU A N 1
ATOM 1319 C CA . LEU A 1 178 ? 17.000 9.203 11.728 1.00 5.95 216 LEU A CA 1
ATOM 1320 C C . LEU A 1 178 ? 16.662 9.093 10.248 1.00 7.17 216 LEU A C 1
ATOM 1321 O O . LEU A 1 178 ? 16.815 10.062 9.513 1.00 6.67 216 LEU A O 1
ATOM 1326 N N . GLU A 1 179 ? 16.183 7.917 9.842 1.00 5.47 217 GLU A N 1
ATOM 1327 C CA . GLU A 1 179 ? 15.801 7.622 8.459 1.00 4.79 217 GLU A CA 1
ATOM 1328 C C . GLU A 1 179 ? 14.287 7.425 8.379 1.00 7.45 217 GLU A C 1
ATOM 1329 O O . GLU A 1 179 ? 13.778 6.445 8.926 1.00 7.82 217 GLU A O 1
ATOM 1335 N N . ALA A 1 180 ? 13.590 8.350 7.717 1.00 8.20 218 ALA A N 1
ATOM 1336 C CA . ALA A 1 180 ? 12.135 8.261 7.499 1.00 6.92 218 ALA A CA 1
ATOM 1337 C C . ALA A 1 180 ? 11.677 9.402 6.610 1.00 7.22 218 ALA A C 1
ATOM 1338 O O . ALA A 1 180 ? 12.357 10.427 6.528 1.00 8.74 218 ALA A O 1
ATOM 1340 N N . CYS A 1 181 ? 10.521 9.238 5.968 1.00 6.08 219 CYS A N 1
ATOM 1341 C CA . CYS A 1 181 ? 9.891 10.350 5.268 1.00 10.14 219 CYS A CA 1
ATOM 1342 C C . CYS A 1 181 ? 9.548 11.474 6.228 1.00 6.84 219 CYS A C 1
ATOM 1343 O O . CYS A 1 181 ? 9.074 11.226 7.336 1.00 7.13 219 CYS A O 1
ATOM 1346 N N . GLU A 1 182 ? 9.755 12.713 5.775 1.00 8.88 220 GLU A N 1
ATOM 1347 C CA . GLU A 1 182 ? 9.470 13.918 6.561 1.00 8.28 220 GLU A CA 1
ATOM 1348 C C . GLU A 1 182 ? 10.168 13.905 7.923 1.00 7.86 220 GLU A C 1
ATOM 1349 O O . GLU A 1 182 ? 9.706 14.520 8.889 1.00 10.06 220 GLU A O 1
ATOM 1355 N N . SER A 1 183 ? 11.310 13.226 7.987 1.00 8.18 221 SER A N 1
ATOM 1356 C CA . SER A 1 183 ? 11.987 13.002 9.262 1.00 7.24 221 SER A CA 1
ATOM 1357 C C . SER A 1 183 ? 12.453 14.277 9.968 1.00 6.90 221 SER A C 1
ATOM 1358 O O . SER A 1 183 ? 12.532 14.298 11.191 1.00 9.30 221 SER A O 1
ATOM 1361 N N . GLY A 1 184 ? 12.759 15.329 9.209 1.00 7.61 222 GLY A N 1
ATOM 1362 C CA . GLY A 1 184 ? 13.098 16.606 9.823 1.00 9.14 222 GLY A CA 1
ATOM 1363 C C . GLY A 1 184 ? 12.029 17.074 10.801 1.00 8.38 222 GLY A C 1
ATOM 1364 O O . GLY A 1 184 ? 12.325 17.754 11.795 1.00 9.55 222 GLY A O 1
ATOM 1365 N N . SER A 1 185 ? 10.787 16.695 10.530 1.00 8.52 223 SER A N 1
ATOM 1366 C CA . SER A 1 185 ? 9.656 17.084 11.368 1.00 9.87 223 SER A CA 1
ATOM 1367 C C . SER A 1 185 ? 9.750 16.563 12.789 1.00 8.81 223 SER A C 1
ATOM 1368 O O . SER A 1 185 ? 9.093 17.088 13.685 1.00 12.02 223 SER A O 1
ATOM 1371 N N . ILE A 1 186 ? 10.550 15.523 12.995 1.00 7.63 224 ILE A N 1
ATOM 1372 C CA . ILE A 1 186 ? 10.627 14.893 14.307 1.00 8.10 224 ILE A CA 1
ATOM 1373 C C . ILE A 1 186 ? 11.425 15.754 15.289 1.00 11.37 224 ILE A C 1
ATOM 1374 O O . ILE A 1 186 ? 11.163 15.730 16.501 1.00 10.04 224 ILE A O 1
ATOM 1379 N N . PHE A 1 187 ? 12.361 16.546 14.768 1.00 8.74 225 PHE A N 1
ATOM 1380 C CA . PHE A 1 187 ? 13.229 17.332 15.640 1.00 8.33 225 PHE A CA 1
ATOM 1381 C C . PHE A 1 187 ? 13.138 18.828 15.421 1.00 8.84 225 PHE A C 1
ATOM 1382 O O . PHE A 1 187 ? 13.477 19.596 16.324 1.00 12.79 225 PHE A O 1
ATOM 1390 N N . GLU A 1 188 ? 12.692 19.252 14.240 1.00 10.01 226 GLU A N 1
ATOM 1391 C CA . GLU A 1 188 ? 12.703 20.683 13.907 1.00 10.75 226 GLU A CA 1
ATOM 1392 C C . GLU A 1 188 ? 11.811 21.478 14.851 1.00 14.68 226 GLU A C 1
ATOM 1393 O O . GLU A 1 188 ? 10.617 21.237 14.939 1.00 17.31 226 GLU A O 1
ATOM 1399 N N . GLY A 1 189 ? 12.412 22.417 15.572 1.00 17.31 227 GLY A N 1
ATOM 1400 C CA . GLY A 1 189 ? 11.687 23.214 16.548 1.00 18.47 227 GLY A CA 1
ATOM 1401 C C . GLY A 1 189 ? 11.254 22.453 17.788 1.00 18.75 227 GLY A C 1
ATOM 1402 O O . GLY A 1 189 ? 10.553 22.996 18.641 1.00 24.12 227 GLY A O 1
ATOM 1403 N N . LEU A 1 190 ? 11.674 21.199 17.907 1.00 14.13 228 LEU A N 1
ATOM 1404 C CA . LEU A 1 190 ? 11.259 20.383 19.046 1.00 13.34 228 LEU A CA 1
ATOM 1405 C C . LEU A 1 190 ? 12.444 19.956 19.896 1.00 14.82 228 LEU A C 1
ATOM 1406 O O . LEU A 1 190 ? 12.344 19.876 21.114 1.00 16.47 228 LEU A O 1
ATOM 1411 N N . LEU A 1 191 ? 13.559 19.665 19.239 1.00 11.75 229 LEU A N 1
ATOM 1412 C CA . LEU A 1 191 ? 14.787 19.308 19.934 1.00 11.17 229 LEU A CA 1
ATOM 1413 C C . LEU A 1 191 ? 15.528 20.584 20.303 1.00 13.50 229 LEU A C 1
ATOM 1414 O O . LEU A 1 191 ? 16.030 21.280 19.432 1.00 16.27 229 LEU A O 1
ATOM 1419 N N . PRO A 1 192 ? 15.576 20.905 21.596 1.00 17.36 230 PRO A N 1
ATOM 1420 C CA . PRO A 1 192 ? 16.283 22.114 22.015 1.00 16.23 230 PRO A CA 1
ATOM 1421 C C . PRO A 1 192 ? 17.788 21.941 21.982 1.00 21.00 230 PRO A C 1
ATOM 1422 O O . PRO A 1 192 ? 18.298 20.821 22.004 1.00 17.63 230 PRO A O 1
ATOM 1426 N N . GLU A 1 193 ? 18.493 23.060 21.926 1.00 17.68 231 GLU A N 1
ATOM 1427 C CA . GLU A 1 193 ? 19.905 23.067 22.223 1.00 18.86 231 GLU A CA 1
ATOM 1428 C C . GLU A 1 193 ? 20.045 22.821 23.719 1.00 21.72 231 GLU A C 1
ATOM 1429 O O . GLU A 1 193 ? 19.076 22.966 24.464 1.00 22.29 231 GLU A O 1
ATOM 1435 N N . GLY A 1 194 ? 21.237 22.437 24.160 1.00 15.72 232 GLY A N 1
ATOM 1436 C CA . GLY A 1 194 ? 21.503 22.303 25.578 1.00 17.42 232 GLY A CA 1
ATOM 1437 C C . GLY A 1 194 ? 21.228 20.942 26.189 1.00 18.54 232 GLY A C 1
ATOM 1438 O O . GLY A 1 194 ? 21.349 20.776 27.398 1.00 16.85 232 GLY A O 1
ATOM 1439 N N . LEU A 1 195 ? 20.856 19.962 25.369 1.00 13.20 233 LEU A N 1
ATOM 1440 C CA . LEU A 1 195 ? 20.676 18.602 25.871 1.00 11.70 233 LEU A CA 1
ATOM 1441 C C . LEU A 1 195 ? 21.892 17.736 25.588 1.00 11.67 233 LEU A C 1
ATOM 1442 O O . LEU A 1 195 ? 21.904 16.558 25.932 1.00 13.62 233 LEU A O 1
ATOM 1447 N N . ASN A 1 196 ? 22.903 18.320 24.949 1.00 11.60 234 ASN A N 1
ATOM 1448 C CA . ASN A 1 196 ? 24.081 17.567 24.522 1.00 8.82 234 ASN A CA 1
ATOM 1449 C C . ASN A 1 196 ? 23.669 16.449 23.584 1.00 9.17 234 ASN A C 1
ATOM 1450 O O . ASN A 1 196 ? 24.239 15.360 23.598 1.00 8.87 234 ASN A O 1
ATOM 1455 N N . ILE A 1 197 ? 22.674 16.757 22.756 1.00 8.74 235 ILE A N 1
ATOM 1456 C CA . ILE A 1 197 ? 22.186 15.837 21.736 1.00 8.02 235 ILE A CA 1
ATOM 1457 C C . ILE A 1 197 ? 22.412 16.461 20.368 1.00 10.82 235 ILE A C 1
ATOM 1458 O O . ILE A 1 197 ? 22.048 17.619 20.140 1.00 9.88 235 ILE A O 1
ATOM 1463 N N . TYR A 1 198 ? 23.047 15.704 19.478 1.00 8.80 236 TYR A N 1
ATOM 1464 C CA . TYR A 1 198 ? 23.187 16.083 18.077 1.00 6.80 236 TYR A CA 1
ATOM 1465 C C . TYR A 1 198 ? 22.386 15.093 17.233 1.00 7.06 236 TYR A C 1
ATOM 1466 O O . TYR A 1 198 ? 22.552 13.887 17.379 1.00 8.54 236 TYR A O 1
ATOM 1475 N N . ALA A 1 199 ? 21.518 15.598 16.364 1.00 5.87 237 ALA A N 1
ATOM 1476 C CA . ALA A 1 199 ? 20.697 14.713 15.538 1.00 7.37 237 ALA A CA 1
ATOM 1477 C C . ALA A 1 199 ? 20.773 15.085 14.069 1.00 7.79 237 ALA A C 1
ATOM 1478 O O . ALA A 1 199 ? 20.857 16.262 13.740 1.00 8.65 237 ALA A O 1
ATOM 1480 N N . THR A 1 200 ? 20.756 14.090 13.188 1.00 6.08 238 THR A N 1
ATOM 1481 C CA . THR A 1 200 ? 20.566 14.375 11.773 1.00 5.52 238 THR A CA 1
ATOM 1482 C C . THR A 1 200 ? 19.448 13.515 11.227 1.00 8.64 238 THR A C 1
ATOM 1483 O O . THR A 1 200 ? 19.156 12.432 11.760 1.00 7.29 238 THR A O 1
ATOM 1487 N N . THR A 1 201 ? 18.820 14.025 10.174 1.00 7.28 239 THR A N 1
ATOM 1488 C CA . THR A 1 201 ? 17.665 13.381 9.565 1.00 7.36 239 THR A CA 1
ATOM 1489 C C . THR A 1 201 ? 17.881 13.245 8.059 1.00 9.82 239 THR A C 1
ATOM 1490 O O . THR A 1 201 ? 18.552 14.073 7.427 1.00 7.71 239 THR A O 1
ATOM 1494 N N . ALA A 1 202 ? 17.314 12.188 7.495 1.00 6.72 240 ALA A N 1
ATOM 1495 C CA . ALA A 1 202 ? 17.452 11.905 6.077 1.00 7.09 240 ALA A CA 1
ATOM 1496 C C . ALA A 1 202 ? 16.826 12.980 5.215 1.00 10.40 240 ALA A C 1
ATOM 1497 O O . ALA A 1 202 ? 17.277 13.198 4.097 1.00 9.24 240 ALA A O 1
ATOM 1499 N N . SER A 1 203 ? 15.804 13.651 5.735 1.00 8.46 241 SER A N 1
ATOM 1500 C CA . SER A 1 203 ? 15.031 14.584 4.920 1.00 8.70 241 SER A CA 1
ATOM 1501 C C . SER A 1 203 ? 14.592 15.782 5.720 1.00 8.76 241 SER A C 1
ATOM 1502 O O . SER A 1 203 ? 14.704 15.785 6.941 1.00 9.16 241 SER A O 1
ATOM 1505 N N . ASN A 1 204 ? 14.059 16.794 5.045 1.00 8.12 242 ASN A N 1
ATOM 1506 C CA . ASN A 1 204 ? 13.437 17.891 5.772 1.00 10.61 242 ASN A CA 1
ATOM 1507 C C . ASN A 1 204 ? 12.035 17.487 6.239 1.00 11.79 242 ASN A C 1
ATOM 1508 O O . ASN A 1 204 ? 11.661 16.312 6.163 1.00 10.88 242 ASN A O 1
ATOM 1513 N N . ALA A 1 205 ? 11.257 18.445 6.733 1.00 9.50 243 ALA A N 1
ATOM 1514 C CA . ALA A 1 205 ? 9.955 18.125 7.311 1.00 9.29 243 ALA A CA 1
ATOM 1515 C C . ALA A 1 205 ? 8.825 17.945 6.308 1.00 11.27 243 ALA A C 1
ATOM 1516 O O . ALA A 1 205 ? 7.701 17.629 6.700 1.00 14.55 243 ALA A O 1
ATOM 1518 N N . GLU A 1 206 ? 9.106 18.141 5.024 1.00 10.32 244 GLU A N 1
ATOM 1519 C CA . GLU A 1 206 ? 8.036 18.185 4.029 1.00 11.35 244 GLU A CA 1
ATOM 1520 C C . GLU A 1 206 ? 8.264 17.298 2.812 1.00 17.56 244 GLU A C 1
ATOM 1521 O O . GLU A 1 206 ? 7.502 17.365 1.854 1.00 23.14 244 GLU A O 1
ATOM 1527 N N . GLU A 1 207 ? 9.295 16.463 2.847 1.00 9.34 245 GLU A N 1
ATOM 1528 C CA . GLU A 1 207 ? 9.654 15.656 1.690 1.00 9.91 245 GLU A CA 1
ATOM 1529 C C . GLU A 1 207 ? 9.918 14.201 2.063 1.00 8.47 245 GLU A C 1
ATOM 1530 O O . GLU A 1 207 ? 10.185 13.875 3.218 1.00 10.19 245 GLU A O 1
ATOM 1536 N N . SER A 1 208 ? 9.885 13.341 1.056 1.00 10.76 246 SER A N 1
ATOM 1537 C CA . SER A 1 208 ? 10.198 11.926 1.225 1.00 10.71 246 SER A CA 1
ATOM 1538 C C . SER A 1 208 ? 11.671 11.662 1.475 1.00 7.99 246 SER A C 1
ATOM 1539 O O . SER A 1 208 ? 12.522 12.461 1.097 1.00 11.51 246 SER A O 1
ATOM 1542 N N . SER A 1 209 ? 11.963 10.526 2.105 1.00 10.71 247 SER A N 1
ATOM 1543 C CA . SER A 1 209 ? 13.317 9.974 2.054 1.00 9.77 247 SER A CA 1
ATOM 1544 C C . SER A 1 209 ? 13.204 8.695 1.246 1.00 6.90 247 SER A C 1
ATOM 1545 O O . SER A 1 209 ? 12.112 8.149 1.104 1.00 8.76 247 SER A O 1
ATOM 1548 N N . TRP A 1 210 ? 14.322 8.207 0.730 1.00 6.20 248 TRP A N 1
ATOM 1549 C CA . TRP A 1 210 ? 14.259 7.178 -0.301 1.00 7.98 248 TRP A CA 1
ATOM 1550 C C . TRP A 1 210 ? 14.991 5.907 0.044 1.00 7.36 248 TRP A C 1
ATOM 1551 O O . TRP A 1 210 ? 16.073 5.929 0.646 1.00 8.09 248 TRP A O 1
ATOM 1562 N N . GLY A 1 211 ? 14.403 4.795 -0.384 1.00 8.63 249 GLY A N 1
ATOM 1563 C CA . GLY A 1 211 ? 15.123 3.534 -0.415 1.00 7.06 249 GLY A CA 1
ATOM 1564 C C . GLY A 1 211 ? 16.212 3.603 -1.466 1.00 7.95 249 GLY A C 1
ATOM 1565 O O . GLY A 1 211 ? 16.239 4.497 -2.324 1.00 9.64 249 GLY A O 1
ATOM 1566 N N . THR A 1 212 ? 17.117 2.642 -1.406 1.00 8.43 250 THR A N 1
ATOM 1567 C CA . THR A 1 212 ? 18.117 2.488 -2.450 1.00 8.74 250 THR A CA 1
ATOM 1568 C C . THR A 1 212 ? 18.440 1.000 -2.641 1.00 10.19 250 THR A C 1
ATOM 1569 O O . THR A 1 212 ? 17.986 0.152 -1.855 1.00 8.48 250 THR A O 1
ATOM 1573 N N . TYR A 1 213 ? 19.204 0.686 -3.690 1.00 9.22 251 TYR A N 1
ATOM 1574 C CA . TYR A 1 213 ? 19.475 -0.697 -4.083 1.00 9.38 251 TYR A CA 1
ATOM 1575 C C . TYR A 1 213 ? 18.130 -1.363 -4.381 1.00 8.38 251 TYR A C 1
ATOM 1576 O O . TYR A 1 213 ? 17.749 -2.358 -3.772 1.00 8.21 251 TYR A O 1
ATOM 1585 N N . CYS A 1 214 ? 17.420 -0.766 -5.333 1.00 9.25 252 CYS A N 1
ATOM 1586 C CA . CYS A 1 214 ? 16.049 -1.123 -5.676 1.00 10.20 252 CYS A CA 1
ATOM 1587 C C . CYS A 1 214 ? 15.949 -1.804 -7.032 1.00 11.47 252 CYS A C 1
ATOM 1588 O O . CYS A 1 214 ? 16.732 -1.503 -7.926 1.00 10.39 252 CYS A O 1
ATOM 1591 N N . PRO A 1 215 ? 14.962 -2.702 -7.192 1.00 10.41 253 PRO A N 1
ATOM 1592 C CA . PRO A 1 215 ? 14.749 -3.345 -8.493 1.00 11.81 253 PRO A CA 1
ATOM 1593 C C . PRO A 1 215 ? 14.624 -2.331 -9.621 1.00 13.45 253 PRO A C 1
ATOM 1594 O O . PRO A 1 215 ? 13.872 -1.377 -9.483 1.00 13.96 253 PRO A O 1
ATOM 1598 N N . GLY A 1 216 ? 15.366 -2.528 -10.706 1.00 11.58 254 GLY A N 1
ATOM 1599 C CA . GLY A 1 216 ? 15.277 -1.644 -11.846 1.00 14.57 254 GLY A CA 1
ATOM 1600 C C . GLY A 1 216 ? 16.173 -0.429 -11.780 1.00 18.97 254 GLY A C 1
ATOM 1601 O O . GLY A 1 216 ? 16.282 0.313 -12.752 1.00 19.73 254 GLY A O 1
ATOM 1602 N N . GLU A 1 217 ? 16.824 -0.224 -10.638 1.00 14.31 255 GLU A N 1
ATOM 1603 C CA . GLU A 1 217 ? 17.713 0.911 -10.464 1.00 14.35 255 GLU A CA 1
ATOM 1604 C C . GLU A 1 217 ? 19.140 0.411 -10.375 1.00 15.35 255 GLU A C 1
ATOM 1605 O O . GLU A 1 217 ? 19.369 -0.764 -10.138 1.00 24.15 255 GLU A O 1
ATOM 1611 N N . GLU A 1 218 ? 20.101 1.299 -10.587 1.00 19.13 256 GLU A N 1
ATOM 1612 C CA . GLU A 1 218 ? 21.505 0.910 -10.557 1.00 17.23 256 GLU A CA 1
ATOM 1613 C C . GLU A 1 218 ? 22.190 1.463 -9.314 1.00 20.39 256 GLU A C 1
ATOM 1614 O O . GLU A 1 218 ? 22.154 2.672 -9.063 1.00 23.32 256 GLU A O 1
ATOM 1620 N N . PRO A 1 219 ? 22.809 0.578 -8.518 1.00 18.32 257 PRO A N 1
ATOM 1621 C CA . PRO A 1 219 ? 22.853 -0.872 -8.743 1.00 18.77 257 PRO A CA 1
ATOM 1622 C C . PRO A 1 219 ? 21.625 -1.580 -8.176 1.00 17.97 257 PRO A C 1
ATOM 1623 O O . PRO A 1 219 ? 21.070 -1.136 -7.169 1.00 15.58 257 PRO A O 1
ATOM 1627 N N A SER A 1 220 ? 21.221 -2.673 -8.816 0.51 14.89 258 SER A N 1
ATOM 1628 N N B SER A 1 220 ? 21.207 -2.664 -8.828 0.49 14.90 258 SER A N 1
ATOM 1629 C CA A SER A 1 220 ? 20.016 -3.398 -8.436 0.51 14.32 258 SER A CA 1
ATOM 1630 C CA B SER A 1 220 ? 20.004 -3.397 -8.441 0.49 14.32 258 SER A CA 1
ATOM 1631 C C A SER A 1 220 ? 20.333 -4.538 -7.480 0.51 13.71 258 SER A C 1
ATOM 1632 C C B SER A 1 220 ? 20.333 -4.523 -7.472 0.49 13.70 258 SER A C 1
ATOM 1633 O O A SER A 1 220 ? 21.464 -5.018 -7.451 0.51 16.15 258 SER A O 1
ATOM 1634 O O B SER A 1 220 ? 21.474 -4.980 -7.425 0.49 16.16 258 SER A O 1
ATOM 1639 N N . PRO A 1 221 ? 19.331 -4.986 -6.707 1.00 14.51 259 PRO A N 1
ATOM 1640 C CA . PRO A 1 221 ? 19.510 -6.184 -5.888 1.00 14.68 259 PRO A CA 1
ATOM 1641 C C . PRO A 1 221 ? 19.600 -7.390 -6.802 1.00 16.14 259 PRO A C 1
ATOM 1642 O O . PRO A 1 221 ? 19.319 -7.271 -8.003 1.00 15.09 259 PRO A O 1
ATOM 1646 N N . PRO A 1 222 ? 19.981 -8.548 -6.256 1.00 15.05 260 PRO A N 1
ATOM 1647 C CA . PRO A 1 222 ? 19.990 -9.766 -7.069 1.00 14.47 260 PRO A CA 1
ATOM 1648 C C . PRO A 1 222 ? 18.598 -10.099 -7.589 1.00 17.58 260 PRO A C 1
ATOM 1649 O O . PRO A 1 222 ? 17.608 -9.588 -7.060 1.00 14.35 260 PRO A O 1
ATOM 1653 N N . PRO A 1 223 ? 18.513 -10.962 -8.609 1.00 17.33 261 PRO A N 1
ATOM 1654 C CA . PRO A 1 223 ? 17.205 -11.353 -9.142 1.00 13.87 261 PRO A CA 1
ATOM 1655 C C . PRO A 1 223 ? 16.230 -11.872 -8.089 1.00 12.01 261 PRO A C 1
ATOM 1656 O O . PRO A 1 223 ? 16.618 -12.555 -7.135 1.00 13.62 261 PRO A O 1
ATOM 1660 N N . GLU A 1 224 ? 14.967 -11.500 -8.283 1.00 12.72 262 GLU A N 1
ATOM 1661 C CA . GLU A 1 224 ? 13.814 -11.982 -7.522 1.00 12.51 262 GLU A CA 1
ATOM 1662 C C . GLU A 1 224 ? 13.644 -11.344 -6.140 1.00 10.34 262 GLU A C 1
ATOM 1663 O O . GLU A 1 224 ? 12.647 -11.607 -5.463 1.00 15.85 262 GLU A O 1
ATOM 1669 N N . TYR A 1 225 ? 14.572 -10.480 -5.730 1.00 14.45 263 TYR A N 1
ATOM 1670 C CA . TYR A 1 225 ? 14.391 -9.791 -4.454 1.00 12.71 263 TYR A CA 1
ATOM 1671 C C . TYR A 1 225 ? 13.109 -8.944 -4.455 1.00 12.61 263 TYR A C 1
ATOM 1672 O O . TYR A 1 225 ? 12.311 -9.003 -3.508 1.00 14.48 263 TYR A O 1
ATOM 1681 N N . GLU A 1 226 ? 12.905 -8.195 -5.529 1.00 10.42 264 GLU A N 1
ATOM 1682 C CA . GLU A 1 226 ? 11.730 -7.347 -5.712 1.00 12.38 264 GLU A CA 1
ATOM 1683 C C . GLU A 1 226 ? 11.436 -6.462 -4.503 1.00 11.12 264 GLU A C 1
ATOM 1684 O O . GLU A 1 226 ? 10.291 -6.122 -4.222 1.00 14.02 264 GLU A O 1
ATOM 1690 N N . THR A 1 227 ? 12.492 -6.087 -3.801 1.00 8.66 265 THR A N 1
ATOM 1691 C CA . THR A 1 227 ? 12.391 -5.145 -2.697 1.00 9.74 265 THR A CA 1
ATOM 1692 C C . THR A 1 227 ? 13.740 -4.442 -2.603 1.00 11.73 265 THR A C 1
ATOM 1693 O O . THR A 1 227 ? 14.756 -5.000 -3.019 1.00 11.05 265 THR A O 1
ATOM 1697 N N . CYS A 1 228 ? 13.760 -3.211 -2.097 1.00 9.44 266 CYS A N 1
ATOM 1698 C CA . CYS A 1 228 ? 15.022 -2.481 -1.961 1.00 8.15 266 CYS A CA 1
ATOM 1699 C C . CYS A 1 228 ? 15.844 -3.029 -0.803 1.00 8.42 266 CYS A C 1
ATOM 1700 O O . CYS A 1 228 ? 15.284 -3.440 0.211 1.00 7.69 266 CYS A O 1
ATOM 1703 N N . LEU A 1 229 ? 17.168 -3.013 -0.926 1.00 5.80 267 LEU A N 1
ATOM 1704 C CA . LEU A 1 229 ? 17.994 -3.607 0.134 1.00 7.56 267 LEU A CA 1
ATOM 1705 C C . LEU A 1 229 ? 18.357 -2.651 1.267 1.00 6.09 267 LEU A C 1
ATOM 1706 O O . LEU A 1 229 ? 18.762 -3.081 2.350 1.00 7.81 267 LEU A O 1
ATOM 1711 N N . GLY A 1 230 ? 18.244 -1.355 1.015 1.00 7.26 268 GLY A N 1
ATOM 1712 C CA . GLY A 1 230 ? 18.588 -0.376 2.030 1.00 7.16 268 GLY A CA 1
ATOM 1713 C C . GLY A 1 230 ? 17.906 0.947 1.796 1.00 9.03 268 GLY A C 1
ATOM 1714 O O . GLY A 1 230 ? 17.024 1.068 0.951 1.00 7.89 268 GLY A O 1
ATOM 1715 N N . ASP A 1 231 ? 18.313 1.939 2.569 1.00 6.16 269 ASP A N 1
ATOM 1716 C CA . ASP A 1 231 ? 17.834 3.298 2.413 1.00 7.53 269 ASP A CA 1
ATOM 1717 C C . ASP A 1 231 ? 19.023 4.216 2.196 1.00 9.08 269 ASP A C 1
ATOM 1718 O O . ASP A 1 231 ? 20.076 3.979 2.761 1.00 7.83 269 ASP A O 1
ATOM 1723 N N . LEU A 1 232 ? 18.863 5.247 1.368 1.00 7.43 270 LEU A N 1
ATOM 1724 C CA . LEU A 1 232 ? 20.027 5.999 0.892 1.00 6.98 270 LEU A CA 1
ATOM 1725 C C . LEU A 1 232 ? 20.781 6.700 2.022 1.00 5.96 270 LEU A C 1
ATOM 1726 O O . LEU A 1 232 ? 21.995 6.563 2.121 1.00 7.01 270 LEU A O 1
ATOM 1731 N N . TYR A 1 233 ? 20.078 7.434 2.879 1.00 6.43 271 TYR A N 1
ATOM 1732 C CA . TYR A 1 233 ? 20.760 8.105 4.001 1.00 6.03 271 TYR A CA 1
ATOM 1733 C C . TYR A 1 233 ? 21.437 7.089 4.910 1.00 6.92 271 TYR A C 1
ATOM 1734 O O . TYR A 1 233 ? 22.562 7.308 5.382 1.00 6.95 271 TYR A O 1
ATOM 1743 N N . SER A 1 234 ? 20.745 5.975 5.147 1.00 6.23 272 SER A N 1
ATOM 1744 C CA . SER A 1 234 ? 21.265 4.937 6.037 1.00 6.60 272 SER A CA 1
ATOM 1745 C C . SER A 1 234 ? 22.542 4.319 5.489 1.00 6.37 272 SER A C 1
ATOM 1746 O O . SER A 1 234 ? 23.549 4.266 6.207 1.00 5.59 272 SER A O 1
ATOM 1749 N N . VAL A 1 235 ? 22.511 3.825 4.249 1.00 6.88 273 VAL A N 1
ATOM 1750 C CA . VAL A 1 235 ? 23.717 3.212 3.717 1.00 6.96 273 VAL A CA 1
ATOM 1751 C C . VAL A 1 235 ? 24.785 4.267 3.464 1.00 6.64 273 VAL A C 1
ATOM 1752 O O . VAL A 1 235 ? 25.978 3.946 3.448 1.00 7.68 273 VAL A O 1
ATOM 1756 N N . ALA A 1 236 ? 24.385 5.523 3.295 1.00 7.08 274 ALA A N 1
ATOM 1757 C CA . ALA A 1 236 ? 25.373 6.569 3.084 1.00 6.42 274 ALA A CA 1
ATOM 1758 C C . ALA A 1 236 ? 26.286 6.675 4.293 1.00 7.87 274 ALA A C 1
ATOM 1759 O O . ALA A 1 236 ? 27.510 6.747 4.129 1.00 8.84 274 ALA A O 1
ATOM 1761 N N . TRP A 1 237 ? 25.727 6.658 5.503 1.00 6.36 275 TRP A N 1
ATOM 1762 C CA . TRP A 1 237 ? 26.592 6.818 6.660 1.00 6.10 275 TRP A CA 1
ATOM 1763 C C . TRP A 1 237 ? 27.297 5.504 6.987 1.00 7.72 275 TRP A C 1
ATOM 1764 O O . TRP A 1 237 ? 28.468 5.525 7.380 1.00 8.91 275 TRP A O 1
ATOM 1775 N N . MET A 1 238 ? 26.635 4.369 6.772 1.00 7.91 276 MET A N 1
ATOM 1776 C CA . MET A 1 238 ? 27.232 3.103 7.166 1.00 7.78 276 MET A CA 1
ATOM 1777 C C . MET A 1 238 ? 28.371 2.724 6.230 1.00 11.29 276 MET A C 1
ATOM 1778 O O . MET A 1 238 ? 29.389 2.204 6.676 1.00 13.36 276 MET A O 1
ATOM 1783 N N . GLU A 1 239 ? 28.207 2.996 4.940 1.00 8.75 277 GLU A N 1
ATOM 1784 C CA . GLU A 1 239 ? 29.253 2.683 3.974 1.00 9.05 277 GLU A CA 1
ATOM 1785 C C . GLU A 1 239 ? 30.417 3.665 4.099 1.00 14.54 277 GLU A C 1
ATOM 1786 O O . GLU A 1 239 ? 31.565 3.309 3.841 1.00 21.27 277 GLU A O 1
ATOM 1792 N N . ASP A 1 240 ? 30.120 4.887 4.531 1.00 12.99 278 ASP A N 1
ATOM 1793 C CA . ASP A 1 240 ? 31.150 5.898 4.763 1.00 13.30 278 ASP A CA 1
ATOM 1794 C C . ASP A 1 240 ? 32.010 5.532 5.955 1.00 23.30 278 ASP A C 1
ATOM 1795 O O . ASP A 1 240 ? 33.235 5.637 5.907 1.00 29.49 278 ASP A O 1
ATOM 1800 N N . SER A 1 241 ? 31.353 5.129 7.038 1.00 14.36 279 SER A N 1
ATOM 1801 C CA . SER A 1 241 ? 32.056 4.690 8.236 1.00 21.37 279 SER A CA 1
ATOM 1802 C C . SER A 1 241 ? 32.985 3.519 7.936 1.00 32.96 279 SER A C 1
ATOM 1803 O O . SER A 1 241 ? 34.053 3.393 8.536 1.00 38.23 279 SER A O 1
ATOM 1806 N N . GLY A 1 242 ? 32.569 2.666 7.006 1.00 29.80 280 GLY A N 1
ATOM 1807 C CA . GLY A 1 242 ? 33.345 1.498 6.625 1.00 44.34 280 GLY A CA 1
ATOM 1808 C C . GLY A 1 242 ? 34.619 1.796 5.852 1.00 44.83 280 GLY A C 1
ATOM 1809 O O . GLY A 1 242 ? 35.580 1.033 5.929 1.00 57.42 280 GLY A O 1
ATOM 1810 N N . MET A 1 243 ? 34.634 2.899 5.108 1.00 51.69 281 MET A N 1
ATOM 1811 C CA . MET A 1 243 ? 35.780 3.222 4.258 1.00 50.76 281 MET A CA 1
ATOM 1812 C C . MET A 1 243 ? 36.532 4.466 4.731 1.00 52.19 281 MET A C 1
ATOM 1813 O O . MET A 1 243 ? 35.937 5.426 5.218 1.00 53.06 281 MET A O 1
ATOM 1818 N N . LEU B 2 1 ? 43.908 6.794 5.550 1.00 30.11 284 LEU E N 1
ATOM 1819 C CA . LEU B 2 1 ? 43.740 6.816 6.998 1.00 21.91 284 LEU E CA 1
ATOM 1820 C C . LEU B 2 1 ? 43.630 8.256 7.488 1.00 27.81 284 LEU E C 1
ATOM 1821 O O . LEU B 2 1 ? 44.541 9.065 7.288 1.00 25.33 284 LEU E O 1
ATOM 1826 N N . GLN B 2 2 ? 42.509 8.571 8.127 1.00 26.46 285 GLN E N 1
ATOM 1827 C CA . GLN B 2 2 ? 42.285 9.916 8.636 1.00 19.91 285 GLN E CA 1
ATOM 1828 C C . GLN B 2 2 ? 41.170 9.945 9.668 1.00 23.53 285 GLN E C 1
ATOM 1829 O O . GLN B 2 2 ? 40.331 9.049 9.722 1.00 27.32 285 GLN E O 1
ATOM 1835 N N . THR B 2 3 ? 41.169 10.984 10.490 1.00 18.20 286 THR E N 1
ATOM 1836 C CA . THR B 2 3 ? 40.112 11.176 11.462 1.00 12.86 286 THR E CA 1
ATOM 1837 C C . THR B 2 3 ? 38.861 11.686 10.757 1.00 20.24 286 THR E C 1
ATOM 1838 O O . THR B 2 3 ? 38.950 12.478 9.816 1.00 26.60 286 THR E O 1
ATOM 1842 N N . GLU B 2 4 ? 37.701 11.213 11.189 1.00 12.48 287 GLU E N 1
ATOM 1843 C CA . GLU B 2 4 ? 36.447 11.719 10.649 1.00 11.26 287 GLU E CA 1
ATOM 1844 C C . GLU B 2 4 ? 35.572 12.193 11.789 1.00 10.31 287 GLU E C 1
ATOM 1845 O O . GLU B 2 4 ? 35.417 11.492 12.784 1.00 13.40 287 GLU E O 1
ATOM 1851 N N . THR B 2 5 ? 35.016 13.391 11.656 1.00 9.90 288 THR E N 1
ATOM 1852 C CA . THR B 2 5 ? 34.099 13.906 12.659 1.00 10.13 288 THR E CA 1
ATOM 1853 C C . THR B 2 5 ? 32.644 13.642 12.267 1.00 7.94 288 THR E C 1
ATOM 1854 O O . THR B 2 5 ? 32.348 13.316 11.114 1.00 9.14 288 THR E O 1
ATOM 1858 N N . LEU B 2 6 ? 31.748 13.835 13.229 1.00 9.88 289 LEU E N 1
ATOM 1859 C CA . LEU B 2 6 ? 30.316 13.841 12.964 1.00 7.60 289 LEU E CA 1
ATOM 1860 C C . LEU B 2 6 ? 29.961 14.854 11.878 1.00 8.88 289 LEU E C 1
ATOM 1861 O O . LEU B 2 6 ? 29.145 14.575 10.996 1.00 8.29 289 LEU E O 1
ATOM 1866 N N . HIS B 2 7 ? 30.576 16.032 11.945 1.00 8.14 290 HIS E N 1
ATOM 1867 C CA . HIS B 2 7 ? 30.312 17.061 10.943 1.00 7.90 290 HIS E CA 1
ATOM 1868 C C . HIS B 2 7 ? 30.721 16.595 9.544 1.00 8.89 290 HIS E C 1
ATOM 1869 O O . HIS B 2 7 ? 29.984 16.779 8.566 1.00 8.81 290 HIS E O 1
ATOM 1876 N N . GLN B 2 8 ? 31.891 15.975 9.442 1.00 9.63 291 GLN E N 1
ATOM 1877 C CA . GLN B 2 8 ? 32.338 15.478 8.137 1.00 9.55 291 GLN E CA 1
ATOM 1878 C C . GLN B 2 8 ? 31.430 14.375 7.605 1.00 8.71 291 GLN E C 1
ATOM 1879 O O . GLN B 2 8 ? 31.145 14.328 6.415 1.00 9.90 291 GLN E O 1
ATOM 1885 N N . GLN B 2 9 ? 30.949 13.495 8.477 1.00 7.94 292 GLN E N 1
ATOM 1886 C CA . GLN B 2 9 ? 30.037 12.456 8.006 1.00 6.86 292 GLN E CA 1
ATOM 1887 C C . GLN B 2 9 ? 28.725 13.075 7.552 1.00 7.46 292 GLN E C 1
ATOM 1888 O O . GLN B 2 9 ? 28.182 12.685 6.518 1.00 9.81 292 GLN E O 1
ATOM 1894 N N . TYR B 2 10 ? 28.220 14.035 8.318 1.00 6.51 293 TYR E N 1
ATOM 1895 C CA . TYR B 2 10 ? 27.000 14.743 7.937 1.00 6.80 293 TYR E CA 1
ATOM 1896 C C . TYR B 2 10 ? 27.138 15.363 6.545 1.00 8.42 293 TYR E C 1
ATOM 1897 O O . TYR B 2 10 ? 26.243 15.222 5.711 1.00 9.24 293 TYR E O 1
ATOM 1906 N N . GLU B 2 11 ? 28.273 16.002 6.273 1.00 6.94 294 GLU E N 1
ATOM 1907 C CA . GLU B 2 11 ? 28.495 16.596 4.948 1.00 9.75 294 GLU E CA 1
ATOM 1908 C C . GLU B 2 11 ? 28.518 15.547 3.838 1.00 9.59 294 GLU E C 1
ATOM 1909 O O . GLU B 2 11 ? 27.937 15.753 2.763 1.00 10.15 294 GLU E O 1
ATOM 1915 N N . LEU B 2 12 ? 29.189 14.426 4.097 1.00 11.19 295 LEU E N 1
ATOM 1916 C CA . LEU B 2 12 ? 29.283 13.339 3.117 1.00 10.21 295 LEU E CA 1
ATOM 1917 C C . LEU B 2 12 ? 27.911 12.717 2.856 1.00 8.94 295 LEU E C 1
ATOM 1918 O O . LEU B 2 12 ? 27.545 12.431 1.710 1.00 9.71 295 LEU E O 1
ATOM 1923 N N . VAL B 2 13 ? 27.164 12.487 3.933 1.00 9.05 296 VAL E N 1
ATOM 1924 C CA . VAL B 2 13 ? 25.839 11.877 3.834 1.00 9.63 296 VAL E CA 1
ATOM 1925 C C . VAL B 2 13 ? 24.873 12.830 3.114 1.00 9.97 296 VAL E C 1
ATOM 1926 O O . VAL B 2 13 ? 24.114 12.421 2.226 1.00 10.08 296 VAL E O 1
ATOM 1930 N N . LYS B 2 14 ? 24.927 14.108 3.481 1.00 9.82 297 LYS E N 1
ATOM 1931 C CA . LYS B 2 14 ? 24.146 15.150 2.813 1.00 8.24 297 LYS E CA 1
ATOM 1932 C C . LYS B 2 14 ? 24.410 15.142 1.302 1.00 8.37 297 LYS E C 1
ATOM 1933 O O . LYS B 2 14 ? 23.477 15.178 0.498 1.00 8.51 297 LYS E O 1
ATOM 1939 N N . ARG B 2 15 ? 25.680 15.086 0.924 1.00 9.16 298 ARG E N 1
ATOM 1940 C CA . ARG B 2 15 ? 26.044 15.087 -0.500 1.00 8.64 298 ARG E CA 1
ATOM 1941 C C . ARG B 2 15 ? 25.495 13.885 -1.256 1.00 13.52 298 ARG E C 1
ATOM 1942 O O . ARG B 2 15 ? 24.945 14.029 -2.351 1.00 14.85 298 ARG E O 1
ATOM 1950 N N . ARG B 2 16 ? 25.630 12.698 -0.674 1.00 9.30 299 ARG E N 1
ATOM 1951 C CA . ARG B 2 16 ? 25.195 11.492 -1.367 1.00 7.85 299 ARG E CA 1
ATOM 1952 C C . ARG B 2 16 ? 23.675 11.419 -1.506 1.00 11.38 299 ARG E C 1
ATOM 1953 O O . ARG B 2 16 ? 23.152 10.898 -2.495 1.00 12.61 299 ARG E O 1
ATOM 1961 N N . THR B 2 17 ? 22.978 11.970 -0.515 1.00 10.95 300 THR E N 1
ATOM 1962 C CA . THR B 2 17 ? 21.526 11.890 -0.409 1.00 8.96 300 THR E CA 1
ATOM 1963 C C . THR B 2 17 ? 20.809 12.988 -1.221 1.00 8.81 300 THR E C 1
ATOM 1964 O O . THR B 2 17 ? 19.644 12.831 -1.608 1.00 11.88 300 THR E O 1
ATOM 1968 N N . ALA B 2 18 ? 21.515 14.086 -1.501 1.00 10.61 301 ALA E N 1
ATOM 1969 C CA . ALA B 2 18 ? 20.933 15.237 -2.207 1.00 10.52 301 ALA E CA 1
ATOM 1970 C C . ALA B 2 18 ? 20.454 14.896 -3.615 1.00 11.85 301 ALA E C 1
ATOM 1971 O O . ALA B 2 18 ? 21.054 14.059 -4.291 1.00 12.68 301 ALA E O 1
ATOM 1973 N N . PRO B 2 19 ? 19.384 15.567 -4.075 1.00 11.58 302 PRO E N 1
ATOM 1974 C CA . PRO B 2 19 ? 18.938 15.352 -5.454 1.00 14.11 302 PRO E CA 1
ATOM 1975 C C . PRO B 2 19 ? 19.980 15.819 -6.453 1.00 17.86 302 PRO E C 1
ATOM 1976 O O . PRO B 2 19 ? 20.658 16.814 -6.209 1.00 19.06 302 PRO E O 1
ATOM 1980 N N . VAL B 2 20 ? 20.089 15.118 -7.571 1.00 21.57 303 VAL E N 1
ATOM 1981 C CA . VAL B 2 20 ? 20.906 15.591 -8.673 1.00 31.83 303 VAL E CA 1
ATOM 1982 C C . VAL B 2 20 ? 20.043 15.505 -9.920 1.00 37.62 303 VAL E C 1
ATOM 1983 O O . VAL B 2 20 ? 19.272 14.556 -10.095 1.00 28.07 303 VAL E O 1
ATOM 1987 N N . GLY B 2 21 ? 20.133 16.522 -10.764 1.00 39.63 304 GLY E N 1
ATOM 1988 C CA . GLY B 2 21 ? 19.301 16.578 -11.949 1.00 35.00 304 GLY E CA 1
ATOM 1989 C C . GLY B 2 21 ? 17.835 16.680 -11.575 1.00 41.53 304 GLY E C 1
ATOM 1990 O O . GLY B 2 21 ? 16.957 16.318 -12.364 1.00 33.15 304 GLY E O 1
ATOM 1991 N N . TYR B 2 22 ? 17.583 17.147 -10.353 0.85 29.76 305 TYR E N 1
ATOM 1992 C CA . TYR B 2 22 ? 16.238 17.468 -9.887 0.85 20.18 305 TYR E CA 1
ATOM 1993 C C . TYR B 2 22 ? 15.309 16.252 -9.886 0.85 25.58 305 TYR E C 1
ATOM 1994 O O . TYR B 2 22 ? 14.106 16.365 -10.121 0.85 28.09 305 TYR E O 1
ATOM 2003 N N . SER B 2 23 ? 15.898 15.092 -9.600 1.00 22.28 306 SER E N 1
ATOM 2004 C CA . SER B 2 23 ? 15.195 13.818 -9.533 1.00 21.81 306 SER E CA 1
ATOM 2005 C C . SER B 2 23 ? 15.487 13.137 -8.200 1.00 24.18 306 SER E C 1
ATOM 2006 O O . SER B 2 23 ? 16.636 13.103 -7.768 1.00 22.49 306 SER E O 1
ATOM 2009 N N . TYR B 2 24 ? 14.444 12.609 -7.562 1.00 19.73 307 TYR E N 1
ATOM 2010 C CA . TYR B 2 24 ? 14.549 11.935 -6.263 1.00 19.65 307 TYR E CA 1
ATOM 2011 C C . TYR B 2 24 ? 15.305 12.787 -5.258 1.00 19.10 307 TYR E C 1
ATOM 2012 O O . TYR B 2 24 ? 15.164 14.009 -5.266 1.00 19.41 307 TYR E O 1
ATOM 2021 N N . GLY B 2 25 ? 16.080 12.139 -4.388 1.00 11.59 308 GLY E N 1
ATOM 2022 C CA . GLY B 2 25 ? 16.905 12.845 -3.421 1.00 18.43 308 GLY E CA 1
ATOM 2023 C C . GLY B 2 25 ? 16.161 13.391 -2.216 1.00 12.14 308 GLY E C 1
ATOM 2024 O O . GLY B 2 25 ? 14.935 13.466 -2.209 1.00 11.21 308 GLY E O 1
ATOM 2025 N N . SER B 2 26 ? 16.911 13.771 -1.187 1.00 10.56 309 SER E N 1
ATOM 2026 C CA . SER B 2 26 ? 16.326 14.483 -0.063 1.00 9.48 309 SER E CA 1
ATOM 2027 C C . SER B 2 26 ? 17.400 15.351 0.574 1.00 6.58 309 SER E C 1
ATOM 2028 O O . SER B 2 26 ? 18.587 15.227 0.245 1.00 9.56 309 SER E O 1
ATOM 2031 N N . HIS B 2 27 ? 16.965 16.223 1.471 1.00 9.64 310 HIS E N 1
ATOM 2032 C CA . HIS B 2 27 ? 17.834 17.228 2.071 1.00 9.27 310 HIS E CA 1
ATOM 2033 C C . HIS B 2 27 ? 18.132 16.913 3.524 1.00 8.54 310 HIS E C 1
ATOM 2034 O O . HIS B 2 27 ? 17.305 17.113 4.400 1.00 8.62 310 HIS E O 1
ATOM 2041 N N . VAL B 2 28 ? 19.332 16.403 3.759 1.00 7.67 311 VAL E N 1
ATOM 2042 C CA . VAL B 2 28 ? 19.731 15.984 5.096 1.00 5.96 311 VAL E CA 1
ATOM 2043 C C . VAL B 2 28 ? 19.808 17.212 5.996 1.00 10.53 311 VAL E C 1
ATOM 2044 O O . VAL B 2 28 ? 20.317 18.251 5.591 1.00 8.99 311 VAL E O 1
ATOM 2048 N N A MET B 2 29 ? 19.287 17.086 7.215 0.47 7.09 312 MET E N 1
ATOM 2049 N N B MET B 2 29 ? 19.265 17.089 7.202 0.53 7.09 312 MET E N 1
ATOM 2050 C CA A MET B 2 29 ? 19.177 18.213 8.142 0.47 7.17 312 MET E CA 1
ATOM 2051 C CA B MET B 2 29 ? 19.235 18.197 8.146 0.53 7.16 312 MET E CA 1
ATOM 2052 C C A MET B 2 29 ? 19.757 17.857 9.501 0.47 7.04 312 MET E C 1
ATOM 2053 C C B MET B 2 29 ? 19.994 17.825 9.399 0.53 7.07 312 MET E C 1
ATOM 2054 O O A MET B 2 29 ? 19.647 16.713 9.938 0.47 6.33 312 MET E O 1
ATOM 2055 O O B MET B 2 29 ? 20.244 16.650 9.659 0.53 7.72 312 MET E O 1
ATOM 2064 N N . GLN B 2 30 ? 20.357 18.834 10.176 1.00 8.22 313 GLN E N 1
ATOM 2065 C CA . GLN B 2 30 ? 20.935 18.596 11.496 1.00 7.37 313 GLN E CA 1
ATOM 2066 C C . GLN B 2 30 ? 20.237 19.455 12.535 1.00 8.57 313 GLN E C 1
ATOM 2067 O O . GLN B 2 30 ? 19.775 20.574 12.234 1.00 9.79 313 GLN E O 1
ATOM 2073 N N . TYR B 2 31 ? 20.162 18.921 13.755 1.00 6.86 314 TYR E N 1
ATOM 2074 C CA . TYR B 2 31 ? 19.400 19.532 14.844 1.00 8.69 314 TYR E CA 1
ATOM 2075 C C . TYR B 2 31 ? 20.102 19.366 16.175 1.00 9.33 314 TYR E C 1
ATOM 2076 O O . TYR B 2 31 ? 20.986 18.518 16.326 1.00 7.95 314 TYR E O 1
ATOM 2085 N N . GLY B 2 32 ? 19.683 20.163 17.151 1.00 10.00 315 GLY E N 1
ATOM 2086 C CA . GLY B 2 32 ? 20.243 20.058 18.486 1.00 11.22 315 GLY E CA 1
ATOM 2087 C C . GLY B 2 32 ? 21.497 20.894 18.669 1.00 11.88 315 GLY E C 1
ATOM 2088 O O . GLY B 2 32 ? 21.585 22.041 18.199 1.00 12.12 315 GLY E O 1
ATOM 2089 N N . ASP B 2 33 ? 22.458 20.324 19.382 1.00 10.41 316 ASP E N 1
ATOM 2090 C CA . ASP B 2 33 ? 23.727 20.988 19.659 1.00 11.53 316 ASP E CA 1
ATOM 2091 C C . ASP B 2 33 ? 24.730 20.704 18.560 1.00 11.67 316 ASP E C 1
ATOM 2092 O O . ASP B 2 33 ? 25.485 19.744 18.636 1.00 10.07 316 ASP E O 1
ATOM 2097 N N . VAL B 2 34 ? 24.753 21.559 17.546 1.00 12.24 317 VAL E N 1
ATOM 2098 C CA . VAL B 2 34 ? 25.587 21.309 16.377 1.00 11.07 317 VAL E CA 1
ATOM 2099 C C . VAL B 2 34 ? 27.077 21.360 16.739 1.00 12.58 317 VAL E C 1
ATOM 2100 O O . VAL B 2 34 ? 27.911 20.754 16.060 1.00 15.12 317 VAL E O 1
ATOM 2104 N N . GLY B 2 35 ? 27.412 22.063 17.819 1.00 13.75 318 GLY E N 1
ATOM 2105 C CA . GLY B 2 35 ? 28.780 22.087 18.321 1.00 15.48 318 GLY E CA 1
ATOM 2106 C C . GLY B 2 35 ? 29.374 20.714 18.591 1.00 15.44 318 GLY E C 1
ATOM 2107 O O . GLY B 2 35 ? 30.573 20.500 18.435 1.00 16.70 318 GLY E O 1
ATOM 2108 N N . ILE B 2 36 ? 28.523 19.773 18.989 1.00 12.68 319 ILE E N 1
ATOM 2109 C CA . ILE B 2 36 ? 28.932 18.389 19.208 1.00 12.80 319 ILE E CA 1
ATOM 2110 C C . ILE B 2 36 ? 29.517 17.746 17.955 1.00 10.50 319 ILE E C 1
ATOM 2111 O O . ILE B 2 36 ? 30.318 16.814 18.036 1.00 12.05 319 ILE E O 1
ATOM 2116 N N . SER B 2 37 ? 29.131 18.248 16.787 1.00 10.24 320 SER E N 1
ATOM 2117 C CA . SER B 2 37 ? 29.507 17.581 15.541 1.00 9.92 320 SER E CA 1
ATOM 2118 C C . SER B 2 37 ? 31.013 17.695 15.273 1.00 11.70 320 SER E C 1
ATOM 2119 O O . SER B 2 37 ? 31.538 17.064 14.365 1.00 11.54 320 SER E O 1
ATOM 2122 N N . LYS B 2 38 ? 31.721 18.469 16.086 1.00 9.15 321 LYS E N 1
ATOM 2123 C CA . LYS B 2 38 ? 33.178 18.457 15.991 1.00 9.31 321 LYS E CA 1
ATOM 2124 C C . LYS B 2 38 ? 33.765 17.153 16.543 1.00 12.82 321 LYS E C 1
ATOM 2125 O O . LYS B 2 38 ? 34.943 16.852 16.341 1.00 12.12 321 LYS E O 1
ATOM 2131 N N . ASP B 2 39 ? 32.949 16.376 17.239 1.00 13.01 322 ASP E N 1
ATOM 2132 C CA . ASP B 2 39 ? 33.427 15.122 17.822 1.00 10.62 322 ASP E CA 1
ATOM 2133 C C . ASP B 2 39 ? 33.872 14.104 16.765 1.00 11.39 322 ASP E C 1
ATOM 2134 O O . ASP B 2 39 ? 33.224 13.923 15.735 1.00 10.38 322 ASP E O 1
ATOM 2139 N N . ASN B 2 40 ? 34.974 13.418 17.043 1.00 10.60 323 ASN E N 1
ATOM 2140 C CA . ASN B 2 40 ? 35.415 12.282 16.240 1.00 9.65 323 ASN E CA 1
ATOM 2141 C C . ASN B 2 40 ? 34.339 11.194 16.275 1.00 10.20 323 ASN E C 1
ATOM 2142 O O . ASN B 2 40 ? 33.780 10.910 17.348 1.00 10.62 323 ASN E O 1
ATOM 2147 N N . LEU B 2 41 ? 34.050 10.588 15.126 1.00 10.68 324 LEU E N 1
ATOM 2148 C CA . LEU B 2 41 ? 33.073 9.509 15.055 1.00 10.44 324 LEU E CA 1
ATOM 2149 C C . LEU B 2 41 ? 33.420 8.367 16.001 1.00 11.13 324 LEU E C 1
ATOM 2150 O O . LEU B 2 41 ? 32.528 7.684 16.493 1.00 11.61 324 LEU E O 1
ATOM 2155 N N . ASP B 2 42 ? 34.713 8.162 16.255 1.00 10.74 325 ASP E N 1
ATOM 2156 C CA . ASP B 2 42 ? 35.149 7.068 17.114 1.00 13.61 325 ASP E CA 1
ATOM 2157 C C . ASP B 2 42 ? 34.544 7.141 18.521 1.00 12.03 325 ASP E C 1
ATOM 2158 O O . ASP B 2 42 ? 34.371 6.112 19.176 1.00 14.64 325 ASP E O 1
ATOM 2163 N N . LEU B 2 43 ? 34.206 8.342 18.980 1.00 10.10 326 LEU E N 1
ATOM 2164 C CA . LEU B 2 43 ? 33.604 8.512 20.300 1.00 13.37 326 LEU E CA 1
ATOM 2165 C C . LEU B 2 43 ? 32.232 7.851 20.403 1.00 11.66 326 LEU E C 1
ATOM 2166 O O . LEU B 2 43 ? 31.767 7.557 21.505 1.00 13.29 326 LEU E O 1
ATOM 2171 N N . TYR B 2 44 ? 31.592 7.605 19.253 1.00 8.37 327 TYR E N 1
ATOM 2172 C CA . TYR B 2 44 ? 30.259 7.001 19.208 1.00 9.98 327 TYR E CA 1
ATOM 2173 C C . TYR B 2 44 ? 30.229 5.623 18.556 1.00 14.91 327 TYR E C 1
ATOM 2174 O O . TYR B 2 44 ? 29.462 4.754 18.971 1.00 13.35 327 TYR E O 1
ATOM 2183 N N . MET B 2 45 ? 31.059 5.429 17.534 1.00 9.28 328 MET E N 1
ATOM 2184 C CA . MET B 2 45 ? 31.018 4.214 16.726 1.00 9.87 328 MET E CA 1
ATOM 2185 C C . MET B 2 45 ? 32.280 3.374 16.832 1.00 12.13 328 MET E C 1
ATOM 2186 O O . MET B 2 45 ? 32.380 2.323 16.204 1.00 13.57 328 MET E O 1
ATOM 2191 N N . GLY B 2 46 ? 33.237 3.837 17.616 1.00 12.95 329 GLY E N 1
ATOM 2192 C CA . GLY B 2 46 ? 34.490 3.124 17.768 1.00 14.29 329 GLY E CA 1
ATOM 2193 C C . GLY B 2 46 ? 35.375 3.208 16.536 1.00 11.97 329 GLY E C 1
ATOM 2194 O O . GLY B 2 46 ? 35.154 4.029 15.636 1.00 17.33 329 GLY E O 1
ATOM 2195 N N . THR B 2 47 ? 36.400 2.363 16.529 1.00 15.74 330 THR E N 1
ATOM 2196 C CA . THR B 2 47 ? 37.413 2.330 15.484 1.00 14.02 330 THR E CA 1
ATOM 2197 C C . THR B 2 47 ? 37.605 0.893 15.023 1.00 13.35 330 THR E C 1
ATOM 2198 O O . THR B 2 47 ? 37.968 0.026 15.815 1.00 16.04 330 THR E O 1
ATOM 2202 N N . ASN B 2 48 ? 37.332 0.643 13.750 1.00 15.86 331 ASN E N 1
ATOM 2203 C CA . ASN B 2 48 ? 37.692 -0.620 13.126 1.00 18.68 331 ASN E CA 1
ATOM 2204 C C . ASN B 2 48 ? 39.079 -0.461 12.525 1.00 22.95 331 ASN E C 1
ATOM 2205 O O . ASN B 2 48 ? 39.238 0.215 11.510 1.00 22.60 331 ASN E O 1
ATOM 2210 N N . PRO B 2 49 ? 40.092 -1.064 13.162 1.00 19.77 332 PRO E N 1
ATOM 2211 C CA . PRO B 2 49 ? 41.478 -0.752 12.794 1.00 28.35 332 PRO E CA 1
ATOM 2212 C C . PRO B 2 49 ? 41.801 -1.147 11.350 1.00 43.95 332 PRO E C 1
ATOM 2213 O O . PRO B 2 49 ? 42.660 -0.511 10.734 1.00 51.20 332 PRO E O 1
ATOM 2217 N N . ALA B 2 50 ? 41.099 -2.151 10.825 1.00 30.02 333 ALA E N 1
ATOM 2218 C CA . ALA B 2 50 ? 41.180 -2.538 9.414 1.00 47.98 333 ALA E CA 1
ATOM 2219 C C . ALA B 2 50 ? 42.612 -2.641 8.893 1.00 50.51 333 ALA E C 1
ATOM 2220 O O . ALA B 2 50 ? 43.039 -1.832 8.064 1.00 42.88 333 ALA E O 1
ATOM 2225 N N . TYR C 3 2 ? 12.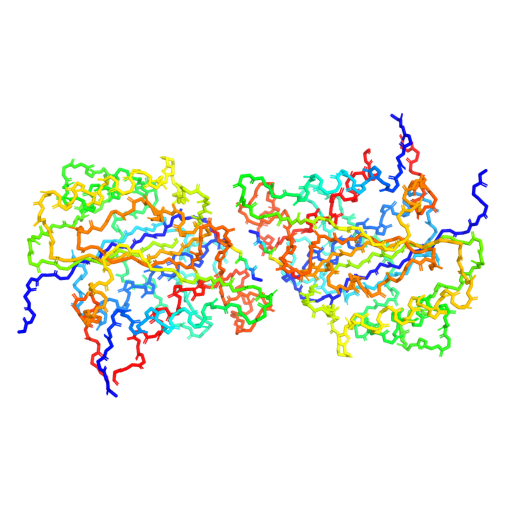392 4.189 -7.364 1.00 12.96 2 TYR C N 1
ATOM 2226 C CA . TYR C 3 2 ? 12.741 3.999 -5.959 1.00 9.16 2 TYR C CA 1
ATOM 2227 C C . TYR C 3 2 ? 11.520 4.022 -5.064 1.00 10.13 2 TYR C C 1
ATOM 2228 O O . TYR C 3 2 ? 10.539 4.699 -5.347 1.00 9.71 2 TYR C O 1
ATOM 2237 N N . VAL C 3 3 ? 11.577 3.269 -3.973 1.00 8.82 3 VAL C N 1
ATOM 2238 C CA A VAL C 3 3 ? 10.497 3.247 -2.993 0.54 9.34 3 VAL C CA 1
ATOM 2239 C CA B VAL C 3 3 ? 10.484 3.273 -3.015 0.46 9.33 3 VAL C CA 1
ATOM 2240 C C . VAL C 3 3 ? 10.751 4.336 -1.955 1.00 10.84 3 VAL C C 1
ATOM 2241 O O . VAL C 3 3 ? 11.900 4.585 -1.576 1.00 12.23 3 VAL C O 1
ATOM 2248 N N . ALA C 3 4 ? 9.693 4.994 -1.506 1.00 8.82 4 ALA C N 1
ATOM 2249 C CA . ALA C 3 4 ? 9.843 5.998 -0.459 1.00 9.80 4 ALA C CA 1
ATOM 2250 C C . ALA C 3 4 ? 9.617 5.425 0.942 1.00 11.92 4 ALA C C 1
ATOM 2251 O O . ALA C 3 4 ? 9.092 4.314 1.114 1.00 11.45 4 ALA C O 1
ATOM 2253 N N . ASP C 3 5 ? 10.039 6.200 1.943 1.00 10.08 5 ASP C N 1
ATOM 2254 C CA . ASP C 3 5 ? 9.889 5.846 3.355 1.00 8.39 5 ASP C CA 1
ATOM 2255 C C . ASP C 3 5 ? 8.807 6.698 4.040 1.00 13.92 5 ASP C C 1
ATOM 2256 O O . ASP C 3 5 ? 8.811 6.883 5.270 1.00 11.67 5 ASP C O 1
ATOM 2262 N N . PHE D 1 16 ? -24.714 14.629 -33.703 1.00 69.30 54 PHE B N 1
ATOM 2263 C CA . PHE D 1 16 ? -24.179 13.384 -33.161 1.00 67.25 54 PHE B CA 1
ATOM 2264 C C . PHE D 1 16 ? -22.762 13.114 -33.670 1.00 70.37 54 PHE B C 1
ATOM 2265 O O . PHE D 1 16 ? -22.180 13.935 -34.379 1.00 74.17 54 PHE B O 1
ATOM 2273 N N . GLN D 1 17 ? -22.230 11.948 -33.310 1.00 61.95 55 GLN B N 1
ATOM 2274 C CA . GLN D 1 17 ? -20.820 11.597 -33.509 1.00 54.12 55 GLN B CA 1
ATOM 2275 C C . GLN D 1 17 ? -20.304 11.654 -34.955 1.00 43.99 55 GLN B C 1
ATOM 2276 O O . GLN D 1 17 ? -20.717 10.869 -35.806 1.00 55.40 55 GLN B O 1
ATOM 2282 N N . SER D 1 18 ? -19.381 12.580 -35.211 1.00 40.34 56 SER B N 1
ATOM 2283 C CA . SER D 1 18 ? -18.705 12.674 -36.504 1.00 34.51 56 SER B CA 1
ATOM 2284 C C . SER D 1 18 ? -17.237 12.262 -36.401 1.00 33.12 56 SER B C 1
ATOM 2285 O O . SER D 1 18 ? -16.566 12.576 -35.420 1.00 28.13 56 SER B O 1
ATOM 2288 N N . GLY D 1 19 ? -16.739 11.569 -37.419 1.00 21.19 57 GLY B N 1
ATOM 2289 C CA . GLY D 1 19 ? -15.344 11.172 -37.442 1.00 17.73 57 GLY B CA 1
ATOM 2290 C C . GLY D 1 19 ? -15.074 9.867 -36.715 1.00 15.49 57 GLY B C 1
ATOM 2291 O O . GLY D 1 19 ? -15.989 9.103 -36.388 1.00 19.34 57 GLY B O 1
ATOM 2292 N N . THR D 1 20 ? -13.793 9.625 -36.466 1.00 12.07 58 THR B N 1
ATOM 2293 C CA . THR D 1 20 ? -13.318 8.413 -35.820 1.00 10.85 58 THR B CA 1
ATOM 2294 C C . THR D 1 20 ? -12.560 8.799 -34.559 1.00 12.06 58 THR B C 1
ATOM 2295 O O . THR D 1 20 ? -11.857 9.810 -34.533 1.00 13.02 58 THR B O 1
ATOM 2299 N N . ARG D 1 21 ? -12.729 7.994 -33.521 1.00 10.74 59 ARG B N 1
ATOM 2300 C CA . ARG D 1 21 ? -11.953 8.132 -32.292 1.00 8.85 59 ARG B CA 1
ATOM 2301 C C . ARG D 1 21 ? -10.716 7.228 -32.350 1.00 7.48 59 ARG B C 1
ATOM 2302 O O . ARG D 1 21 ? -10.849 6.003 -32.441 1.00 9.54 59 ARG B O 1
ATOM 2310 N N . TRP D 1 22 ? -9.531 7.842 -32.314 1.00 7.85 60 TRP B N 1
ATOM 2311 C CA . TRP D 1 22 ? -8.252 7.132 -32.297 1.00 7.66 60 TRP B CA 1
ATOM 2312 C C . TRP D 1 22 ? -7.610 7.218 -30.922 1.00 10.05 60 TRP B C 1
ATOM 2313 O O . TRP D 1 22 ? -7.792 8.203 -30.215 1.00 8.76 60 TRP B O 1
ATOM 2324 N N . ALA D 1 23 ? -6.819 6.213 -30.568 1.00 8.62 61 ALA B N 1
ATOM 2325 C CA . ALA D 1 23 ? -6.049 6.281 -29.330 1.00 6.85 61 ALA B CA 1
ATOM 2326 C C . ALA D 1 23 ? -4.664 5.687 -29.535 1.00 8.08 61 ALA B C 1
ATOM 2327 O O . ALA D 1 23 ? -4.483 4.760 -30.340 1.00 9.78 61 ALA B O 1
ATOM 2329 N N . VAL D 1 24 ? -3.686 6.241 -28.819 1.00 8.35 62 VAL B N 1
ATOM 2330 C CA . VAL D 1 24 ? -2.342 5.680 -28.790 1.00 6.51 62 VAL B CA 1
ATOM 2331 C C . VAL D 1 24 ? -2.024 5.453 -27.324 1.00 7.64 62 VAL B C 1
ATOM 2332 O O . VAL D 1 24 ? -2.137 6.382 -26.529 1.00 7.86 62 VAL B O 1
ATOM 2336 N N . LEU D 1 25 ? -1.673 4.217 -26.976 1.00 6.52 63 LEU B N 1
ATOM 2337 C CA . LEU D 1 25 ? -1.389 3.822 -25.599 1.00 6.92 63 LEU B CA 1
ATOM 2338 C C . LEU D 1 25 ? 0.066 3.391 -25.504 1.00 8.29 63 LEU B C 1
ATOM 2339 O O . LEU D 1 25 ? 0.487 2.464 -26.215 1.00 9.34 63 LEU B O 1
ATOM 2344 N N . VAL D 1 26 ? 0.834 4.045 -24.632 1.00 6.84 64 VAL B N 1
ATOM 2345 C CA . VAL D 1 26 ? 2.286 3.816 -24.564 1.00 6.85 64 VAL B CA 1
ATOM 2346 C C . VAL D 1 26 ? 2.786 3.552 -23.145 1.00 6.31 64 VAL B C 1
ATOM 2347 O O . VAL D 1 26 ? 2.682 4.424 -22.274 1.00 7.65 64 VAL B O 1
ATOM 2351 N N . ALA D 1 27 ? 3.342 2.362 -22.927 1.00 6.93 65 ALA B N 1
ATOM 2352 C CA . ALA D 1 27 ? 4.063 2.071 -21.689 1.00 5.98 65 ALA B CA 1
ATOM 2353 C C . ALA D 1 27 ? 5.550 2.228 -21.987 1.00 8.99 65 ALA B C 1
ATOM 2354 O O . ALA D 1 27 ? 6.075 1.588 -22.904 1.00 10.08 65 ALA B O 1
ATOM 2356 N N . GLY D 1 28 ? 6.232 3.081 -21.231 1.00 9.67 66 GLY B N 1
ATOM 2357 C CA . GLY D 1 28 ? 7.593 3.469 -21.569 1.00 9.56 66 GLY B CA 1
ATOM 2358 C C . GLY D 1 28 ? 8.689 2.636 -20.926 1.00 7.67 66 GLY B C 1
ATOM 2359 O O . GLY D 1 28 ? 9.876 2.945 -21.083 1.00 11.12 66 GLY B O 1
ATOM 2360 N N . SER D 1 29 ? 8.304 1.564 -20.243 1.00 8.48 67 SER B N 1
ATOM 2361 C CA . SER D 1 29 ? 9.252 0.803 -19.423 1.00 8.65 67 SER B CA 1
ATOM 2362 C C . SER D 1 29 ? 9.208 -0.703 -19.694 1.00 10.29 67 SER B C 1
ATOM 2363 O O . SER D 1 29 ? 8.379 -1.200 -20.464 1.00 11.33 67 SER B O 1
ATOM 2366 N N . SER D 1 30 ? 10.115 -1.423 -19.043 1.00 9.91 68 SER B N 1
ATOM 2367 C CA . SER D 1 30 ? 10.161 -2.875 -19.138 1.00 11.07 68 SER B CA 1
ATOM 2368 C C . SER D 1 30 ? 10.613 -3.429 -17.795 1.00 9.62 68 SER B C 1
ATOM 2369 O O . SER D 1 30 ? 11.034 -2.673 -16.916 1.00 12.74 68 SER B O 1
ATOM 2372 N N . GLY D 1 31 ? 10.515 -4.745 -17.629 1.00 10.32 69 GLY B N 1
ATOM 2373 C CA . GLY D 1 31 ? 10.930 -5.360 -16.379 1.00 13.51 69 GLY B CA 1
ATOM 2374 C C . GLY D 1 31 ? 9.772 -5.603 -15.428 1.00 12.06 69 GLY B C 1
ATOM 2375 O O . GLY D 1 31 ? 8.842 -4.796 -15.351 1.00 11.39 69 GLY B O 1
ATOM 2376 N N . TYR D 1 32 ? 9.816 -6.716 -14.696 1.00 8.90 70 TYR B N 1
ATOM 2377 C CA . TYR D 1 32 ? 8.693 -7.100 -13.856 1.00 9.45 70 TYR B CA 1
ATOM 2378 C C . TYR D 1 32 ? 8.386 -6.060 -12.765 1.00 8.78 70 TYR B C 1
ATOM 2379 O O . TYR D 1 32 ? 7.230 -5.861 -12.396 1.00 9.77 70 TYR B O 1
ATOM 2388 N N . TRP D 1 33 ? 9.427 -5.403 -12.259 1.00 10.14 71 TRP B N 1
ATOM 2389 C CA . TRP D 1 33 ? 9.279 -4.343 -11.261 1.00 9.23 71 TRP B CA 1
ATOM 2390 C C . TRP D 1 33 ? 8.518 -3.140 -11.811 1.00 9.72 71 TRP B C 1
ATOM 2391 O O . TRP D 1 33 ? 8.046 -2.300 -11.036 1.00 10.94 71 TRP B O 1
ATOM 2402 N N . ASN D 1 34 ? 8.393 -3.068 -13.136 1.00 8.78 72 ASN B N 1
ATOM 2403 C CA . ASN D 1 34 ? 7.607 -2.021 -13.790 1.00 7.95 72 ASN B CA 1
ATOM 2404 C C . ASN D 1 34 ? 6.277 -2.529 -14.332 1.00 8.48 72 ASN B C 1
ATOM 2405 O O . ASN D 1 34 ? 5.682 -1.898 -15.200 1.00 9.21 72 ASN B O 1
ATOM 2410 N N . TYR D 1 35 ? 5.832 -3.662 -13.798 1.00 6.29 73 TYR B N 1
ATOM 2411 C CA . TYR D 1 35 ? 4.514 -4.244 -14.065 1.00 5.73 73 TYR B CA 1
ATOM 2412 C C . TYR D 1 35 ? 3.423 -3.188 -14.278 1.00 6.59 73 TYR B C 1
ATOM 2413 O O . TYR D 1 35 ? 2.664 -3.258 -15.240 1.00 7.35 73 TYR B O 1
ATOM 2422 N N . ARG D 1 36 ? 3.365 -2.212 -13.381 1.00 7.13 74 ARG B N 1
ATOM 2423 C CA . ARG D 1 36 ? 2.258 -1.262 -13.336 1.00 6.20 74 ARG B CA 1
ATOM 2424 C C . ARG D 1 36 ? 2.057 -0.459 -14.620 1.00 6.87 74 ARG B C 1
ATOM 2425 O O . ARG D 1 36 ? 0.924 -0.125 -14.960 1.00 9.01 74 ARG B O 1
ATOM 2433 N N . HIS D 1 37 ? 3.125 -0.156 -15.341 1.00 5.52 75 HIS B N 1
ATOM 2434 C CA . HIS D 1 37 ? 2.980 0.694 -16.521 1.00 6.17 75 HIS B CA 1
ATOM 2435 C C . HIS D 1 37 ? 2.292 -0.042 -17.645 1.00 7.97 75 HIS B C 1
ATOM 2436 O O . HIS D 1 37 ? 1.434 0.523 -18.333 1.00 8.43 75 HIS B O 1
ATOM 2443 N N . GLN D 1 38 ? 2.647 -1.309 -17.830 1.00 7.60 76 GLN B N 1
ATOM 2444 C CA . GLN D 1 38 ? 1.981 -2.091 -18.857 1.00 10.54 76 GLN B CA 1
ATOM 2445 C C . GLN D 1 38 ? 0.582 -2.501 -18.384 1.00 9.29 76 GLN B C 1
ATOM 2446 O O . GLN D 1 38 ? -0.340 -2.579 -19.193 1.00 7.92 76 GLN B O 1
ATOM 2452 N N . ALA D 1 39 ? 0.402 -2.716 -17.081 1.00 8.17 77 ALA B N 1
ATOM 2453 C CA . ALA D 1 39 ? -0.943 -2.948 -16.548 1.00 7.71 77 ALA B CA 1
ATOM 2454 C C . ALA D 1 39 ? -1.842 -1.739 -16.808 1.00 8.41 77 ALA B C 1
ATOM 2455 O O . ALA D 1 39 ? -2.982 -1.898 -17.263 1.00 8.75 77 ALA B O 1
ATOM 2457 N N . ASP D 1 40 ? -1.316 -0.536 -16.571 1.00 8.99 78 ASP B N 1
ATOM 2458 C CA . ASP D 1 40 ? -2.062 0.699 -16.863 1.00 6.95 78 ASP B CA 1
ATOM 2459 C C . ASP D 1 40 ? -2.553 0.728 -18.310 1.00 8.94 78 ASP B C 1
ATOM 2460 O O . ASP D 1 40 ? -3.715 1.047 -18.580 1.00 8.00 78 ASP B O 1
ATOM 2465 N N . ILE D 1 41 ? -1.647 0.411 -19.233 1.00 7.05 79 ILE B N 1
ATOM 2466 C CA . ILE D 1 41 ? -1.915 0.521 -2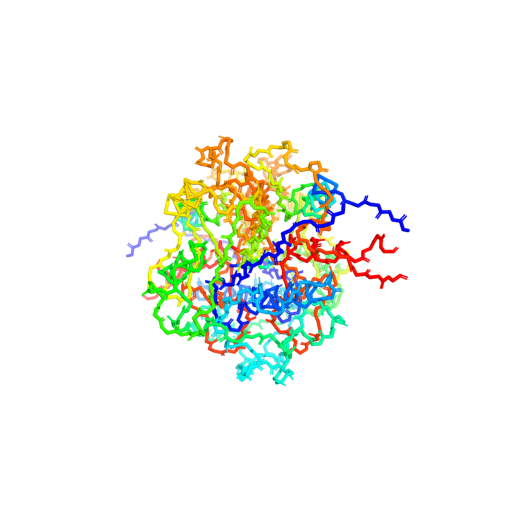0.661 1.00 5.67 79 ILE B CA 1
ATOM 2467 C C . ILE D 1 41 ? -2.905 -0.560 -21.101 1.00 7.09 79 ILE B C 1
ATOM 2468 O O . ILE D 1 41 ? -3.792 -0.287 -21.909 1.00 8.52 79 ILE B O 1
ATOM 2473 N N . CYS D 1 42 ? -2.784 -1.767 -20.560 1.00 8.31 80 CYS B N 1
ATOM 2474 C CA . CYS D 1 42 ? -3.721 -2.824 -20.929 1.00 7.68 80 CYS B CA 1
ATOM 2475 C C . CYS D 1 42 ? -5.131 -2.482 -20.442 1.00 8.75 80 CYS B C 1
ATOM 2476 O O . CYS D 1 42 ? -6.117 -2.689 -21.148 1.00 8.48 80 CYS B O 1
ATOM 2479 N N . HIS D 1 43 ? -5.220 -1.925 -19.240 1.00 9.03 81 HIS B N 1
ATOM 2480 C CA . HIS D 1 43 ? -6.504 -1.496 -18.698 1.00 10.31 81 HIS B CA 1
ATOM 2481 C C . HIS D 1 43 ? -7.119 -0.414 -19.588 1.00 7.39 81 HIS B C 1
ATOM 2482 O O . HIS D 1 43 ? -8.319 -0.468 -19.911 1.00 8.06 81 HIS B O 1
ATOM 2489 N N . ALA D 1 44 ? -6.298 0.544 -20.013 1.00 7.21 82 ALA B N 1
ATOM 2490 C CA . ALA D 1 44 ? -6.782 1.612 -20.897 1.00 6.34 82 ALA B CA 1
ATOM 2491 C C . ALA D 1 44 ? -7.325 1.036 -22.186 1.00 7.65 82 ALA B C 1
ATOM 2492 O O . ALA D 1 44 ? -8.372 1.483 -22.659 1.00 8.08 82 ALA B O 1
ATOM 2494 N N . TYR D 1 45 ? -6.637 0.035 -22.743 1.00 8.65 83 TYR B N 1
ATOM 2495 C CA . TYR D 1 45 ? -7.123 -0.597 -23.961 1.00 10.49 83 TYR B CA 1
ATOM 2496 C C . TYR D 1 45 ? -8.529 -1.156 -23.746 1.00 7.94 83 TYR B C 1
ATOM 2497 O O . TYR D 1 45 ? -9.445 -0.903 -24.537 1.00 8.70 83 TYR B O 1
ATOM 2506 N N . GLN D 1 46 ? -8.706 -1.910 -22.668 1.00 9.41 84 GLN B N 1
ATOM 2507 C CA . GLN D 1 46 ? -9.999 -2.555 -22.419 1.00 9.66 84 GLN B CA 1
ATOM 2508 C C . GLN D 1 46 ? -11.106 -1.521 -22.216 1.00 11.19 84 GLN B C 1
ATOM 2509 O O . GLN D 1 46 ? -12.236 -1.702 -22.665 1.00 10.96 84 GLN B O 1
ATOM 2515 N N . LEU D 1 47 ? -10.774 -0.439 -21.521 1.00 7.81 85 LEU B N 1
ATOM 2516 C CA . LEU D 1 47 ? -11.731 0.619 -21.229 1.00 8.76 85 LEU B CA 1
ATOM 2517 C C . LEU D 1 47 ? -12.212 1.272 -22.518 1.00 10.39 85 LEU B C 1
ATOM 2518 O O . LEU D 1 47 ? -13.409 1.535 -22.701 1.00 10.86 85 LEU B O 1
ATOM 2523 N N . LEU D 1 48 ? -11.267 1.567 -23.396 1.00 10.44 86 LEU B N 1
ATOM 2524 C CA . LEU D 1 48 ? -11.606 2.218 -24.651 1.00 9.17 86 LEU B CA 1
ATOM 2525 C C . LEU D 1 48 ? -12.441 1.292 -25.539 1.00 11.18 86 LEU B C 1
ATOM 2526 O O . LEU D 1 48 ? -13.376 1.745 -26.225 1.00 10.29 86 LEU B O 1
ATOM 2531 N N . ARG D 1 49 ? -12.116 0.001 -25.519 1.00 8.70 87 ARG B N 1
ATOM 2532 C CA . ARG D 1 49 ? -12.916 -0.958 -26.281 1.00 9.69 87 ARG B CA 1
ATOM 2533 C C . ARG D 1 49 ? -14.342 -1.022 -25.747 1.00 10.24 87 ARG B C 1
ATOM 2534 O O . ARG D 1 49 ? -15.304 -1.051 -26.525 1.00 12.21 87 ARG B O 1
ATOM 2542 N N . LYS D 1 50 ? -14.497 -1.049 -24.431 1.00 10.51 88 LYS B N 1
ATOM 2543 C CA . LYS D 1 50 ? -15.838 -1.081 -23.850 1.00 15.94 88 LYS B CA 1
ATOM 2544 C C . LYS D 1 50 ? -16.629 0.175 -24.191 1.00 15.74 88 LYS B C 1
ATOM 2545 O O . LYS D 1 50 ? -17.863 0.152 -24.233 1.00 15.69 88 LYS B O 1
ATOM 2551 N N . GLY D 1 51 ? -15.920 1.273 -24.420 1.00 12.06 89 GLY B N 1
ATOM 2552 C CA . GLY D 1 51 ? -16.563 2.526 -24.769 1.00 11.51 89 GLY B CA 1
ATOM 2553 C C . GLY D 1 51 ? -16.932 2.594 -26.240 1.00 13.54 89 GLY B C 1
ATOM 2554 O O . GLY D 1 51 ? -17.603 3.528 -26.689 1.00 15.33 89 GLY B O 1
ATOM 2555 N N . GLY D 1 52 ? -16.481 1.614 -27.009 1.00 12.33 90 GLY B N 1
ATOM 2556 C CA . GLY D 1 52 ? -16.848 1.549 -28.412 1.00 13.90 90 GLY B CA 1
ATOM 2557 C C . GLY D 1 52 ? -15.764 1.887 -29.416 1.00 11.17 90 GLY B C 1
ATOM 2558 O O . GLY D 1 52 ? -15.996 1.795 -30.624 1.00 13.59 90 GLY B O 1
ATOM 2559 N N . LEU D 1 53 ? -14.583 2.288 -28.955 1.00 11.46 91 LEU B N 1
ATOM 2560 C CA . LEU D 1 53 ? -13.483 2.468 -29.897 1.00 10.14 91 LEU B CA 1
ATOM 2561 C C . LEU D 1 53 ? -13.129 1.115 -30.486 1.00 8.94 91 LEU B C 1
ATOM 2562 O O . LEU D 1 53 ? -13.142 0.097 -29.788 1.00 11.12 91 LEU B O 1
ATOM 2567 N N . LYS D 1 54 ? -12.843 1.107 -31.780 1.00 11.85 92 LYS B N 1
ATOM 2568 C CA . LYS D 1 54 ? -12.502 -0.120 -32.477 1.00 11.89 92 LYS B CA 1
ATOM 2569 C C . LYS D 1 54 ? -11.054 -0.478 -32.221 1.00 11.23 92 LYS B C 1
ATOM 2570 O O . LYS D 1 54 ? -10.207 0.407 -32.092 1.00 10.88 92 LYS B O 1
ATOM 2576 N N . GLU D 1 55 ? -10.772 -1.777 -32.151 1.00 12.48 93 GLU B N 1
ATOM 2577 C CA . GLU D 1 55 ? -9.399 -2.247 -32.021 1.00 12.31 93 GLU B CA 1
ATOM 2578 C C . GLU D 1 55 ? -8.511 -1.658 -33.108 1.00 11.02 93 GLU B C 1
ATOM 2579 O O . GLU D 1 55 ? -7.370 -1.285 -32.851 1.00 10.79 93 GLU B O 1
ATOM 2585 N N . GLU D 1 56 ? -9.029 -1.553 -34.332 1.00 10.57 94 GLU B N 1
ATOM 2586 C CA . GLU D 1 56 ? -8.224 -1.011 -35.426 1.00 9.46 94 GLU B CA 1
ATOM 2587 C C . GLU D 1 56 ? -7.829 0.453 -35.225 1.00 11.05 94 GLU B C 1
ATOM 2588 O O . GLU D 1 56 ? -6.945 0.954 -35.915 1.00 11.90 94 GLU B O 1
ATOM 2594 N N . ASN D 1 57 ? -8.468 1.124 -34.267 1.00 9.94 95 ASN B N 1
ATOM 2595 C CA . ASN D 1 57 ? -8.194 2.535 -34.024 1.00 10.09 95 ASN B CA 1
ATOM 2596 C C . ASN D 1 57 ? -7.467 2.797 -32.721 1.00 10.07 95 ASN B C 1
ATOM 2597 O O . ASN D 1 57 ? -7.290 3.950 -32.347 1.00 8.70 95 ASN B O 1
ATOM 2602 N N . ILE D 1 58 ? -7.057 1.733 -32.037 1.00 9.24 96 ILE B N 1
ATOM 2603 C CA . ILE D 1 58 ? -6.274 1.872 -30.808 1.00 7.96 96 ILE B CA 1
ATOM 2604 C C . ILE D 1 58 ? -4.898 1.252 -31.016 1.00 8.64 96 ILE B C 1
ATOM 2605 O O . ILE D 1 58 ? -4.798 0.051 -31.249 1.00 9.58 96 ILE B O 1
ATOM 2610 N N . VAL D 1 59 ? -3.852 2.067 -30.933 1.00 8.81 97 VAL B N 1
ATOM 2611 C CA . VAL D 1 59 ? -2.492 1.615 -31.221 1.00 7.72 97 VAL B CA 1
ATOM 2612 C C . VAL D 1 59 ? -1.743 1.394 -29.917 1.00 8.59 97 VAL B C 1
ATOM 2613 O O . VAL D 1 59 ? -1.572 2.330 -29.143 1.00 8.48 97 VAL B O 1
ATOM 2617 N N . VAL D 1 60 ? -1.322 0.154 -29.671 1.00 8.75 98 VAL B N 1
ATOM 2618 C CA . VAL D 1 60 ? -0.724 -0.197 -28.389 1.00 7.14 98 VAL B CA 1
ATOM 2619 C C . VAL D 1 60 ? 0.784 -0.422 -28.466 1.00 10.35 98 VAL B C 1
ATOM 2620 O O . VAL D 1 60 ? 1.271 -1.224 -29.264 1.00 11.27 98 VAL B O 1
ATOM 2624 N N . PHE D 1 61 ? 1.498 0.301 -27.609 1.00 7.58 99 PHE B N 1
ATOM 2625 C CA . PHE D 1 61 ? 2.929 0.153 -27.407 1.00 8.37 99 PHE B CA 1
ATOM 2626 C C . PHE D 1 61 ? 3.188 -0.453 -26.039 1.00 9.10 99 PHE B C 1
ATOM 2627 O O . PHE D 1 61 ? 2.965 0.212 -25.028 1.00 8.68 99 PHE B O 1
ATOM 2635 N N . MET D 1 62 ? 3.682 -1.686 -25.991 1.00 9.96 100 MET B N 1
ATOM 2636 C CA . MET D 1 62 ? 4.038 -2.289 -24.711 1.00 8.18 100 MET B CA 1
ATOM 2637 C C . MET D 1 62 ? 5.177 -3.270 -24.923 1.00 10.51 100 MET B C 1
ATOM 2638 O O . MET D 1 62 ? 5.153 -4.031 -25.881 1.00 10.68 100 MET B O 1
ATOM 2643 N N . TYR D 1 63 ? 6.172 -3.260 -24.044 1.00 10.98 101 TYR B N 1
ATOM 2644 C CA . TYR D 1 63 ? 7.337 -4.116 -24.268 1.00 10.27 101 TYR B CA 1
ATOM 2645 C C . TYR D 1 63 ? 6.928 -5.593 -24.329 1.00 11.09 101 TYR B C 1
ATOM 2646 O O . TYR D 1 63 ? 7.519 -6.365 -25.092 1.00 10.96 101 TYR B O 1
ATOM 2655 N N . ASP D 1 64 ? 5.914 -5.960 -23.534 1.00 7.65 102 ASP B N 1
ATOM 2656 C CA . ASP D 1 64 ? 5.224 -7.263 -23.569 1.00 9.12 102 ASP B CA 1
ATOM 2657 C C . ASP D 1 64 ? 6.027 -8.338 -22.855 1.00 11.73 102 ASP B C 1
ATOM 2658 O O . ASP D 1 64 ? 6.021 -9.503 -23.256 1.00 12.42 102 ASP B O 1
ATOM 2663 N N . ASP D 1 65 ? 6.699 -7.938 -21.782 1.00 11.00 103 ASP B N 1
ATOM 2664 C CA . ASP D 1 65 ? 7.488 -8.867 -20.981 1.00 12.00 103 ASP B CA 1
ATOM 2665 C C . ASP D 1 65 ? 6.894 -9.113 -19.594 1.00 11.84 103 ASP B C 1
ATOM 2666 O O . ASP D 1 65 ? 7.599 -9.561 -18.687 1.00 13.23 103 ASP B O 1
ATOM 2671 N N . ILE D 1 66 ? 5.601 -8.851 -19.430 1.00 9.63 104 ILE B N 1
ATOM 2672 C CA . ILE D 1 66 ? 4.962 -8.988 -18.122 1.00 9.41 104 ILE B CA 1
ATOM 2673 C C . ILE D 1 66 ? 4.068 -10.220 -18.016 1.00 9.48 104 ILE B C 1
ATOM 2674 O O . ILE D 1 66 ? 4.184 -10.996 -17.064 1.00 11.98 104 ILE B O 1
ATOM 2679 N N . ALA D 1 67 ? 3.144 -10.381 -18.961 1.00 9.56 105 ALA B N 1
ATOM 2680 C CA . ALA D 1 67 ? 2.182 -11.482 -18.887 1.00 9.08 105 ALA B CA 1
ATOM 2681 C C . ALA D 1 67 ? 2.858 -12.846 -18.774 1.00 11.43 105 ALA B C 1
ATOM 2682 O O . ALA D 1 67 ? 2.380 -13.717 -18.046 1.00 14.45 105 ALA B O 1
ATOM 2684 N N A ASN D 1 68 ? 3.960 -13.056 -19.474 0.51 11.64 106 ASN B N 1
ATOM 2685 N N B ASN D 1 68 ? 3.986 -12.985 -19.476 0.49 11.62 106 ASN B N 1
ATOM 2686 C CA A ASN D 1 68 ? 4.628 -14.344 -19.343 0.51 14.54 106 ASN B CA 1
ATOM 2687 C CA B ASN D 1 68 ? 4.742 -14.238 -19.557 0.49 14.63 106 ASN B CA 1
ATOM 2688 C C A ASN D 1 68 ? 6.048 -14.184 -18.795 0.51 16.66 106 ASN B C 1
ATOM 2689 C C B ASN D 1 68 ? 5.992 -14.282 -18.679 0.49 16.44 106 ASN B C 1
ATOM 2690 O O A ASN D 1 68 ? 7.000 -14.852 -19.213 0.51 12.92 106 ASN B O 1
ATOM 2691 O O B ASN D 1 68 ? 6.791 -15.212 -18.771 0.49 12.99 106 ASN B O 1
ATOM 2700 N N . ASN D 1 69 ? 6.165 -13.273 -17.837 1.00 11.56 107 ASN B N 1
ATOM 2701 C CA . ASN D 1 69 ? 7.365 -13.159 -17.027 1.00 9.23 107 ASN B CA 1
ATOM 2702 C C . ASN D 1 69 ? 7.413 -14.297 -16.012 1.00 10.37 107 ASN B C 1
ATOM 2703 O O . ASN D 1 69 ? 6.390 -14.640 -15.423 1.00 9.62 107 ASN B O 1
ATOM 2708 N N . TYR D 1 70 ? 8.585 -14.887 -15.789 1.00 9.81 108 TYR B N 1
ATOM 2709 C CA . TYR D 1 70 ? 8.650 -16.007 -14.858 1.00 10.96 108 TYR B CA 1
ATOM 2710 C C . TYR D 1 70 ? 8.370 -15.553 -13.429 1.00 8.61 108 TYR B C 1
ATOM 2711 O O . TYR D 1 70 ? 8.074 -16.375 -12.564 1.00 11.46 108 TYR B O 1
ATOM 2720 N N . GLU D 1 71 ? 8.434 -14.244 -13.183 1.00 9.32 109 GLU B N 1
ATOM 2721 C CA . GLU D 1 71 ? 8.095 -13.731 -11.851 1.00 9.00 109 GLU B CA 1
ATOM 2722 C C . GLU D 1 71 ? 6.611 -13.415 -11.680 1.00 9.78 109 GLU B C 1
ATOM 2723 O O . GLU D 1 71 ? 6.160 -13.145 -10.566 1.00 11.73 109 GLU B O 1
ATOM 2729 N N . ASN D 1 72 ? 5.842 -13.498 -12.757 1.00 10.04 110 ASN B N 1
ATOM 2730 C CA . ASN D 1 72 ? 4.405 -13.242 -12.690 1.00 12.55 110 ASN B CA 1
ATOM 2731 C C . ASN D 1 72 ? 3.686 -14.429 -12.039 1.00 12.33 110 ASN B C 1
ATOM 2732 O O . ASN D 1 72 ? 3.724 -15.533 -12.573 1.00 14.07 110 ASN B O 1
ATOM 2737 N N . PRO D 1 73 ? 3.032 -14.209 -10.880 1.00 14.51 111 PRO B N 1
ATOM 2738 C CA . PRO D 1 73 ? 2.379 -15.325 -10.179 1.00 13.53 111 PRO B CA 1
ATOM 2739 C C . PRO D 1 73 ? 1.118 -15.840 -10.855 1.00 14.65 111 PRO B C 1
ATOM 2740 O O . PRO D 1 73 ? 0.643 -16.919 -10.509 1.00 19.95 111 PRO B O 1
ATOM 2744 N N . ARG D 1 74 ? 0.580 -15.078 -11.796 1.00 13.45 112 ARG B N 1
ATOM 2745 C CA . ARG D 1 74 ? -0.571 -15.527 -12.577 1.00 15.91 112 ARG B CA 1
ATOM 2746 C C . ARG D 1 74 ? -0.238 -15.474 -14.064 1.00 11.13 112 ARG B C 1
ATOM 2747 O O . ARG D 1 74 ? -0.650 -14.552 -14.781 1.00 12.11 112 ARG B O 1
ATOM 2755 N N . PRO D 1 75 ? 0.506 -16.478 -14.544 1.00 14.08 113 PRO B N 1
ATOM 2756 C CA . PRO D 1 75 ? 1.009 -16.522 -15.918 1.00 14.02 113 PRO B CA 1
ATOM 2757 C C . PRO D 1 75 ? -0.066 -16.254 -16.972 1.00 14.06 113 PRO B C 1
ATOM 2758 O O . PRO D 1 75 ? -1.166 -16.800 -16.893 1.00 14.52 113 PRO B O 1
ATOM 2762 N N . GLY D 1 76 ? 0.262 -15.410 -17.944 1.00 14.02 114 GLY B N 1
ATOM 2763 C CA . GLY D 1 76 ? -0.641 -15.115 -19.037 1.00 18.39 114 GLY B CA 1
ATOM 2764 C C . GLY D 1 76 ? -1.619 -13.992 -18.765 1.00 16.68 114 GLY B C 1
ATOM 2765 O O . GLY D 1 76 ? -2.392 -13.607 -19.649 1.00 20.18 114 GLY B O 1
ATOM 2766 N N . THR D 1 77 ? -1.587 -13.456 -17.547 1.00 12.97 115 THR B N 1
ATOM 2767 C CA . THR D 1 77 ? -2.540 -12.431 -17.146 1.00 14.41 115 THR B CA 1
ATOM 2768 C C . THR D 1 77 ? -1.831 -11.212 -16.578 1.00 10.48 115 THR B C 1
ATOM 2769 O O . THR D 1 77 ? -0.714 -11.302 -16.082 1.00 9.86 115 THR B O 1
ATOM 2773 N N . ILE D 1 78 ? -2.507 -10.077 -16.664 1.00 9.87 116 ILE B N 1
ATOM 2774 C CA . ILE D 1 78 ? -2.076 -8.839 -16.036 1.00 9.20 116 ILE B CA 1
ATOM 2775 C C . ILE D 1 78 ? -3.302 -8.228 -15.379 1.00 7.86 116 ILE B C 1
ATOM 2776 O O . ILE D 1 78 ? -4.365 -8.176 -16.013 1.00 10.18 116 ILE B O 1
ATOM 2781 N N . ILE D 1 79 ? -3.170 -7.759 -14.134 1.00 8.78 117 ILE B N 1
ATOM 2782 C CA . ILE D 1 79 ? -4.252 -7.019 -13.482 1.00 8.30 117 ILE B CA 1
ATOM 2783 C C . ILE D 1 79 ? -3.805 -5.607 -13.118 1.00 9.06 117 ILE B C 1
ATOM 2784 O O . ILE D 1 79 ? -2.613 -5.343 -13.013 1.00 10.78 117 ILE B O 1
ATOM 2789 N N . ASN D 1 80 ? -4.759 -4.698 -12.938 1.00 8.12 118 ASN B N 1
ATOM 2790 C CA . ASN D 1 80 ? -4.428 -3.292 -12.704 1.00 7.64 118 ASN B CA 1
ATOM 2791 C C . ASN D 1 80 ? -5.088 -2.742 -11.428 1.00 8.23 118 ASN B C 1
ATOM 2792 O O . ASN D 1 80 ? -5.112 -1.535 -11.195 1.00 9.20 118 ASN B O 1
ATOM 2797 N N . SER D 1 81 ? -5.611 -3.655 -10.602 1.00 8.36 119 SER B N 1
ATOM 2798 C CA . SER D 1 81 ? -6.141 -3.345 -9.268 1.00 9.58 119 SER B CA 1
ATOM 2799 C C . SER D 1 81 ? -6.190 -4.655 -8.479 1.00 10.00 119 SER B C 1
ATOM 2800 O O . SER D 1 81 ? -6.130 -5.735 -9.078 1.00 12.66 119 SER B O 1
ATOM 2803 N N . PRO D 1 82 ? -6.268 -4.577 -7.136 1.00 11.69 120 PRO B N 1
ATOM 2804 C CA . PRO D 1 82 ? -6.151 -5.799 -6.330 1.00 16.29 120 PRO B CA 1
ATOM 2805 C C . PRO D 1 82 ? -7.163 -6.892 -6.684 1.00 13.16 120 PRO B C 1
ATOM 2806 O O . PRO D 1 82 ? -6.805 -8.077 -6.684 1.00 15.86 120 PRO B O 1
ATOM 2810 N N . HIS D 1 83 ? -8.395 -6.516 -6.998 1.00 14.21 121 HIS B N 1
ATOM 2811 C CA . HIS D 1 83 ? -9.383 -7.519 -7.372 1.00 17.63 121 HIS B CA 1
ATOM 2812 C C . HIS D 1 83 ? -9.768 -7.433 -8.847 1.00 21.30 121 HIS B C 1
ATOM 2813 O O . HIS D 1 83 ? -10.817 -7.932 -9.252 1.00 19.05 121 HIS B O 1
ATOM 2820 N N . GLY D 1 84 ? -8.904 -6.822 -9.653 1.00 14.84 122 GLY B N 1
ATOM 2821 C CA . GLY D 1 84 ? -9.183 -6.658 -11.069 1.00 15.36 122 GLY B CA 1
ATOM 2822 C C . GLY D 1 84 ? -9.173 -7.945 -11.874 1.00 15.46 122 GLY B C 1
ATOM 2823 O O . GLY D 1 84 ? -8.483 -8.906 -11.540 1.00 17.61 122 GLY B O 1
ATOM 2824 N N . LYS D 1 85 ? -9.959 -7.960 -12.940 1.00 15.50 123 LYS B N 1
ATOM 2825 C CA . LYS D 1 85 ? -9.929 -9.066 -13.877 1.00 20.12 123 LYS B CA 1
ATOM 2826 C C . LYS D 1 85 ? -8.715 -8.905 -14.772 1.00 15.37 123 LYS B C 1
ATOM 2827 O O . LYS D 1 85 ? -8.111 -7.833 -14.818 1.00 14.27 123 LYS B O 1
ATOM 2833 N N . ASP D 1 86 ? -8.346 -9.969 -15.469 1.00 13.29 124 ASP B N 1
ATOM 2834 C CA . ASP D 1 86 ? -7.283 -9.871 -16.453 1.00 10.78 124 ASP B CA 1
ATOM 2835 C C . ASP D 1 86 ? -7.597 -8.780 -17.463 1.00 13.23 124 ASP B C 1
ATOM 2836 O O . ASP D 1 86 ? -8.716 -8.707 -17.964 1.00 15.78 124 ASP B O 1
ATOM 2841 N N . VAL D 1 87 ? -6.617 -7.928 -17.753 1.00 9.68 125 VAL B N 1
ATOM 2842 C CA . VAL D 1 87 ? -6.757 -6.929 -18.804 1.00 11.18 125 VAL B CA 1
ATOM 2843 C C . VAL D 1 87 ? -5.818 -7.188 -19.995 1.00 10.54 125 VAL B C 1
ATOM 2844 O O . VAL D 1 87 ? -5.802 -6.418 -20.946 1.00 10.47 125 VAL B O 1
ATOM 2848 N N . TYR D 1 88 ? -5.050 -8.276 -19.951 1.00 9.45 126 TYR B N 1
ATOM 2849 C CA . TYR D 1 88 ? -4.090 -8.564 -21.019 1.00 9.43 126 TYR B CA 1
ATOM 2850 C C . TYR D 1 88 ? -4.702 -9.231 -22.257 1.00 10.12 126 TYR B C 1
ATOM 2851 O O . TYR D 1 88 ? -4.319 -8.910 -23.385 1.00 11.43 126 TYR B O 1
ATOM 2860 N N . GLN D 1 89 ? -5.632 -10.158 -22.037 1.00 13.61 127 GLN B N 1
ATOM 2861 C CA . GLN D 1 89 ? -6.236 -10.914 -23.131 1.00 12.41 127 GLN B CA 1
ATOM 2862 C C . GLN D 1 89 ? -6.899 -9.942 -24.089 1.00 13.24 127 GLN B C 1
ATOM 2863 O O . GLN D 1 89 ? -7.662 -9.084 -23.667 1.00 12.75 127 GLN B O 1
ATOM 2869 N N . GLY D 1 90 ? -6.584 -10.054 -25.372 1.00 15.57 128 GLY B N 1
ATOM 2870 C CA . GLY D 1 90 ? -7.249 -9.237 -26.369 1.00 13.67 128 GLY B CA 1
ATOM 2871 C C . GLY D 1 90 ? -6.485 -7.992 -26.755 1.00 13.67 128 GLY B C 1
ATOM 2872 O O . GLY D 1 90 ? -6.786 -7.367 -27.768 1.00 16.74 128 GLY B O 1
ATOM 2873 N N . VAL D 1 91 ? -5.494 -7.610 -25.954 1.00 11.25 129 VAL B N 1
ATOM 2874 C CA . VAL D 1 91 ? -4.707 -6.431 -26.294 1.00 11.01 129 VAL B CA 1
ATOM 2875 C C . VAL D 1 91 ? -3.853 -6.721 -27.521 1.00 11.44 129 VAL B C 1
ATOM 2876 O O . VAL D 1 91 ? -3.126 -7.709 -27.547 1.00 13.79 129 VAL B O 1
ATOM 2880 N N . PRO D 1 92 ? -3.959 -5.882 -28.563 1.00 10.88 130 PRO B N 1
ATOM 2881 C CA . PRO D 1 92 ? -3.202 -6.146 -29.787 1.00 11.52 130 PRO B CA 1
ATOM 2882 C C . PRO D 1 92 ? -1.713 -5.922 -29.611 1.00 14.66 130 PRO B C 1
ATOM 2883 O O . PRO D 1 92 ? -1.311 -5.056 -28.835 1.00 14.99 130 PRO B O 1
ATOM 2887 N N . LYS D 1 93 ? -0.903 -6.703 -30.313 1.00 13.42 131 LYS B N 1
ATOM 2888 C CA . LYS D 1 93 ? 0.546 -6.561 -30.230 1.00 14.69 131 LYS B CA 1
ATOM 2889 C C . LYS D 1 93 ? 1.050 -5.649 -31.334 1.00 16.99 131 LYS B C 1
ATOM 2890 O O . LYS D 1 93 ? 1.745 -6.101 -32.238 1.00 26.09 131 LYS B O 1
ATOM 2896 N N . ASP D 1 94 ? 0.693 -4.369 -31.281 1.00 11.26 132 ASP B N 1
ATOM 2897 C CA . ASP D 1 94 ? 1.045 -3.470 -32.368 1.00 11.27 132 ASP B CA 1
ATOM 2898 C C . ASP D 1 94 ? 2.538 -3.204 -32.397 1.00 15.49 132 ASP B C 1
ATOM 2899 O O . ASP D 1 94 ? 3.200 -3.447 -33.403 1.00 13.88 132 ASP B O 1
ATOM 2904 N N . TYR D 1 95 ? 3.072 -2.710 -31.285 1.00 10.69 133 TYR B N 1
ATOM 2905 C CA . TYR D 1 95 ? 4.499 -2.453 -31.178 1.00 10.70 133 TYR B CA 1
ATOM 2906 C C . TYR D 1 95 ? 4.952 -3.014 -29.847 1.00 12.82 133 TYR B C 1
ATOM 2907 O O . TYR D 1 95 ? 4.531 -2.539 -28.794 1.00 10.04 133 TYR B O 1
ATOM 2916 N N . THR D 1 96 ? 5.756 -4.074 -29.905 1.00 11.87 134 THR B N 1
ATOM 2917 C CA . THR D 1 96 ? 6.234 -4.738 -28.696 1.00 12.17 134 THR B CA 1
ATOM 2918 C C . THR D 1 96 ? 7.729 -4.951 -28.801 1.00 12.32 134 THR B C 1
ATOM 2919 O O . THR D 1 96 ? 8.317 -4.753 -29.874 1.00 12.93 134 THR B O 1
ATOM 2923 N N . GLY D 1 97 ? 8.339 -5.342 -27.690 1.00 11.88 135 GLY B N 1
ATOM 2924 C CA . GLY D 1 97 ? 9.772 -5.550 -27.660 1.00 13.92 135 GLY B CA 1
ATOM 2925 C C . GLY D 1 97 ? 10.516 -4.330 -28.157 1.00 13.44 135 GLY B C 1
ATOM 2926 O O . GLY D 1 97 ? 10.173 -3.204 -27.819 1.00 13.32 135 GLY B O 1
ATOM 2927 N N . ASP D 1 98 ? 11.530 -4.549 -28.986 1.00 13.91 136 ASP B N 1
ATOM 2928 C CA . ASP D 1 98 ? 12.370 -3.445 -29.411 1.00 15.81 136 ASP B CA 1
ATOM 2929 C C . ASP D 1 98 ? 11.704 -2.588 -30.476 1.00 15.18 136 ASP B C 1
ATOM 2930 O O . ASP D 1 98 ? 12.284 -1.603 -30.923 1.00 15.39 136 ASP B O 1
ATOM 2935 N N . ASP D 1 99 ? 10.485 -2.948 -30.869 1.00 12.65 137 ASP B N 1
ATOM 2936 C CA . ASP D 1 99 ? 9.688 -2.082 -31.736 1.00 11.60 137 ASP B CA 1
ATOM 2937 C C . ASP D 1 99 ? 9.026 -0.947 -30.942 1.00 12.53 137 ASP B C 1
ATOM 2938 O O . ASP D 1 99 ? 8.448 -0.018 -31.522 1.00 11.88 137 ASP B O 1
ATOM 2943 N N . VAL D 1 100 ? 9.100 -1.014 -29.615 1.00 12.53 138 VAL B N 1
ATOM 2944 C CA . VAL D 1 100 ? 8.666 0.108 -28.798 1.00 12.40 138 VAL B CA 1
ATOM 2945 C C . VAL D 1 100 ? 9.782 1.135 -28.788 1.00 11.45 138 VAL B C 1
ATOM 2946 O O . VAL D 1 100 ? 10.652 1.118 -27.918 1.00 11.42 138 VAL B O 1
ATOM 2950 N N . ASN D 1 101 ? 9.772 2.011 -29.785 1.00 11.28 139 ASN B N 1
ATOM 2951 C CA . ASN D 1 101 ? 10.810 3.020 -29.920 1.00 12.11 139 ASN B CA 1
ATOM 2952 C C . ASN D 1 101 ? 10.222 4.323 -30.428 1.00 10.48 139 ASN B C 1
ATOM 2953 O O . ASN D 1 101 ? 9.096 4.346 -30.935 1.00 11.64 139 ASN B O 1
ATOM 2958 N N . VAL D 1 102 ? 10.984 5.399 -30.274 1.00 10.51 140 VAL B N 1
ATOM 2959 C CA . VAL D 1 102 ? 10.512 6.741 -30.567 1.00 10.14 140 VAL B CA 1
ATOM 2960 C C . VAL D 1 102 ? 10.141 6.905 -32.037 1.00 12.33 140 VAL B C 1
ATOM 2961 O O . VAL D 1 102 ? 9.116 7.512 -32.345 1.00 13.13 140 VAL B O 1
ATOM 2965 N N . ASP D 1 103 ? 10.953 6.360 -32.937 1.00 14.82 141 ASP B N 1
ATOM 2966 C CA . ASP D 1 103 ? 10.653 6.458 -34.373 1.00 16.15 141 ASP B CA 1
ATOM 2967 C C . ASP D 1 103 ? 9.284 5.871 -34.714 1.00 15.54 141 ASP B C 1
ATOM 2968 O O . ASP D 1 103 ? 8.535 6.453 -35.510 1.00 14.58 141 ASP B O 1
ATOM 2973 N N . ASN D 1 104 ? 8.957 4.713 -34.143 1.00 11.81 142 ASN B N 1
ATOM 2974 C CA . ASN D 1 104 ? 7.648 4.118 -34.381 1.00 12.50 142 ASN B CA 1
ATOM 2975 C C . ASN D 1 104 ? 6.529 4.928 -33.734 1.00 12.89 142 ASN B C 1
ATOM 2976 O O . ASN D 1 104 ? 5.464 5.086 -34.320 1.00 13.20 142 ASN B O 1
ATOM 2981 N N . LEU D 1 105 ? 6.761 5.422 -32.520 1.00 12.11 143 LEU B N 1
ATOM 2982 C CA . LEU D 1 105 ? 5.755 6.243 -31.850 1.00 13.04 143 LEU B CA 1
ATOM 2983 C C . LEU D 1 105 ? 5.404 7.473 -32.673 1.00 12.40 143 LEU B C 1
ATOM 2984 O O . LEU D 1 105 ? 4.228 7.783 -32.867 1.00 11.01 143 LEU B O 1
ATOM 2989 N N . PHE D 1 106 ? 6.428 8.161 -33.172 1.00 10.34 144 PHE B N 1
ATOM 2990 C CA . PHE D 1 106 ? 6.206 9.367 -33.965 1.00 10.01 144 PHE B CA 1
ATOM 2991 C C . PHE D 1 106 ? 5.522 9.059 -35.301 1.00 13.39 144 PHE B C 1
ATOM 2992 O O . PHE D 1 106 ? 4.607 9.764 -35.697 1.00 13.33 144 PHE B O 1
ATOM 3000 N N . ALA D 1 107 ? 5.970 8.023 -35.998 1.00 11.55 145 ALA B N 1
ATOM 3001 C CA . ALA D 1 107 ? 5.315 7.607 -37.243 1.00 12.42 145 ALA B CA 1
ATOM 3002 C C . ALA D 1 107 ? 3.845 7.255 -37.013 1.00 13.43 145 ALA B C 1
ATOM 3003 O O . ALA D 1 107 ? 2.981 7.633 -37.801 1.00 14.83 145 ALA B O 1
ATOM 3005 N N . VAL D 1 108 ? 3.565 6.528 -35.935 1.00 10.33 146 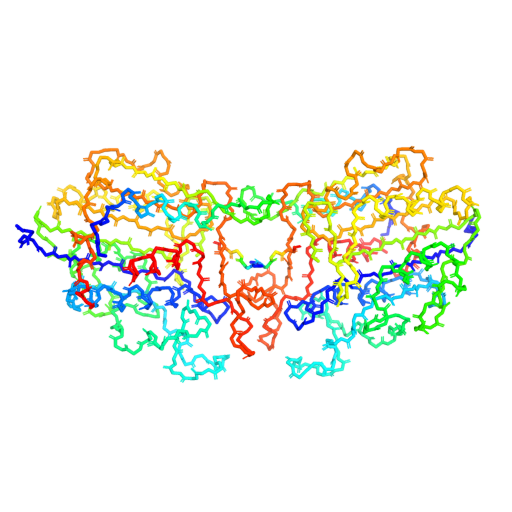VAL B N 1
ATOM 3006 C CA . VAL D 1 108 ? 2.185 6.207 -35.571 1.00 10.87 146 VAL B CA 1
ATOM 3007 C C . VAL D 1 108 ? 1.359 7.471 -35.312 1.00 12.33 146 VAL B C 1
ATOM 3008 O O . VAL D 1 108 ? 0.256 7.616 -35.834 1.00 12.24 146 VAL B O 1
ATOM 3012 N N . ILE D 1 109 ? 1.878 8.389 -34.500 1.00 9.72 147 ILE B N 1
ATOM 3013 C CA . ILE D 1 109 ? 1.145 9.624 -34.225 1.00 9.49 147 ILE B CA 1
ATOM 3014 C C . ILE D 1 109 ? 0.867 10.407 -35.516 1.00 11.46 147 ILE B C 1
ATOM 3015 O O . ILE D 1 109 ? -0.237 10.918 -35.715 1.00 11.97 147 ILE B O 1
ATOM 3020 N N . LEU D 1 110 ? 1.858 10.470 -36.400 1.00 13.14 148 LEU B N 1
ATOM 3021 C CA . LEU D 1 110 ? 1.743 11.252 -37.627 1.00 13.82 148 LEU B CA 1
ATOM 3022 C C . LEU D 1 110 ? 0.990 10.510 -38.717 1.00 14.50 148 LEU B C 1
ATOM 3023 O O . LEU D 1 110 ? 0.702 11.081 -39.778 1.00 15.75 148 LEU B O 1
ATOM 3028 N N . GLY D 1 111 ? 0.663 9.250 -38.460 1.00 13.16 149 GLY B N 1
ATOM 3029 C CA . GLY D 1 111 ? -0.152 8.486 -39.392 1.00 15.65 149 GLY B CA 1
ATOM 3030 C C . GLY D 1 111 ? 0.621 8.145 -40.650 1.00 15.94 149 GLY B C 1
ATOM 3031 O O . GLY D 1 111 ? 0.047 8.047 -41.740 1.00 15.77 149 GLY B O 1
ATOM 3032 N N . ASP D 1 112 ? 1.929 7.965 -40.490 1.00 15.48 150 ASP B N 1
ATOM 3033 C CA . ASP D 1 112 ? 2.844 7.690 -41.603 1.00 19.88 150 ASP B CA 1
ATOM 3034 C C . ASP D 1 112 ? 3.281 6.221 -41.603 1.00 21.91 150 ASP B C 1
ATOM 3035 O O . ASP D 1 112 ? 4.272 5.859 -40.968 1.00 16.74 150 ASP B O 1
ATOM 3040 N N . LYS D 1 113 ? 2.551 5.380 -42.329 0.94 16.78 151 LYS B N 1
ATOM 3041 C CA . LYS D 1 113 ? 2.814 3.947 -42.320 0.94 14.84 151 LYS B CA 1
ATOM 3042 C C . LYS D 1 113 ? 4.178 3.588 -42.932 0.94 21.31 151 LYS B C 1
ATOM 3043 O O . LYS D 1 113 ? 4.776 2.567 -42.586 0.94 21.54 151 LYS B O 1
ATOM 3049 N N . THR D 1 114 ? 4.668 4.431 -43.834 1.00 23.77 152 THR B N 1
ATOM 3050 C CA . THR D 1 114 ? 5.934 4.161 -44.510 1.00 29.03 152 THR B CA 1
ATOM 3051 C C . THR D 1 114 ? 7.134 4.341 -43.588 1.00 26.32 152 THR B C 1
ATOM 3052 O O . THR D 1 114 ? 8.198 3.780 -43.833 1.00 30.26 152 THR B O 1
ATOM 3056 N N . ALA D 1 115 ? 6.954 5.114 -42.523 1.00 20.75 153 ALA B N 1
ATOM 3057 C CA . ALA D 1 115 ? 8.046 5.426 -41.610 1.00 19.47 153 ALA B CA 1
ATOM 3058 C C . ALA D 1 115 ? 8.126 4.438 -40.444 1.00 21.59 153 ALA B C 1
ATOM 3059 O O . ALA D 1 115 ? 9.031 4.516 -39.612 1.00 25.44 153 ALA B O 1
ATOM 3061 N N . VAL D 1 116 ? 7.181 3.512 -40.389 1.00 15.62 154 VAL B N 1
ATOM 3062 C CA . VAL D 1 116 ? 7.158 2.494 -39.344 1.00 18.70 154 VAL B CA 1
ATOM 3063 C C . VAL D 1 116 ? 8.157 1.379 -39.642 1.00 29.02 154 VAL B C 1
ATOM 3064 O O . VAL D 1 116 ? 8.257 0.917 -40.779 1.00 22.21 154 VAL B O 1
ATOM 3068 N N . LYS D 1 117 ? 8.890 0.950 -38.621 1.00 19.52 155 LYS B N 1
ATOM 3069 C CA . LYS D 1 117 ? 9.788 -0.194 -38.748 1.00 26.19 155 LYS B CA 1
ATOM 3070 C C . LYS D 1 117 ? 9.330 -1.340 -37.861 1.00 21.09 155 LYS B C 1
ATOM 3071 O O . LYS D 1 117 ? 9.433 -1.265 -36.641 1.00 24.62 155 LYS B O 1
ATOM 3077 N N . GLY D 1 118 ? 8.821 -2.401 -38.472 1.00 22.72 156 GLY B N 1
ATOM 3078 C CA . GLY D 1 118 ? 8.388 -3.555 -37.709 1.00 22.18 156 GLY B CA 1
ATOM 3079 C C . GLY D 1 118 ? 6.983 -3.373 -37.175 1.00 20.32 156 GLY B C 1
ATOM 3080 O O . GLY D 1 118 ? 6.229 -2.521 -37.648 1.00 21.22 156 GLY B O 1
ATOM 3081 N N . GLY D 1 119 ? 6.620 -4.184 -36.196 1.00 16.97 157 GLY B N 1
ATOM 3082 C CA . GLY D 1 119 ? 5.300 -4.088 -35.606 1.00 19.73 157 GLY B CA 1
ATOM 3083 C C . GLY D 1 119 ? 4.182 -4.368 -36.591 1.00 17.81 157 GLY B C 1
ATOM 3084 O O . GLY D 1 119 ? 4.409 -4.919 -37.666 1.00 22.29 157 GLY B O 1
ATOM 3085 N N . SER D 1 120 ? 2.968 -3.979 -36.218 1.00 14.08 158 SER B N 1
ATOM 3086 C CA . SER D 1 120 ? 1.775 -4.285 -36.990 1.00 13.35 158 SER B CA 1
ATOM 3087 C C . SER D 1 120 ? 1.592 -3.348 -38.179 1.00 17.25 158 SER B C 1
ATOM 3088 O O . SER D 1 120 ? 0.904 -3.692 -39.134 1.00 16.98 158 SER B O 1
ATOM 3091 N N . GLY D 1 121 ? 2.200 -2.170 -38.116 1.00 12.64 159 GLY B N 1
ATOM 3092 C CA . GLY D 1 121 ? 2.001 -1.145 -39.125 1.00 14.85 159 GLY B CA 1
ATOM 3093 C C . GLY D 1 121 ? 0.759 -0.294 -38.901 1.00 15.07 159 GLY B C 1
ATOM 3094 O O . GLY D 1 121 ? 0.427 0.565 -39.717 1.00 14.19 159 GLY B O 1
ATOM 3095 N N . LYS D 1 122 ? 0.052 -0.541 -37.811 1.00 13.48 160 LYS B N 1
ATOM 3096 C CA . LYS D 1 122 ? -1.091 0.295 -37.457 1.00 12.28 160 LYS B CA 1
ATOM 3097 C C . LYS D 1 122 ? -0.605 1.700 -37.102 1.00 9.45 160 LYS B C 1
ATOM 3098 O O . LYS D 1 122 ? 0.366 1.855 -36.371 1.00 9.79 160 LYS B O 1
ATOM 3104 N N . VAL D 1 123 ? -1.267 2.713 -37.651 1.00 10.00 161 VAL B N 1
ATOM 3105 C CA . VAL D 1 123 ? -0.916 4.108 -37.410 1.00 10.70 161 VAL B CA 1
ATOM 3106 C C . VAL D 1 123 ? -2.194 4.923 -37.213 1.00 9.71 161 VAL B C 1
ATOM 3107 O O . VAL D 1 123 ? -3.292 4.426 -37.470 1.00 11.23 161 VAL B O 1
ATOM 3111 N N . VAL D 1 124 ? -2.053 6.154 -36.730 1.00 11.25 162 VAL B N 1
ATOM 3112 C CA . VAL D 1 124 ? -3.214 7.015 -36.555 1.00 8.89 162 VAL B CA 1
ATOM 3113 C C . VAL D 1 124 ? -3.551 7.695 -37.881 1.00 9.31 162 VAL B C 1
ATOM 3114 O O . VAL D 1 124 ? -3.098 8.814 -38.160 1.00 12.19 162 VAL B O 1
ATOM 3118 N N . ASP D 1 125 ? -4.351 6.979 -38.673 1.00 10.12 163 ASP B N 1
ATOM 3119 C CA . ASP D 1 125 ? -4.768 7.396 -40.011 1.00 11.56 163 ASP B CA 1
ATOM 3120 C C . ASP D 1 125 ? -5.963 8.335 -39.910 1.00 13.23 163 ASP B C 1
ATOM 3121 O O . ASP D 1 125 ? -7.085 8.003 -40.325 1.00 12.78 163 ASP B O 1
ATOM 3126 N N . SER D 1 126 ? -5.704 9.517 -39.361 1.00 10.09 164 SER B N 1
ATOM 3127 C CA . SER D 1 126 ? -6.760 10.426 -38.960 1.00 10.16 164 SER B CA 1
ATOM 3128 C C . SER D 1 126 ? -6.982 11.552 -39.958 1.00 11.54 164 SER B C 1
ATOM 3129 O O . SER D 1 126 ? -6.122 11.837 -40.796 1.00 10.68 164 SER B O 1
ATOM 3132 N N . GLY D 1 127 ? -8.133 12.204 -39.832 1.00 10.73 165 GLY B N 1
ATOM 3133 C CA . GLY D 1 127 ? -8.469 13.358 -40.650 1.00 8.98 165 GLY B CA 1
ATOM 3134 C C . GLY D 1 127 ? -8.977 14.488 -39.775 1.00 11.93 165 GLY B C 1
ATOM 3135 O O . GLY D 1 127 ? -9.078 14.337 -38.550 1.00 12.30 165 GLY B O 1
ATOM 3136 N N . PRO D 1 128 ? -9.310 15.631 -40.388 1.00 9.73 166 PRO B N 1
ATOM 3137 C CA . PRO D 1 128 ? -9.685 16.846 -39.651 1.00 11.96 166 PRO B CA 1
ATOM 3138 C C . PRO D 1 128 ? -10.907 16.727 -38.726 1.00 10.67 166 PRO B C 1
ATOM 3139 O O . PRO D 1 128 ? -11.050 17.586 -37.852 1.00 16.03 166 PRO B O 1
ATOM 3143 N N . ASN D 1 129 ? -11.750 15.712 -38.883 1.00 10.87 167 ASN B N 1
ATOM 3144 C CA . ASN D 1 129 ? -12.901 15.536 -37.999 1.00 12.57 167 ASN B CA 1
ATOM 3145 C C . ASN D 1 129 ? -12.651 14.602 -36.825 1.00 13.18 167 ASN B C 1
ATOM 3146 O O . ASN D 1 129 ? -13.543 14.397 -36.000 1.00 14.15 167 ASN B O 1
ATOM 3151 N N . ASP D 1 130 ? -11.456 14.023 -36.751 1.00 10.74 168 ASP B N 1
ATOM 3152 C CA . ASP D 1 130 ? -11.213 12.935 -35.803 1.00 9.84 168 ASP B CA 1
ATOM 3153 C C . ASP D 1 130 ? -10.760 13.408 -34.426 1.00 8.78 168 ASP B C 1
ATOM 3154 O O . ASP D 1 130 ? -10.187 14.492 -34.277 1.00 12.76 168 ASP B O 1
ATOM 3159 N N . HIS D 1 131 ? -11.028 12.582 -33.430 1.00 9.89 169 HIS B N 1
ATOM 3160 C CA . HIS D 1 131 ? -10.506 12.855 -32.096 1.00 9.74 169 HIS B CA 1
ATOM 3161 C C . HIS D 1 131 ? -9.390 11.864 -31.799 1.00 9.42 169 HIS B C 1
ATOM 3162 O O . HIS D 1 131 ? -9.447 10.713 -32.218 1.00 9.92 169 HIS B O 1
ATOM 3169 N N . ILE D 1 132 ? -8.358 12.332 -31.102 1.00 7.97 170 ILE B N 1
ATOM 3170 C CA . ILE D 1 132 ? -7.210 11.500 -30.782 1.00 7.06 170 ILE B CA 1
ATOM 3171 C C . ILE D 1 132 ? -6.970 11.566 -29.283 1.00 6.32 170 ILE B C 1
ATOM 3172 O O . ILE D 1 132 ? -7.035 12.641 -28.688 1.00 7.35 170 ILE B O 1
ATOM 3177 N N . PHE D 1 133 ? -6.722 10.407 -28.682 1.00 7.28 171 PHE B N 1
ATOM 3178 C CA . PHE D 1 133 ? -6.424 10.300 -27.259 1.00 6.64 171 PHE B CA 1
ATOM 3179 C C . PHE D 1 133 ? -5.088 9.594 -27.102 1.00 8.36 171 PHE B C 1
ATOM 3180 O O . PHE D 1 133 ? -4.909 8.492 -27.612 1.00 9.82 171 PHE B O 1
ATOM 3188 N N . ILE D 1 134 ? -4.147 10.223 -26.405 1.00 7.47 172 ILE B N 1
ATOM 3189 C CA . ILE D 1 134 ? -2.832 9.620 -26.179 1.00 6.02 172 ILE B CA 1
ATOM 3190 C C . ILE D 1 134 ? -2.625 9.464 -24.678 1.00 6.57 172 ILE B C 1
ATOM 3191 O O . ILE D 1 134 ? -2.851 10.407 -23.925 1.00 8.02 172 ILE B O 1
ATOM 3196 N N . PHE D 1 135 ? -2.254 8.268 -24.250 1.00 7.27 173 PHE B N 1
ATOM 3197 C CA . PHE D 1 135 ? -1.983 7.999 -22.841 1.00 5.46 173 PHE B CA 1
ATOM 3198 C C . PHE D 1 135 ? -0.620 7.347 -22.724 1.00 5.74 173 PHE B C 1
ATOM 3199 O O . PHE D 1 135 ? -0.380 6.286 -23.321 1.00 7.57 173 PHE B O 1
ATOM 3207 N N . TYR D 1 136 ? 0.273 7.981 -21.959 1.00 6.21 174 TYR B N 1
ATOM 3208 C CA . TYR D 1 136 ? 1.604 7.438 -21.710 1.00 7.90 174 TYR B CA 1
ATOM 3209 C C . TYR D 1 136 ? 1.741 7.133 -20.236 1.00 7.01 174 TYR B C 1
ATOM 3210 O O . TYR D 1 136 ? 1.372 7.960 -19.412 1.00 7.81 174 TYR B O 1
ATOM 3219 N N . SER D 1 137 ? 2.307 5.971 -19.912 1.00 6.83 175 SER B N 1
ATOM 3220 C CA . SER D 1 137 ? 2.653 5.680 -18.528 1.00 7.06 175 SER B CA 1
ATOM 3221 C C . SER D 1 137 ? 4.033 5.037 -18.376 1.00 8.19 175 SER B C 1
ATOM 3222 O O . SER D 1 137 ? 4.353 4.054 -19.056 1.00 8.40 175 SER B O 1
ATOM 3232 N N . HIS D 1 139 ? 8.215 5.905 -16.670 1.00 9.38 177 HIS B N 1
ATOM 3233 C CA . HIS D 1 139 ? 9.141 6.704 -15.868 1.00 10.36 177 HIS B CA 1
ATOM 3234 C C . HIS D 1 139 ? 9.446 7.986 -16.603 1.00 10.78 177 HIS B C 1
ATOM 3235 O O . HIS D 1 139 ? 9.263 8.069 -17.814 1.00 10.14 177 HIS B O 1
ATOM 3242 N N . GLY D 1 140 ? 9.896 8.991 -15.866 1.00 11.93 178 GLY B N 1
ATOM 3243 C CA . GLY D 1 140 ? 10.241 10.258 -16.465 1.00 10.29 178 GLY B CA 1
ATOM 3244 C C . GLY D 1 140 ? 11.133 11.043 -15.545 1.00 11.81 178 GLY B C 1
ATOM 3245 O O . GLY D 1 140 ? 11.307 10.681 -14.379 1.00 11.87 178 GLY B O 1
ATOM 3246 N N . GLY D 1 141 ? 11.695 12.110 -16.097 1.00 10.62 179 GLY B N 1
ATOM 3247 C CA . GLY D 1 141 ? 12.472 13.075 -15.347 1.00 10.44 179 GLY B CA 1
ATOM 3248 C C . GLY D 1 141 ? 12.294 14.415 -16.024 1.00 13.56 179 GLY B C 1
ATOM 3249 O O . GLY D 1 141 ? 11.523 14.525 -16.976 1.00 13.02 179 GLY B O 1
ATOM 3250 N N . PRO D 1 142 ? 12.994 15.449 -15.541 1.00 12.59 180 PRO B N 1
ATOM 3251 C CA . PRO D 1 142 ? 12.837 16.744 -16.203 1.00 13.55 180 PRO B CA 1
ATOM 3252 C C . PRO D 1 142 ? 13.136 16.678 -17.697 1.00 12.13 180 PRO B C 1
ATOM 3253 O O . PRO D 1 142 ? 14.251 16.375 -18.118 1.00 13.95 180 PRO B O 1
ATOM 3257 N N . GLY D 1 143 ? 12.107 16.931 -18.502 1.00 12.93 181 GLY B N 1
ATOM 3258 C CA . GLY D 1 143 ? 12.269 17.012 -19.936 1.00 12.95 181 GLY B CA 1
ATOM 3259 C C . GLY D 1 143 ? 12.391 15.698 -20.681 1.00 10.23 181 GLY B C 1
ATOM 3260 O O . GLY D 1 143 ? 12.619 15.688 -21.891 1.00 14.95 181 GLY B O 1
ATOM 3261 N N . VAL D 1 144 ? 12.250 14.578 -19.977 1.00 10.56 182 VAL B N 1
ATOM 3262 C CA . VAL D 1 144 ? 12.438 13.287 -20.621 1.00 10.78 182 VAL B CA 1
ATOM 3263 C C . VAL D 1 144 ? 11.466 12.216 -20.118 1.00 10.40 182 VAL B C 1
ATOM 3264 O O . VAL D 1 144 ? 11.108 12.170 -18.939 1.00 10.13 182 VAL B O 1
ATOM 3268 N N . LEU D 1 145 ? 11.026 11.372 -21.040 1.00 10.80 183 LEU B N 1
ATOM 3269 C CA . LEU D 1 145 ? 10.209 10.206 -20.721 1.00 10.34 183 LEU B CA 1
ATOM 3270 C C . LEU D 1 145 ? 10.941 8.934 -21.095 1.00 10.71 183 LEU B C 1
ATOM 3271 O O . LEU D 1 145 ? 11.662 8.902 -22.088 1.00 12.12 183 LEU B O 1
ATOM 3276 N N . GLY D 1 146 ? 10.766 7.879 -20.306 1.00 8.95 184 GLY B N 1
ATOM 3277 C CA . GLY D 1 146 ? 11.413 6.615 -20.620 1.00 10.23 184 GLY B CA 1
ATOM 3278 C C . GLY D 1 146 ? 10.921 5.937 -21.886 1.00 11.06 184 GLY B C 1
ATOM 3279 O O . GLY D 1 146 ? 9.789 6.124 -22.331 1.00 10.43 184 GLY B O 1
ATOM 3280 N N . MET D 1 147 ? 11.807 5.148 -22.472 1.00 11.26 185 MET B N 1
ATOM 3281 C CA . MET D 1 147 ? 11.425 4.150 -23.462 1.00 8.72 18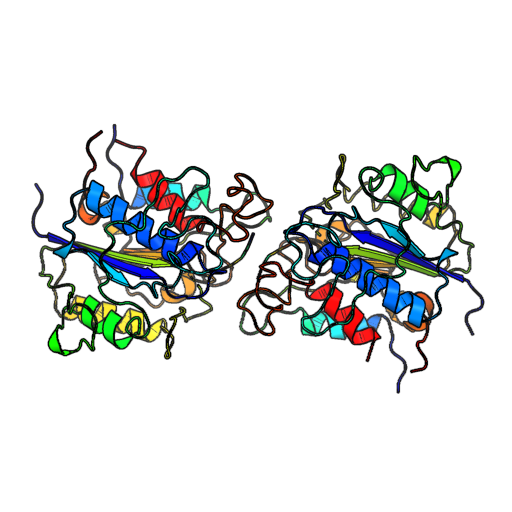5 MET B CA 1
ATOM 3282 C C . MET D 1 147 ? 12.224 2.893 -23.150 1.00 11.01 185 MET B C 1
ATOM 3283 O O . MET D 1 147 ? 13.275 2.969 -22.513 1.00 13.30 185 MET B O 1
ATOM 3288 N N . PRO D 1 148 ? 11.715 1.724 -23.544 1.00 11.73 186 PRO B N 1
ATOM 3289 C CA . PRO D 1 148 ? 12.444 0.486 -23.230 1.00 13.41 186 PRO B CA 1
ATOM 3290 C C . PRO D 1 148 ? 13.555 0.201 -24.233 1.00 18.17 186 PRO B C 1
ATOM 3291 O O . PRO D 1 148 ? 14.258 -0.815 -24.140 1.00 16.41 186 PRO B O 1
ATOM 3295 N N . THR D 1 149 ? 13.700 1.117 -25.181 1.00 14.70 187 THR B N 1
ATOM 3296 C CA . THR D 1 149 ? 14.787 1.108 -26.150 1.00 17.51 187 THR B CA 1
ATOM 3297 C C . THR D 1 149 ? 15.423 2.484 -26.170 1.00 20.37 187 THR B C 1
ATOM 3298 O O . THR D 1 149 ? 14.850 3.451 -25.668 1.00 17.42 187 THR B O 1
ATOM 3302 N N A SER D 1 150 ? 16.619 2.574 -26.738 0.46 21.17 188 SER B N 1
ATOM 3303 N N B SER D 1 150 ? 16.618 2.571 -26.740 0.54 21.17 188 SER B N 1
ATOM 3304 C CA A SER D 1 150 ? 17.234 3.864 -26.999 0.46 20.60 188 SER B CA 1
ATOM 3305 C CA B SER D 1 150 ? 17.240 3.857 -27.004 0.54 20.61 188 SER B CA 1
ATOM 3306 C C A SER D 1 150 ? 16.779 4.343 -28.371 0.46 17.79 188 SER B C 1
ATOM 3307 C C B SER D 1 150 ? 16.773 4.341 -28.372 0.54 17.76 188 SER B C 1
ATOM 3308 O O A SER D 1 150 ? 16.647 3.540 -29.294 0.46 25.26 188 SER B O 1
ATOM 3309 O O B SER D 1 150 ? 16.627 3.539 -29.295 0.54 25.32 188 SER B O 1
ATOM 3314 N N . PRO D 1 151 ? 16.530 5.651 -28.515 1.00 18.60 189 PRO B N 1
ATOM 3315 C CA . PRO D 1 151 ? 16.702 6.700 -27.509 1.00 17.21 189 PRO B CA 1
ATOM 3316 C C . PRO D 1 151 ? 15.476 6.935 -26.632 1.00 15.29 189 PRO B C 1
ATOM 3317 O O . PRO D 1 151 ? 14.392 6.413 -26.900 1.00 16.20 189 PRO B O 1
ATOM 3321 N N . TYR D 1 152 ? 15.658 7.731 -25.586 1.00 14.36 190 TYR B N 1
ATOM 3322 C CA . TYR D 1 152 ? 14.541 8.128 -24.748 1.00 15.85 190 TYR B CA 1
ATOM 3323 C C . TYR D 1 152 ? 13.645 9.119 -25.491 1.00 15.26 190 TYR B C 1
ATOM 3324 O O . TYR D 1 152 ? 13.977 9.581 -26.583 1.00 15.02 190 TYR B O 1
ATOM 3333 N N . LEU D 1 153 ? 12.500 9.428 -24.895 1.00 12.64 191 LEU B N 1
ATOM 3334 C CA . LEU D 1 153 ? 11.527 10.336 -25.492 1.00 12.47 191 LEU B CA 1
ATOM 3335 C C . LEU D 1 153 ? 11.630 11.719 -24.855 1.00 14.40 191 LEU B C 1
ATOM 3336 O O . LEU D 1 153 ? 11.177 11.935 -23.726 1.00 13.29 191 LEU B O 1
ATOM 3341 N N . TYR D 1 154 ? 12.223 12.662 -25.584 1.00 15.37 192 TYR B N 1
ATOM 3342 C CA . TYR D 1 154 ? 12.497 13.984 -25.044 1.00 13.41 192 TYR B CA 1
ATOM 3343 C C . TYR D 1 154 ? 11.352 14.958 -25.304 1.00 12.77 192 TYR B C 1
ATOM 3344 O O . TYR D 1 154 ? 10.714 14.911 -26.355 1.00 15.03 192 TYR B O 1
ATOM 3353 N N . ALA D 1 155 ? 11.117 15.843 -24.342 1.00 12.79 193 ALA B N 1
ATOM 3354 C CA . ALA D 1 155 ? 9.973 16.743 -24.389 1.00 14.36 193 ALA B CA 1
ATOM 3355 C C . ALA D 1 155 ? 9.960 17.606 -25.646 1.00 15.52 193 ALA B C 1
ATOM 3356 O O . ALA D 1 155 ? 8.905 17.800 -26.253 1.00 12.60 193 ALA B O 1
ATOM 3358 N N . ASN D 1 156 ? 11.123 18.111 -26.053 1.00 14.97 194 ASN B N 1
ATOM 3359 C CA . ASN D 1 156 ? 11.164 18.960 -27.246 1.00 17.24 194 ASN B CA 1
ATOM 3360 C C . ASN D 1 156 ? 10.778 18.181 -28.509 1.00 17.60 194 ASN B C 1
ATOM 3361 O O . ASN D 1 156 ? 10.059 18.696 -29.360 1.00 18.28 194 ASN B O 1
ATOM 3366 N N . ASP D 1 157 ? 11.222 16.931 -28.621 1.00 15.05 195 ASP B N 1
ATOM 3367 C CA . ASP D 1 157 ? 10.854 16.108 -29.769 1.00 15.70 195 ASP B CA 1
ATOM 3368 C C . ASP D 1 157 ? 9.361 15.775 -29.768 1.00 12.31 195 ASP B C 1
ATOM 3369 O O . ASP D 1 157 ? 8.716 15.789 -30.819 1.00 16.36 195 ASP B O 1
ATOM 3374 N N . LEU D 1 158 ? 8.811 15.472 -28.597 1.00 12.32 196 LEU B N 1
ATOM 3375 C CA . LEU D 1 158 ? 7.385 15.157 -28.517 1.00 11.96 196 LEU B CA 1
ATOM 3376 C C . LEU D 1 158 ? 6.520 16.351 -28.910 1.00 12.39 196 LEU B C 1
ATOM 3377 O O . LEU D 1 158 ? 5.557 16.217 -29.663 1.00 12.62 196 LEU B O 1
ATOM 3382 N N . ASN D 1 159 ? 6.850 17.519 -28.378 1.00 14.39 197 ASN B N 1
ATOM 3383 C CA . ASN D 1 159 ? 6.112 18.721 -28.721 1.00 10.46 197 ASN B CA 1
ATOM 3384 C C . ASN D 1 159 ? 6.261 19.081 -30.199 1.00 13.54 197 ASN B C 1
ATOM 3385 O O . ASN D 1 159 ? 5.311 19.552 -30.822 1.00 14.39 197 ASN B O 1
ATOM 3390 N N . ASP D 1 160 ? 7.435 18.820 -30.772 1.00 11.99 198 ASP B N 1
ATOM 3391 C CA . ASP D 1 160 ? 7.637 19.066 -32.201 1.00 16.49 198 ASP B CA 1
ATOM 3392 C C . ASP D 1 160 ? 6.730 18.177 -33.050 1.00 14.36 198 ASP B C 1
ATOM 3393 O O . ASP D 1 160 ? 6.187 18.620 -34.059 1.00 15.17 198 ASP B O 1
ATOM 3398 N N . VAL D 1 161 ? 6.566 16.921 -32.648 1.00 11.49 199 VAL B N 1
ATOM 3399 C CA . VAL D 1 161 ? 5.700 16.016 -33.402 1.00 12.21 199 VAL B CA 1
ATOM 3400 C C . VAL D 1 161 ? 4.233 16.418 -33.289 1.00 12.40 199 VAL B C 1
ATOM 3401 O O . VAL D 1 161 ? 3.487 16.313 -34.259 1.00 13.43 199 VAL B O 1
ATOM 3405 N N . LEU D 1 162 ? 3.822 16.898 -32.115 1.00 12.33 200 LEU B N 1
ATOM 3406 C CA . LEU D 1 162 ? 2.453 17.370 -31.934 1.00 10.77 200 LEU B CA 1
ATOM 3407 C C . LEU D 1 162 ? 2.208 18.593 -32.815 1.00 13.59 200 LEU B C 1
ATOM 3408 O O . LEU D 1 162 ? 1.145 18.728 -33.405 1.00 14.76 200 LEU B O 1
ATOM 3413 N N . LYS D 1 163 ? 3.206 19.467 -32.917 1.00 12.15 201 LYS B N 1
ATOM 3414 C CA . LYS D 1 163 ? 3.109 20.619 -33.820 1.00 17.04 201 LYS B CA 1
ATOM 3415 C C . LYS D 1 163 ? 3.013 20.190 -35.286 1.00 15.81 201 LYS B C 1
ATOM 3416 O O . LYS D 1 163 ? 2.241 20.770 -36.064 1.00 16.67 201 LYS B O 1
ATOM 3422 N N . LYS D 1 164 ? 3.802 19.188 -35.662 1.00 15.27 202 LYS B N 1
ATOM 3423 C CA . LYS D 1 164 ? 3.774 18.670 -37.024 1.00 13.00 202 LYS B CA 1
ATOM 3424 C C . LYS D 1 164 ? 2.394 18.114 -37.355 1.00 15.97 202 LYS B C 1
ATOM 3425 O O . LYS D 1 164 ? 1.835 18.397 -38.419 1.00 17.89 202 LYS B O 1
ATOM 3431 N N . LYS D 1 165 ? 1.849 17.328 -36.428 1.00 14.77 203 LYS B N 1
ATOM 3432 C CA . LYS D 1 165 ? 0.520 16.751 -36.586 1.00 12.08 203 LYS B CA 1
ATOM 3433 C C . LYS D 1 165 ? -0.537 17.840 -36.765 1.00 14.00 203 LYS B C 1
ATOM 3434 O O . LYS D 1 165 ? -1.413 17.721 -37.623 1.00 14.61 203 LYS B O 1
ATOM 3440 N N . HIS D 1 166 ? -0.459 18.889 -35.949 1.00 14.78 204 HIS B N 1
ATOM 3441 C CA . HIS D 1 166 ? -1.402 19.992 -36.081 1.00 14.22 204 HIS B CA 1
ATOM 3442 C C . HIS D 1 166 ? -1.258 20.661 -37.444 1.00 17.90 204 HIS B C 1
ATOM 3443 O O . HIS D 1 166 ? -2.261 21.010 -38.073 1.00 16.42 204 HIS B O 1
ATOM 3450 N N . ALA D 1 167 ? -0.018 20.821 -37.901 1.00 14.57 205 ALA B N 1
ATOM 3451 C CA . ALA D 1 167 ? 0.221 21.455 -39.204 1.00 17.94 205 ALA B CA 1
ATOM 3452 C C . ALA D 1 167 ? -0.405 20.655 -40.343 1.00 17.18 205 ALA B C 1
ATOM 3453 O O . ALA D 1 167 ? -0.852 21.230 -41.341 1.00 18.02 205 ALA B O 1
ATOM 3455 N N . LEU D 1 168 ? -0.437 19.332 -40.202 1.00 15.03 206 LEU B N 1
ATOM 3456 C CA . LEU D 1 168 ? -1.089 18.477 -41.196 1.00 16.67 206 LEU B CA 1
ATOM 3457 C C . LEU D 1 168 ? -2.617 18.644 -41.196 1.00 18.64 206 LEU B C 1
ATOM 3458 O O . LEU D 1 168 ? -3.267 18.333 -42.188 1.00 20.20 206 LEU B O 1
ATOM 3463 N N . GLY D 1 169 ? -3.176 19.112 -40.080 1.00 15.33 207 GLY B N 1
ATOM 3464 C CA . GLY D 1 169 ? -4.605 19.370 -39.971 1.00 17.83 207 GLY B CA 1
ATOM 3465 C C . GLY D 1 169 ? -5.448 18.117 -39.828 1.00 19.20 207 GLY B C 1
ATOM 3466 O O . GLY D 1 169 ? -6.645 18.120 -40.116 1.00 25.22 207 GLY B O 1
ATOM 3467 N N . THR D 1 170 ? -4.820 17.040 -39.376 1.00 12.93 208 THR B N 1
ATOM 3468 C CA . THR D 1 170 ? -5.442 15.720 -39.381 1.00 12.11 208 THR B CA 1
ATOM 3469 C C . THR D 1 170 ? -6.024 15.290 -38.018 1.00 14.42 208 THR B C 1
ATOM 3470 O O . THR D 1 170 ? -5.958 14.121 -37.640 1.00 12.30 208 THR B O 1
ATOM 3474 N N . TYR D 1 171 ? -6.607 16.240 -37.297 1.00 10.43 209 TYR B N 1
ATOM 3475 C CA . TYR D 1 171 ? -7.477 15.931 -36.166 1.00 11.01 209 TYR B CA 1
ATOM 3476 C C . TYR D 1 171 ? -8.299 17.166 -35.825 1.00 11.48 209 TYR B C 1
ATOM 3477 O O . TYR D 1 171 ? -7.924 18.294 -36.176 1.00 13.00 209 TYR B O 1
ATOM 3486 N N . LYS D 1 172 ? -9.436 16.945 -35.169 1.00 10.40 210 LYS B N 1
ATOM 3487 C CA . LYS D 1 172 ? -10.272 18.030 -34.668 1.00 10.31 210 LYS B CA 1
ATOM 3488 C C . LYS D 1 172 ? -9.720 18.525 -33.342 1.00 13.24 210 LYS B C 1
ATOM 3489 O O . LYS D 1 172 ? -9.475 19.719 -33.149 1.00 10.99 210 LYS B O 1
ATOM 3495 N N A SER D 1 173 ? -9.519 17.586 -32.425 0.36 12.51 211 SER B N 1
ATOM 3496 N N B SER D 1 173 ? -9.532 17.595 -32.414 0.64 12.52 211 SER B N 1
ATOM 3497 C CA A SER D 1 173 ? -8.913 17.886 -31.135 0.36 9.62 211 SER B CA 1
ATOM 3498 C CA B SER D 1 173 ? -8.863 17.910 -31.157 0.64 9.51 211 SER B CA 1
ATOM 3499 C C A SER D 1 173 ? -8.189 16.653 -30.610 0.36 10.24 211 SER B C 1
ATOM 3500 C C B SER D 1 173 ? -8.178 16.664 -30.623 0.64 10.23 211 SER B C 1
ATOM 3501 O O A SER D 1 173 ? -8.501 15.533 -31.002 0.36 9.68 211 SER B O 1
ATOM 3502 O O B SER D 1 173 ? -8.508 15.552 -31.013 0.64 9.63 211 SER B O 1
ATOM 3507 N N . LEU D 1 174 ? -7.224 16.866 -29.722 1.00 9.23 212 LEU B N 1
ATOM 3508 C CA . LEU D 1 174 ? -6.407 15.774 -29.207 1.00 8.93 212 LEU B CA 1
ATOM 3509 C C . LEU D 1 174 ? -6.246 15.934 -27.701 1.00 9.02 212 LEU B C 1
ATOM 3510 O O . LEU D 1 174 ? -6.015 17.044 -27.213 1.00 9.94 212 LEU B O 1
ATOM 3515 N N . VAL D 1 175 ? -6.364 14.826 -26.972 1.00 7.87 213 VAL B N 1
ATOM 3516 C CA . VAL D 1 175 ? -6.173 14.808 -25.523 1.00 8.25 213 VAL B CA 1
ATOM 3517 C C . VAL D 1 175 ? -4.962 13.941 -25.192 1.00 7.26 213 VAL B C 1
ATOM 3518 O O . VAL D 1 175 ? -4.813 12.842 -25.728 1.00 7.58 213 VAL B O 1
ATOM 3522 N N . PHE D 1 176 ? -4.106 14.437 -24.304 1.00 7.99 214 PHE B N 1
ATOM 3523 C CA . PHE D 1 176 ? -2.911 13.720 -23.891 1.00 7.76 214 PHE B CA 1
ATOM 3524 C C . PHE D 1 176 ? -2.928 13.550 -22.364 1.00 6.93 214 PHE B C 1
ATOM 3525 O O . PHE D 1 176 ? -2.959 14.547 -21.638 1.00 6.98 214 PHE B O 1
ATOM 3533 N N . TYR D 1 177 ? -2.941 12.304 -21.887 1.00 7.44 215 TYR B N 1
ATOM 3534 C CA . TYR D 1 177 ? -2.808 12.008 -20.449 1.00 6.25 215 TYR B CA 1
ATOM 3535 C C . TYR D 1 177 ? -1.424 11.439 -20.194 1.00 6.65 215 TYR B C 1
ATOM 3536 O O . TYR D 1 177 ? -1.023 10.486 -20.864 1.00 7.04 215 TYR B O 1
ATOM 3545 N N . LEU D 1 178 ? -0.718 11.977 -19.202 1.00 7.18 216 LEU B N 1
ATOM 3546 C CA . LEU D 1 178 ? 0.692 11.643 -19.013 1.00 7.61 216 LEU B CA 1
ATOM 3547 C C . LEU D 1 178 ? 1.021 11.267 -17.572 1.00 10.76 216 LEU B C 1
ATOM 3548 O O . LEU D 1 178 ? 0.914 12.094 -16.670 1.00 8.34 216 LEU B O 1
ATOM 3553 N N . GLU D 1 179 ? 1.436 10.017 -17.382 1.00 7.38 217 GLU B N 1
ATOM 3554 C CA . GLU D 1 179 ? 1.872 9.495 -16.087 1.00 7.27 217 GLU B CA 1
ATOM 3555 C C . GLU D 1 179 ? 3.380 9.338 -16.068 1.00 9.84 217 GLU B C 1
ATOM 3556 O O . GLU D 1 179 ? 3.904 8.478 -16.778 1.00 9.30 217 GLU B O 1
ATOM 3562 N N . ALA D 1 180 ? 4.075 10.155 -15.271 1.00 9.27 218 ALA B N 1
ATOM 3563 C CA . ALA D 1 180 ? 5.521 10.027 -15.092 1.00 7.69 218 ALA B CA 1
ATOM 3564 C C . ALA D 1 180 ? 5.986 11.000 -14.017 1.00 11.19 218 ALA B C 1
ATOM 3565 O O . ALA D 1 180 ? 5.297 11.965 -13.719 1.00 10.42 218 ALA B O 1
ATOM 3567 N N . CYS D 1 181 ? 7.144 10.738 -13.420 1.00 10.47 219 CYS B N 1
ATOM 3568 C CA . CYS D 1 181 ? 7.745 11.722 -12.516 1.00 11.26 219 CYS B CA 1
ATOM 3569 C C . CYS D 1 181 ? 8.088 12.999 -13.271 1.00 9.75 219 CYS B C 1
ATOM 3570 O O . CYS D 1 181 ? 8.574 12.935 -14.388 1.00 9.59 219 CYS B O 1
ATOM 3573 N N . GLU D 1 182 ? 7.891 14.146 -12.619 1.00 10.24 220 GLU B N 1
ATOM 3574 C CA . GLU D 1 182 ? 8.155 15.460 -13.204 1.00 10.09 220 GLU B CA 1
ATOM 3575 C C . GLU D 1 182 ? 7.458 15.661 -14.546 1.00 9.64 220 GLU B C 1
ATOM 3576 O O . GLU D 1 182 ? 7.920 16.437 -15.387 1.00 11.89 220 GLU B O 1
ATOM 3582 N N . SER D 1 183 ? 6.339 14.968 -14.731 1.00 9.51 221 SER B N 1
ATOM 3583 C CA . SER D 1 183 ? 5.648 14.947 -16.020 1.00 9.72 221 SER B CA 1
ATOM 3584 C C . SER D 1 183 ? 5.191 16.333 -16.487 1.00 10.50 221 SER B C 1
ATOM 3585 O O . SER D 1 183 ? 5.101 16.576 -17.688 1.00 8.80 221 SER B O 1
ATOM 3588 N N . GLY D 1 184 ? 4.919 17.245 -15.557 1.00 8.49 222 GLY B N 1
ATOM 3589 C CA . GLY D 1 184 ? 4.568 18.606 -15.945 1.00 10.00 222 GLY B CA 1
ATOM 3590 C C . GLY D 1 184 ? 5.632 19.251 -16.817 1.00 12.63 222 GLY B C 1
ATOM 3591 O O . GLY D 1 184 ? 5.332 20.101 -17.653 1.00 10.74 222 GLY B O 1
ATOM 3592 N N . SER D 1 185 ? 6.879 18.824 -16.645 1.00 10.39 223 SER B N 1
ATOM 3593 C CA . SER D 1 185 ? 7.997 19.376 -17.409 1.00 12.45 223 SER B CA 1
ATOM 3594 C C . SER D 1 185 ? 7.926 19.061 -18.902 1.00 13.30 223 SER B C 1
ATOM 3595 O O . SER D 1 185 ? 8.602 19.707 -19.700 1.00 15.05 223 SER B O 1
ATOM 3598 N N . ILE D 1 186 ? 7.126 18.068 -19.283 1.00 8.88 224 ILE B N 1
ATOM 3599 C CA . ILE D 1 186 ? 7.056 17.680 -20.686 1.00 9.32 224 ILE B CA 1
ATOM 3600 C C . ILE D 1 186 ? 6.251 18.706 -21.475 1.00 9.75 224 ILE B C 1
ATOM 3601 O O . ILE D 1 186 ? 6.503 18.919 -22.669 1.00 12.85 224 ILE B O 1
ATOM 3606 N N . PHE D 1 187 ? 5.299 19.361 -20.812 1.00 10.03 225 PHE B N 1
ATOM 3607 C CA . PHE D 1 187 ? 4.450 20.324 -21.528 1.00 10.31 225 PHE B CA 1
ATOM 3608 C C . PHE D 1 187 ? 4.546 21.769 -21.046 1.00 10.69 225 PHE B C 1
ATOM 3609 O O . PHE D 1 187 ? 4.205 22.684 -21.798 1.00 12.52 225 PHE B O 1
ATOM 3617 N N . GLU D 1 188 ? 4.986 21.980 -19.806 1.00 12.70 226 GLU B N 1
ATOM 3618 C CA . GLU D 1 188 ? 4.950 23.322 -19.217 1.00 14.39 226 GLU B CA 1
ATOM 3619 C C . GLU D 1 188 ? 5.830 24.307 -19.979 1.00 16.19 226 GLU B C 1
ATOM 3620 O O . GLU D 1 188 ? 7.050 24.153 -20.054 1.00 18.30 226 GLU B O 1
ATOM 3626 N N . GLY D 1 189 ? 5.191 25.320 -20.555 1.00 17.93 227 GLY B N 1
ATOM 3627 C CA . GLY D 1 189 ? 5.885 26.303 -21.367 1.00 18.28 227 GLY B CA 1
ATOM 3628 C C . GLY D 1 189 ? 6.388 25.788 -22.705 1.00 22.29 227 GLY B C 1
ATOM 3629 O O . GLY D 1 189 ? 7.107 26.494 -23.409 1.00 28.07 227 GLY B O 1
ATOM 3630 N N . LEU D 1 190 ? 6.021 24.559 -23.060 1.00 18.27 228 LEU B N 1
ATOM 3631 C CA . LEU D 1 190 ? 6.510 23.925 -24.284 1.00 16.36 228 LEU B CA 1
ATOM 3632 C C . LEU D 1 190 ? 5.371 23.640 -25.246 1.00 17.67 228 LEU B C 1
ATOM 3633 O O . LEU D 1 190 ? 5.511 23.773 -26.461 1.00 19.22 228 LEU B O 1
ATOM 3638 N N . LEU D 1 191 ? 4.247 23.215 -24.689 1.00 14.83 229 LEU B N 1
ATOM 3639 C CA . LEU D 1 191 ? 3.050 22.927 -25.461 1.00 17.32 229 LEU B CA 1
ATOM 3640 C C . LEU D 1 191 ? 2.330 24.232 -25.738 1.00 17.77 229 LEU B C 1
ATOM 3641 O O . LEU D 1 191 ? 1.786 24.842 -24.823 1.00 17.50 229 LEU B O 1
ATOM 3646 N N . PRO D 1 192 ? 2.346 24.688 -27.000 1.00 23.77 230 PRO B N 1
ATOM 3647 C CA . PRO D 1 192 ? 1.744 25.999 -27.238 1.00 23.05 230 PRO B CA 1
ATOM 3648 C C . PRO D 1 192 ? 0.232 25.942 -27.200 1.00 21.67 230 PRO B C 1
ATOM 3649 O O . PRO D 1 192 ? -0.357 24.879 -27.387 1.00 21.13 230 PRO B O 1
ATOM 3653 N N . GLU D 1 193 ? -0.394 27.077 -26.938 1.00 19.09 231 GLU B N 1
ATOM 3654 C CA . GLU D 1 193 ? -1.838 27.173 -27.089 1.00 19.94 231 GLU B CA 1
ATOM 3655 C C . GLU D 1 193 ? -2.176 27.308 -28.579 1.00 20.21 231 GLU B C 1
ATOM 3656 O O . GLU D 1 193 ? -1.359 27.792 -29.367 1.00 27.32 231 GLU B O 1
ATOM 3662 N N . GLY D 1 194 ? -3.355 26.844 -28.971 1.00 16.87 232 GLY B N 1
ATOM 3663 C CA . GLY D 1 194 ? -3.793 26.972 -30.349 1.00 16.60 232 GLY B CA 1
ATOM 3664 C C . GLY D 1 194 ? -3.659 25.730 -31.214 1.00 20.84 232 GLY B C 1
ATOM 3665 O O . GLY D 1 194 ? -4.001 25.751 -32.402 1.00 18.72 232 GLY B O 1
ATOM 3666 N N . LEU D 1 195 ? -3.169 24.645 -30.626 1.00 15.69 233 LEU B N 1
ATOM 3667 C CA . LEU D 1 195 ? -3.041 23.379 -31.343 1.00 11.77 233 LEU B CA 1
ATOM 3668 C C . LEU D 1 195 ? -4.269 22.484 -31.188 1.00 13.52 233 LEU B C 1
ATOM 3669 O O . LEU D 1 195 ? -4.295 21.379 -31.730 1.00 15.44 233 LEU B O 1
ATOM 3674 N N . ASN D 1 196 ? -5.270 22.956 -30.448 1.00 11.93 234 ASN B N 1
ATOM 3675 C CA . ASN D 1 196 ? -6.460 22.167 -30.131 1.00 12.39 234 ASN B CA 1
ATOM 3676 C C . ASN D 1 196 ? -6.067 20.897 -29.387 1.00 11.61 234 ASN B C 1
ATOM 3677 O O . ASN D 1 196 ? -6.650 19.830 -29.589 1.00 11.42 234 ASN B O 1
ATOM 3682 N N . ILE D 1 197 ? -5.064 21.039 -28.522 1.00 8.86 235 ILE B N 1
ATOM 3683 C CA . ILE D 1 197 ? -4.595 19.949 -27.672 1.00 10.22 235 ILE B CA 1
ATOM 3684 C C . ILE D 1 197 ? -4.854 20.286 -26.208 1.00 8.56 235 ILE B C 1
ATOM 3685 O O . ILE D 1 197 ? -4.540 21.387 -25.762 1.00 11.07 235 ILE B O 1
ATOM 3690 N N . TYR D 1 198 ? -5.436 19.341 -25.484 1.00 9.28 236 TYR B N 1
ATOM 3691 C CA . TYR D 1 198 ? -5.603 19.459 -24.044 1.00 8.62 236 TYR B CA 1
ATOM 3692 C C . TYR D 1 198 ? -4.792 18.348 -23.390 1.00 8.94 236 TYR B C 1
ATOM 3693 O O . TYR D 1 198 ? -4.984 17.176 -23.725 1.00 8.31 236 TYR B O 1
ATOM 3702 N N . ALA D 1 199 ? -3.894 18.698 -22.472 1.00 8.88 237 ALA B N 1
ATOM 3703 C CA . ALA D 1 199 ? -3.055 17.682 -21.845 1.00 6.50 237 ALA B CA 1
ATOM 3704 C C . ALA D 1 199 ? -3.140 17.797 -20.333 1.00 8.76 237 ALA B C 1
ATOM 3705 O O . ALA D 1 199 ? -3.222 18.905 -19.799 1.00 9.80 237 ALA B O 1
ATOM 3707 N N . THR D 1 200 ? -3.130 16.659 -19.645 1.00 7.49 238 THR B N 1
ATOM 3708 C CA . THR D 1 200 ? -2.941 16.678 -18.202 1.00 7.07 238 THR B CA 1
ATOM 3709 C C . THR D 1 200 ? -1.794 15.753 -17.826 1.00 9.10 238 THR B C 1
ATOM 3710 O O . THR D 1 200 ? -1.519 14.752 -18.505 1.00 8.26 238 THR B O 1
ATOM 3714 N N . THR D 1 201 ? -1.135 16.100 -16.729 1.00 7.96 239 THR B N 1
ATOM 3715 C CA . THR D 1 201 ? 0.023 15.352 -16.239 1.00 9.75 239 THR B CA 1
ATOM 3716 C C . THR D 1 201 ? -0.209 14.959 -14.791 1.00 9.64 239 THR B C 1
ATOM 3717 O O . THR D 1 201 ? -0.867 15.688 -14.031 1.00 9.29 239 THR B O 1
ATOM 3721 N N . ALA D 1 202 ? 0.332 13.805 -14.408 1.00 8.17 240 ALA B N 1
ATOM 3722 C CA . ALA D 1 202 ? 0.193 13.307 -13.039 1.00 7.28 240 ALA B CA 1
ATOM 3723 C C . ALA D 1 202 ? 0.817 14.218 -12.007 1.00 11.47 240 ALA B C 1
ATOM 3724 O O . ALA D 1 202 ? 0.370 14.254 -10.863 1.00 11.36 240 ALA B O 1
ATOM 3726 N N . SER D 1 203 ? 1.853 14.942 -12.411 1.00 9.90 241 SER B N 1
ATOM 3727 C CA . SER D 1 203 ? 2.604 15.744 -11.457 1.00 7.84 241 SER B CA 1
ATOM 3728 C C . SER D 1 203 ? 2.976 17.084 -12.038 1.00 11.71 241 SER B C 1
ATOM 3729 O O . SER D 1 203 ? 2.869 17.299 -13.251 1.00 10.75 241 SER B O 1
ATOM 3732 N N . ASN D 1 204 ? 3.451 17.983 -11.181 1.00 9.42 242 ASN B N 1
ATOM 3733 C CA . ASN D 1 204 ? 4.012 19.216 -11.688 1.00 12.93 242 ASN B CA 1
ATOM 3734 C C . ASN D 1 204 ? 5.418 18.942 -12.221 1.00 12.65 242 ASN B C 1
ATOM 3735 O O . ASN D 1 204 ? 5.845 17.786 -12.294 1.00 11.69 242 ASN B O 1
ATOM 3740 N N . ALA D 1 205 ? 6.137 19.990 -12.610 1.00 13.83 243 ALA B N 1
ATOM 3741 C CA . ALA D 1 205 ? 7.440 19.809 -13.250 1.00 12.89 243 ALA B CA 1
ATOM 3742 C C . ALA D 1 205 ? 8.585 19.443 -12.299 1.00 12.72 243 ALA B C 1
ATOM 3743 O O . ALA D 1 205 ? 9.698 19.176 -12.753 1.00 19.80 243 ALA B O 1
ATOM 3745 N N . GLU D 1 206 ? 8.327 19.432 -10.993 1.00 13.33 244 GLU B N 1
ATOM 3746 C CA . GLU D 1 206 ? 9.409 19.324 -10.016 1.00 17.67 244 GLU B CA 1
ATOM 3747 C C . GLU D 1 206 ? 9.302 18.163 -9.036 1.00 17.03 244 GLU B C 1
ATOM 3748 O O . GLU D 1 206 ? 10.163 18.004 -8.176 1.00 23.64 244 GLU B O 1
ATOM 3754 N N . GLU D 1 207 ? 8.255 17.359 -9.158 1.00 11.85 245 GLU B N 1
ATOM 3755 C CA . GLU D 1 207 ? 7.945 16.361 -8.139 1.00 13.36 245 GLU B CA 1
ATOM 3756 C C . GLU D 1 207 ? 7.729 14.986 -8.739 1.00 14.74 245 GLU B C 1
ATOM 3757 O O . GLU D 1 207 ? 7.526 14.846 -9.948 1.00 11.48 245 GLU B O 1
ATOM 3763 N N . SER D 1 208 ? 7.732 13.974 -7.881 1.00 11.26 246 SER B N 1
ATOM 3764 C CA . SER D 1 208 ? 7.482 12.599 -8.311 1.00 12.49 246 SER B CA 1
ATOM 3765 C C . SER D 1 208 ? 6.002 12.333 -8.562 1.00 10.03 246 SER B C 1
ATOM 3766 O O . SER D 1 208 ? 5.145 13.027 -8.014 1.00 14.53 246 SER B O 1
ATOM 3769 N N A SER D 1 209 ? 5.701 11.332 -9.394 0.77 10.83 247 SER B N 1
ATOM 3770 N N B SER D 1 209 ? 5.721 11.329 -9.390 0.23 10.86 247 SER B N 1
ATOM 3771 C CA A SER D 1 209 ? 4.365 10.748 -9.425 0.77 8.92 247 SER B CA 1
ATOM 3772 C CA B SER D 1 209 ? 4.400 10.716 -9.449 0.23 9.04 247 SER B CA 1
ATOM 3773 C C A SER D 1 209 ? 4.496 9.349 -8.833 0.77 9.10 247 SER B C 1
ATOM 3774 C C B SER D 1 209 ? 4.508 9.336 -8.814 0.23 9.23 247 SER B C 1
ATOM 3775 O O A SER D 1 209 ? 5.602 8.809 -8.765 0.77 11.53 247 SER B O 1
ATOM 3776 O O B SER D 1 209 ? 5.597 8.777 -8.726 0.23 11.51 247 SER B O 1
ATOM 3781 N N . TRP D 1 210 ? 3.383 8.775 -8.391 1.00 9.07 248 TRP B N 1
ATOM 3782 C CA . TRP D 1 210 ? 3.429 7.572 -7.575 1.00 11.34 248 TRP B CA 1
ATOM 3783 C C . TRP D 1 210 ? 2.697 6.389 -8.160 1.00 9.70 248 TRP B C 1
ATOM 3784 O O . TRP D 1 210 ? 1.631 6.522 -8.753 1.00 11.08 248 TRP B O 1
ATOM 3795 N N . GLY D 1 211 ? 3.266 5.216 -7.940 1.00 8.02 249 GLY B N 1
ATOM 3796 C CA . GLY D 1 211 ? 2.551 3.976 -8.144 1.00 8.33 249 GLY B CA 1
ATOM 3797 C C . GLY D 1 211 ? 1.470 3.839 -7.087 1.00 8.32 249 GLY B C 1
ATOM 3798 O O . GLY D 1 211 ? 1.448 4.584 -6.105 1.00 10.82 249 GLY B O 1
ATOM 3799 N N . THR D 1 212 ? 0.564 2.893 -7.282 1.00 7.73 250 THR B N 1
ATOM 3800 C CA . THR D 1 212 ? -0.438 2.591 -6.268 1.00 9.59 250 THR B CA 1
ATOM 3801 C C . THR D 1 212 ? -0.739 1.090 -6.315 1.00 10.03 250 THR B C 1
ATOM 3802 O O . THR D 1 212 ? -0.254 0.404 -7.211 1.00 10.26 250 THR B O 1
ATOM 3806 N N . TYR D 1 213 ? -1.523 0.589 -5.359 1.00 9.52 251 TYR B N 1
ATOM 3807 C CA . TYR D 1 213 ? -1.777 -0.848 -5.228 1.00 9.21 251 TYR B CA 1
ATOM 3808 C C . TYR D 1 213 ? -0.433 -1.554 -5.030 1.00 10.41 251 TYR B C 1
ATOM 3809 O O . TYR D 1 213 ? -0.048 -2.450 -5.792 1.00 10.11 251 TYR B O 1
ATOM 3818 N N . CYS D 1 214 ? 0.272 -1.106 -3.992 1.00 11.56 252 CYS B N 1
ATOM 3819 C CA . CYS D 1 214 ? 1.654 -1.493 -3.713 1.00 14.09 252 CYS B CA 1
ATOM 3820 C C . CYS D 1 214 ? 1.708 -2.390 -2.504 1.00 10.81 252 CYS B C 1
ATOM 3821 O O . CYS D 1 214 ? 0.923 -2.212 -1.571 1.00 13.87 252 CYS B O 1
ATOM 3824 N N . PRO D 1 215 ? 2.634 -3.366 -2.513 1.00 11.58 253 PRO B N 1
ATOM 3825 C CA . PRO D 1 215 ? 2.856 -4.215 -1.337 1.00 12.48 253 PRO B CA 1
ATOM 3826 C C . PRO D 1 215 ? 3.040 -3.361 -0.093 1.00 13.85 253 PRO B C 1
ATOM 3827 O O . PRO D 1 215 ? 3.808 -2.403 -0.126 1.00 14.67 253 PRO B O 1
ATOM 3831 N N . GLY D 1 216 ? 2.320 -3.672 0.977 1.00 13.44 254 GLY B N 1
ATOM 3832 C CA . GLY D 1 216 ? 2.490 -2.943 2.218 1.00 12.90 254 GLY B CA 1
ATOM 3833 C C . GLY D 1 216 ? 1.646 -1.696 2.374 1.00 18.84 254 GLY B C 1
ATOM 3834 O O . GLY D 1 216 ? 1.658 -1.043 3.420 1.00 19.29 254 GLY B O 1
ATOM 3835 N N . GLU D 1 217 ? 0.917 -1.344 1.325 1.00 13.69 255 GLU B N 1
ATOM 3836 C CA . GLU D 1 217 ? 0.026 -0.200 1.399 1.00 17.41 255 GLU B CA 1
ATOM 3837 C C . GLU D 1 217 ? -1.413 -0.665 1.262 1.00 17.47 255 GLU B C 1
ATOM 3838 O O . GLU D 1 217 ? -1.672 -1.822 0.947 1.00 22.49 255 GLU B O 1
ATOM 3844 N N . GLU D 1 218 ? -2.352 0.236 1.516 1.00 16.84 256 GLU B N 1
ATOM 3845 C CA . GLU D 1 218 ? -3.769 -0.094 1.403 1.00 18.19 256 GLU B CA 1
ATOM 3846 C C . GLU D 1 218 ? -4.404 0.731 0.296 1.00 17.67 256 GLU B C 1
ATOM 3847 O O . GLU D 1 218 ? -4.194 1.940 0.236 1.00 22.73 256 GLU B O 1
ATOM 3853 N N . PRO D 1 219 ? -5.167 0.080 -0.601 1.00 15.11 257 PRO B N 1
ATOM 3854 C CA . PRO D 1 219 ? -5.421 -1.362 -0.690 1.00 19.99 257 PRO B CA 1
ATOM 3855 C C . PRO D 1 219 ? -4.215 -2.117 -1.234 1.00 20.55 257 PRO B C 1
ATOM 3856 O O . PRO D 1 219 ? -3.567 -1.635 -2.162 1.00 17.55 257 PRO B O 1
ATOM 3860 N N . SER D 1 220 ? -3.931 -3.287 -0.675 1.00 17.23 258 SER B N 1
ATOM 3861 C CA . SER D 1 220 ? -2.742 -4.037 -1.057 1.00 15.60 258 SER B CA 1
ATOM 3862 C C . SER D 1 220 ? -3.034 -5.000 -2.200 1.00 15.05 258 SER B C 1
ATOM 3863 O O . SER D 1 220 ? -4.158 -5.490 -2.346 1.00 19.42 258 SER B O 1
ATOM 3866 N N . PRO D 1 221 ? -2.018 -5.275 -3.019 1.00 11.52 259 PRO B N 1
ATOM 3867 C CA . PRO D 1 221 ? -2.160 -6.289 -4.061 1.00 11.97 259 PRO B CA 1
ATOM 3868 C C . PRO D 1 221 ? -2.248 -7.655 -3.401 1.00 15.45 259 PRO B C 1
ATOM 3869 O O . PRO D 1 221 ? -1.893 -7.766 -2.227 1.00 16.98 259 PRO B O 1
ATOM 3873 N N . PRO D 1 222 ? -2.720 -8.674 -4.131 1.00 15.74 260 PRO B N 1
ATOM 3874 C CA . PRO D 1 222 ? -2.655 -10.040 -3.607 1.00 16.82 260 PRO B CA 1
ATOM 3875 C C . PRO D 1 222 ? -1.241 -10.348 -3.125 1.00 17.83 260 PRO B C 1
ATOM 3876 O O . PRO D 1 222 ? -0.287 -9.839 -3.707 1.00 19.06 260 PRO B O 1
ATOM 3880 N N . PRO D 1 223 ? -1.105 -11.147 -2.058 1.00 17.82 261 PRO B N 1
ATOM 3881 C CA . PRO D 1 223 ? 0.211 -11.374 -1.452 1.00 18.78 261 PRO B CA 1
ATOM 3882 C C . PRO D 1 223 ? 1.237 -11.958 -2.420 1.00 15.78 261 PRO B C 1
ATOM 3883 O O . PRO D 1 223 ? 2.435 -11.760 -2.218 1.00 17.10 261 PRO B O 1
ATOM 3887 N N . GLU D 1 224 ? 0.778 -12.641 -3.467 1.00 17.64 262 GLU B N 1
ATOM 3888 C CA . GLU D 1 224 ? 1.690 -13.228 -4.444 1.00 17.13 262 GLU B CA 1
ATOM 3889 C C . GLU D 1 224 ? 2.320 -12.177 -5.368 1.00 14.90 262 GLU B C 1
ATOM 3890 O O . GLU D 1 224 ? 3.227 -12.494 -6.131 1.00 17.64 262 GLU B O 1
ATOM 3896 N N . TYR D 1 225 ? 1.859 -10.929 -5.277 1.00 13.84 263 TYR B N 1
ATOM 3897 C CA . TYR D 1 225 ? 2.430 -9.838 -6.060 1.00 13.46 263 TYR B CA 1
ATOM 3898 C C . TYR D 1 225 ? 3.415 -9.017 -5.250 1.00 15.77 263 TYR B C 1
ATOM 3899 O O . TYR D 1 225 ? 3.055 -8.418 -4.233 1.00 19.40 263 TYR B O 1
ATOM 3908 N N . GLU D 1 226 ? 4.662 -8.990 -5.703 1.00 13.62 264 GLU B N 1
ATOM 3909 C CA . GLU D 1 226 ? 5.697 -8.205 -5.037 1.00 14.05 264 GLU B CA 1
ATOM 3910 C C . GLU D 1 226 ? 6.025 -6.949 -5.825 1.00 15.69 264 GLU B C 1
ATOM 3911 O O . GLU D 1 226 ? 7.166 -6.520 -5.884 1.00 15.22 264 GLU B O 1
ATOM 3917 N N . THR D 1 227 ? 5.012 -6.361 -6.438 1.00 12.30 265 THR B N 1
ATOM 3918 C CA . THR D 1 227 ? 5.218 -5.193 -7.274 1.00 12.32 265 THR B CA 1
ATOM 3919 C C . THR D 1 227 ? 3.900 -4.439 -7.296 1.00 11.84 265 THR B C 1
ATOM 3920 O O . THR D 1 227 ? 2.842 -5.042 -7.066 1.00 11.32 265 THR B O 1
ATOM 3924 N N . CYS D 1 228 ? 3.950 -3.129 -7.541 1.00 9.56 266 CYS B N 1
ATOM 3925 C CA . CYS D 1 228 ? 2.720 -2.331 -7.604 1.00 10.63 266 CYS B CA 1
ATOM 3926 C C . CYS D 1 228 ? 1.902 -2.668 -8.851 1.00 7.88 266 CYS B C 1
ATOM 3927 O O . CYS D 1 228 ? 2.461 -2.888 -9.922 1.00 9.59 266 CYS B O 1
ATOM 3930 N N . LEU D 1 229 ? 0.578 -2.663 -8.724 1.00 7.61 267 LEU B N 1
ATOM 3931 C CA . LEU D 1 229 ? -0.258 -3.059 -9.844 1.00 8.81 267 LEU B CA 1
ATOM 3932 C C . LEU D 1 229 ? -0.646 -1.934 -10.792 1.00 8.32 267 LEU B C 1
ATOM 3933 O O . LEU D 1 229 ? -1.083 -2.201 -11.896 1.00 9.02 267 LEU B O 1
ATOM 3938 N N . GLY D 1 230 ? -0.489 -0.685 -10.369 1.00 6.91 268 GLY B N 1
ATOM 3939 C CA . GLY D 1 230 ? -0.834 0.435 -11.224 1.00 6.70 268 GLY B CA 1
ATOM 3940 C C . GLY D 1 230 ? -0.182 1.709 -10.754 1.00 6.30 268 GLY B C 1
ATOM 3941 O O . GLY D 1 230 ? 0.722 1.687 -9.900 1.00 6.51 268 GLY B O 1
ATOM 3942 N N . ASP D 1 231 ? -0.634 2.829 -11.304 1.00 6.77 269 ASP B N 1
ATOM 3943 C CA . ASP D 1 231 ? -0.141 4.141 -10.893 1.00 8.14 269 ASP B CA 1
ATOM 3944 C C . ASP D 1 231 ? -1.320 5.028 -10.538 1.00 8.13 269 ASP B C 1
ATOM 3945 O O . ASP D 1 231 ? -2.381 4.894 -11.136 1.00 9.06 269 ASP B O 1
ATOM 3950 N N . LEU D 1 232 ? -1.152 5.916 -9.560 1.00 7.42 270 LEU B N 1
ATOM 3951 C CA . LEU D 1 232 ? -2.318 6.566 -8.960 1.00 7.54 270 LEU B CA 1
ATOM 3952 C C . LEU D 1 232 ? -3.094 7.429 -9.953 1.00 7.94 270 LEU B C 1
ATOM 3953 O O . LEU D 1 232 ? -4.311 7.307 -10.046 1.00 8.59 270 LEU B O 1
ATOM 3958 N N . TYR D 1 233 ? -2.401 8.287 -10.695 1.00 7.30 271 TYR B N 1
ATOM 3959 C CA . TYR D 1 233 ? -3.087 9.152 -11.665 1.00 6.83 271 TYR B CA 1
ATOM 3960 C C . TYR D 1 233 ? -3.754 8.315 -12.749 1.00 8.71 271 TYR B C 1
ATOM 3961 O O . TYR D 1 233 ? -4.865 8.614 -13.186 1.00 8.10 271 TYR B O 1
ATOM 3970 N N . SER D 1 234 ? -3.071 7.254 -13.169 1.00 8.09 272 SER B N 1
ATOM 3971 C CA . SER D 1 234 ? -3.594 6.390 -14.222 1.00 7.13 272 SER B CA 1
ATOM 3972 C C . SER D 1 234 ? -4.865 5.680 -13.796 1.00 7.53 272 SER B C 1
ATOM 3973 O O . SER D 1 234 ? -5.878 5.731 -14.493 1.00 8.31 272 SER B O 1
ATOM 3976 N N . VAL D 1 235 ? -4.840 5.021 -12.642 1.00 9.21 273 VAL B N 1
ATOM 3977 C CA . VAL D 1 235 ? -6.033 4.298 -12.262 1.00 9.30 273 VAL B CA 1
ATOM 3978 C C . VAL D 1 235 ? -7.112 5.295 -11.835 1.00 8.27 273 VAL B C 1
ATOM 3979 O O . VAL D 1 235 ? -8.290 4.983 -11.905 1.00 9.52 273 VAL B O 1
ATOM 3983 N N . ALA D 1 236 ? -6.719 6.504 -11.430 1.00 8.03 274 ALA B N 1
ATOM 3984 C CA . ALA D 1 236 ? -7.714 7.510 -11.070 1.00 6.47 274 ALA B CA 1
ATOM 3985 C C . ALA D 1 236 ? -8.607 7.825 -12.253 1.00 7.74 274 ALA B C 1
ATOM 3986 O O . ALA D 1 236 ? -9.830 7.843 -12.122 1.00 10.10 274 ALA B O 1
ATOM 3988 N N . TRP D 1 237 ? -8.009 8.060 -13.413 1.00 7.75 275 TRP B N 1
ATOM 3989 C CA . TRP D 1 237 ? -8.864 8.400 -14.541 1.00 7.72 275 TRP B CA 1
ATOM 3990 C C . TRP D 1 237 ? -9.566 7.159 -15.082 1.00 11.06 275 TRP B C 1
ATOM 3991 O O . TRP D 1 237 ? -10.738 7.222 -15.431 1.00 10.05 275 TRP B O 1
ATOM 4002 N N . MET D 1 238 ? -8.888 6.019 -15.110 1.00 8.41 276 MET B N 1
ATOM 4003 C CA . MET D 1 238 ? -9.522 4.823 -15.668 1.00 8.18 276 MET B CA 1
ATOM 4004 C C . MET D 1 238 ? -10.672 4.299 -14.815 1.00 9.51 276 MET B C 1
ATOM 4005 O O . MET D 1 238 ? -11.691 3.872 -15.346 1.00 13.46 276 MET B O 1
ATOM 4010 N N . GLU D 1 239 ? -10.522 4.355 -13.497 1.00 10.77 277 GLU B N 1
ATOM 4011 C CA . GLU D 1 239 ? -11.581 3.891 -12.611 1.00 11.62 277 GLU B CA 1
ATOM 4012 C C . GLU D 1 239 ? -12.733 4.901 -12.561 1.00 14.41 277 GLU B C 1
ATOM 4013 O O . GLU D 1 239 ? -13.897 4.516 -12.432 1.00 20.91 277 GLU B O 1
ATOM 4019 N N . ASP D 1 240 ? -12.403 6.183 -12.705 1.00 16.27 278 ASP B N 1
ATOM 4020 C CA . ASP D 1 240 ? -13.402 7.244 -12.778 1.00 12.83 278 ASP B CA 1
ATOM 4021 C C . ASP D 1 240 ? -14.303 7.060 -13.986 1.00 20.68 278 ASP B C 1
ATOM 4022 O O . ASP D 1 240 ? -15.522 7.164 -13.886 1.00 28.45 278 ASP B O 1
ATOM 4027 N N . SER D 1 241 ? -13.693 6.771 -15.130 1.00 17.48 279 SER B N 1
ATOM 4028 C CA . SER D 1 241 ? -14.426 6.685 -16.394 1.00 19.39 279 SER B CA 1
ATOM 4029 C C . SER D 1 241 ? -15.571 5.668 -16.385 1.00 36.62 279 SER B C 1
ATOM 4030 O O . SER D 1 241 ? -16.389 5.647 -17.303 1.00 39.08 279 SER B O 1
ATOM 4033 N N . GLY D 1 242 ? -15.639 4.843 -15.346 1.00 33.87 280 GLY B N 1
ATOM 4034 C CA . GLY D 1 242 ? -16.708 3.870 -15.217 1.00 36.78 280 GLY B CA 1
ATOM 4035 C C . GLY D 1 242 ? -17.848 4.281 -14.296 1.00 41.90 280 GLY B C 1
ATOM 4036 O O . GLY D 1 242 ? -18.913 3.672 -14.319 1.00 36.74 280 GLY B O 1
ATOM 4037 N N . MET D 1 243 ? -17.645 5.327 -13.501 1.00 37.24 281 MET B N 1
ATOM 4038 C CA . MET D 1 243 ? -18.595 5.646 -12.438 1.00 46.69 281 MET B CA 1
ATOM 4039 C C . MET D 1 243 ? -19.527 6.827 -12.732 1.00 50.92 281 MET B C 1
ATOM 4040 O O . MET D 1 243 ? -19.753 7.678 -11.868 1.00 43.47 281 MET B O 1
ATOM 4045 N N . HIS D 1 244 ? -20.072 6.871 -13.943 1.00 51.71 282 HIS B N 1
ATOM 4046 C CA . HIS D 1 244 ? -21.063 7.883 -14.298 1.00 50.19 282 HIS B CA 1
ATOM 4047 C C . HIS D 1 244 ? -22.099 7.292 -15.247 1.00 45.36 282 HIS B C 1
ATOM 4048 O O . HIS D 1 244 ? -22.978 7.998 -15.744 1.00 41.01 282 HIS B O 1
ATOM 4055 N N . ASN D 1 245 ? -21.981 5.988 -15.492 1.00 53.68 283 ASN B N 1
ATOM 4056 C CA . ASN D 1 245 ? -22.892 5.276 -16.385 1.00 55.00 283 ASN B CA 1
ATOM 4057 C C . ASN D 1 245 ? -24.281 5.088 -15.775 1.00 53.77 283 ASN B C 1
ATOM 4058 O O . ASN D 1 245 ? -24.572 5.604 -14.693 1.00 52.34 283 ASN B O 1
ATOM 4063 N N . LEU E 2 1 ? -26.407 8.267 -13.501 1.00 33.91 284 LEU F N 1
ATOM 4064 C CA . LEU E 2 1 ? -26.163 8.582 -14.904 1.00 32.51 284 LEU F CA 1
ATOM 4065 C C . LEU E 2 1 ? -25.949 10.077 -15.111 1.00 35.16 284 LEU F C 1
ATOM 4066 O O . LEU E 2 1 ? -26.776 10.890 -14.699 1.00 30.81 284 LEU F O 1
ATOM 4071 N N . GLN E 2 2 ? -24.844 10.434 -15.759 1.00 31.99 285 GLN F N 1
ATOM 4072 C CA . GLN E 2 2 ? -24.525 11.836 -15.993 1.00 25.53 285 GLN F CA 1
ATOM 4073 C C . GLN E 2 2 ? -23.442 11.998 -17.050 1.00 29.12 285 GLN F C 1
ATOM 4074 O O . GLN E 2 2 ? -22.664 11.077 -17.315 1.00 29.19 285 GLN F O 1
ATOM 4080 N N . THR E 2 3 ? -23.403 13.183 -17.650 1.00 19.78 286 THR F N 1
ATOM 4081 C CA . THR E 2 3 ? -22.382 13.533 -18.625 1.00 17.31 286 THR F CA 1
ATOM 4082 C C . THR E 2 3 ? -21.120 14.024 -17.932 1.00 23.63 286 THR F C 1
ATOM 4083 O O . THR E 2 3 ? -21.181 14.900 -17.071 1.00 33.09 286 THR F O 1
ATOM 4087 N N . GLU E 2 4 ? -19.978 13.460 -18.303 1.00 15.94 287 GLU F N 1
ATOM 4088 C CA . GLU E 2 4 ? -18.710 13.893 -17.723 1.00 13.51 287 GLU F CA 1
ATOM 4089 C C . GLU E 2 4 ? -17.839 14.538 -18.778 1.00 14.63 287 GLU F C 1
ATOM 4090 O O . GLU E 2 4 ? -17.672 13.996 -19.873 1.00 12.15 287 GLU F O 1
ATOM 4096 N N . THR E 2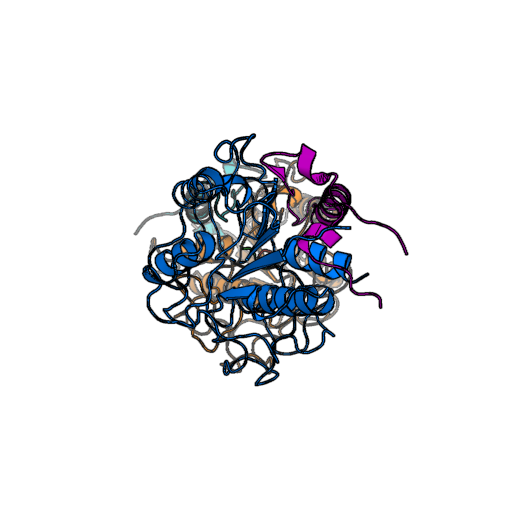 5 ? -17.298 15.701 -18.442 1.00 12.50 288 THR F N 1
ATOM 4097 C CA . THR E 2 5 ? -16.368 16.399 -19.312 1.00 8.66 288 THR F CA 1
ATOM 4098 C C . THR E 2 5 ? -14.914 16.103 -18.958 1.00 8.69 288 THR F C 1
ATOM 4099 O O . THR E 2 5 ? -14.621 15.581 -17.883 1.00 10.77 288 THR F O 1
ATOM 4103 N N . LEU E 2 6 ? -14.012 16.466 -19.861 1.00 9.26 289 LEU F N 1
ATOM 4104 C CA . LEU E 2 6 ? -12.585 16.415 -19.573 1.00 9.92 289 LEU F CA 1
ATOM 4105 C C . LEU E 2 6 ? -12.250 17.220 -18.317 1.00 7.95 289 LEU F C 1
ATOM 4106 O O . LEU E 2 6 ? -11.431 16.801 -17.507 1.00 8.55 289 LEU F O 1
ATOM 4111 N N . HIS E 2 7 ? -12.869 18.391 -18.175 1.00 9.25 290 HIS F N 1
ATOM 4112 C CA . HIS E 2 7 ? -12.638 19.239 -17.010 1.00 10.52 290 HIS F CA 1
ATOM 4113 C C . HIS E 2 7 ? -13.041 18.521 -15.728 1.00 11.83 290 HIS F C 1
ATOM 4114 O O . HIS E 2 7 ? -12.306 18.540 -14.730 1.00 9.67 290 HIS F O 1
ATOM 4121 N N . GLN E 2 8 ? -14.199 17.873 -15.748 1.00 11.75 291 GLN F N 1
ATOM 4122 C CA . GLN E 2 8 ? -14.681 17.172 -14.566 1.00 8.75 291 GLN F CA 1
ATOM 4123 C C . GLN E 2 8 ? -13.762 16.009 -14.196 1.00 9.50 291 GLN F C 1
ATOM 4124 O O . GLN E 2 8 ? -13.431 15.820 -13.025 1.00 11.09 291 GLN F O 1
ATOM 4130 N N . GLN E 2 9 ? -13.315 15.256 -15.192 1.00 10.19 292 GLN F N 1
ATOM 4131 C CA . GLN E 2 9 ? -12.378 14.169 -14.923 1.00 9.96 292 GLN F CA 1
ATOM 4132 C C . GLN E 2 9 ? -11.060 14.703 -14.355 1.00 9.42 292 GLN F C 1
ATOM 4133 O O . GLN E 2 9 ? -10.519 14.144 -13.402 1.00 10.53 292 GLN F O 1
ATOM 4139 N N . TYR E 2 10 ? -10.545 15.780 -14.944 1.00 8.72 293 TYR F N 1
ATOM 4140 C CA . TYR E 2 10 ? -9.356 16.457 -14.432 1.00 8.54 293 TYR F CA 1
ATOM 4141 C C . TYR E 2 10 ? -9.510 16.812 -12.953 1.00 9.31 293 TYR F C 1
ATOM 4142 O O . TYR E 2 10 ? -8.617 16.538 -12.151 1.00 10.60 293 TYR F O 1
ATOM 4151 N N . GLU E 2 11 ? -10.640 17.409 -12.579 1.00 9.68 294 GLU F N 1
ATOM 4152 C CA . GLU E 2 11 ? -10.830 17.774 -11.175 1.00 12.09 294 GLU F CA 1
ATOM 4153 C C . GLU E 2 11 ? -10.874 16.545 -10.268 1.00 11.04 294 GLU F C 1
ATOM 4154 O O . GLU E 2 11 ? -10.303 16.558 -9.169 1.00 12.71 294 GLU F O 1
ATOM 4160 N N . LEU E 2 12 ? -11.544 15.490 -10.723 1.00 10.58 295 LEU F N 1
ATOM 4161 C CA . LEU E 2 12 ? -11.661 14.279 -9.918 1.00 13.04 295 LEU F CA 1
ATOM 4162 C C . LEU E 2 12 ? -10.300 13.604 -9.780 1.00 13.66 295 LEU F C 1
ATOM 4163 O O . LEU E 2 12 ? -9.932 13.152 -8.704 1.00 12.98 295 LEU F O 1
ATOM 4168 N N . VAL E 2 13 ? -9.556 13.532 -10.876 1.00 10.28 296 VAL F N 1
ATOM 4169 C CA . VAL E 2 13 ? -8.238 12.904 -10.857 1.00 8.19 296 VAL F CA 1
ATOM 4170 C C . VAL E 2 13 ? -7.269 13.723 -10.002 1.00 14.18 296 VAL F C 1
ATOM 4171 O O . VAL E 2 13 ? -6.478 13.175 -9.224 1.00 12.02 296 VAL F O 1
ATOM 4175 N N . LYS E 2 14 ? -7.347 15.046 -10.120 1.00 10.02 297 LYS F N 1
ATOM 4176 C CA . LYS E 2 14 ? -6.506 15.918 -9.314 1.00 13.21 297 LYS F CA 1
ATOM 4177 C C . LYS E 2 14 ? -6.766 15.672 -7.832 1.00 12.36 297 LYS F C 1
ATOM 4178 O O . LYS E 2 14 ? -5.830 15.572 -7.035 1.00 13.20 297 LYS F O 1
ATOM 4184 N N . ARG E 2 15 ? -8.042 15.577 -7.477 1.00 11.52 298 ARG F N 1
ATOM 4185 C CA . ARG E 2 15 ? -8.426 15.382 -6.084 1.00 14.79 298 ARG F CA 1
ATOM 4186 C C . ARG E 2 15 ? -7.896 14.055 -5.534 1.00 13.65 298 ARG F C 1
ATOM 4187 O O . ARG E 2 15 ? -7.368 14.002 -4.419 1.00 15.90 298 ARG F O 1
ATOM 4195 N N . ARG E 2 16 ? -8.024 12.981 -6.310 1.00 13.59 299 ARG F N 1
ATOM 4196 C CA . ARG E 2 16 ? -7.569 11.669 -5.839 1.00 11.54 299 ARG F CA 1
ATOM 4197 C C . ARG E 2 16 ? -6.045 11.572 -5.745 1.00 14.69 299 ARG F C 1
ATOM 4198 O O . ARG E 2 16 ? -5.508 10.888 -4.872 1.00 13.30 299 ARG F O 1
ATOM 4206 N N . THR E 2 17 ? -5.351 12.274 -6.630 1.00 11.48 300 THR F N 1
ATOM 4207 C CA . THR E 2 17 ? -3.902 12.172 -6.727 1.00 12.26 300 THR F CA 1
ATOM 4208 C C . THR E 2 17 ? -3.188 13.110 -5.738 1.00 11.11 300 THR F C 1
ATOM 4209 O O . THR E 2 17 ? -2.021 12.897 -5.390 1.00 13.02 300 THR F O 1
ATOM 4213 N N . ALA E 2 18 ? -3.901 14.128 -5.259 1.00 13.52 301 ALA F N 1
ATOM 4214 C CA . ALA E 2 18 ? -3.303 15.155 -4.412 1.00 14.72 301 ALA F CA 1
ATOM 4215 C C . ALA E 2 18 ? -2.860 14.605 -3.056 1.00 13.73 301 ALA F C 1
ATOM 4216 O O . ALA E 2 18 ? -3.469 13.670 -2.527 1.00 16.14 301 ALA F O 1
ATOM 4218 N N . PRO E 2 19 ? -1.776 15.167 -2.508 1.00 15.82 302 PRO F N 1
ATOM 4219 C CA . PRO E 2 19 ? -1.344 14.733 -1.181 1.00 21.48 302 PRO F CA 1
ATOM 4220 C C . PRO E 2 19 ? -2.283 15.262 -0.114 1.00 22.79 302 PRO F C 1
ATOM 4221 O O . PRO E 2 19 ? -2.846 16.341 -0.296 1.00 25.34 302 PRO F O 1
ATOM 4225 N N . VAL E 2 20 ? -2.469 14.517 0.971 1.00 34.67 303 VAL F N 1
ATOM 4226 C CA . VAL E 2 20 ? -3.081 15.110 2.149 1.00 37.92 303 VAL F CA 1
ATOM 4227 C C . VAL E 2 20 ? -1.921 15.467 3.076 1.00 42.62 303 VAL F C 1
ATOM 4228 O O . VAL E 2 20 ? -1.110 14.613 3.443 1.00 35.87 303 VAL F O 1
ATOM 4232 N N . GLY E 2 21 ? -1.809 16.752 3.395 1.00 33.45 304 GLY F N 1
ATOM 4233 C CA . GLY E 2 21 ? -0.646 17.251 4.103 1.00 36.91 304 GLY F CA 1
ATOM 4234 C C . GLY E 2 21 ? 0.609 17.119 3.255 1.00 36.27 304 GLY F C 1
ATOM 4235 O O . GLY E 2 21 ? 0.605 17.434 2.061 1.00 39.24 304 GLY F O 1
ATOM 4236 N N . TYR E 2 22 ? 1.685 16.650 3.874 1.00 26.73 305 TYR F N 1
ATOM 4237 C CA . TYR E 2 22 ? 2.951 16.451 3.173 1.00 23.61 305 TYR F CA 1
ATOM 4238 C C . TYR E 2 22 ? 3.336 14.982 3.109 1.00 29.35 305 TYR F C 1
ATOM 4239 O O . TYR E 2 22 ? 4.459 14.620 3.451 1.00 36.20 305 TYR F O 1
ATOM 4248 N N . SER E 2 23 ? 2.414 14.132 2.679 1.00 22.74 306 SER F N 1
ATOM 4249 C CA . SER E 2 23 ? 2.732 12.718 2.532 1.00 25.25 306 SER F CA 1
ATOM 4250 C C . SER E 2 23 ? 2.353 12.226 1.144 1.00 28.38 306 SER F C 1
ATOM 4251 O O . SER E 2 23 ? 1.182 12.259 0.770 1.00 35.11 306 SER F O 1
ATOM 4254 N N . TYR E 2 24 ? 3.355 11.772 0.396 1.00 27.52 307 TYR F N 1
ATOM 4255 C CA . TYR E 2 24 ? 3.164 11.276 -0.967 1.00 18.58 307 TYR F CA 1
ATOM 4256 C C . TYR E 2 24 ? 2.387 12.269 -1.828 1.00 23.76 307 TYR F C 1
ATOM 4257 O O . TYR E 2 24 ? 2.587 13.487 -1.722 1.00 27.62 307 TYR F O 1
ATOM 4266 N N . GLY E 2 25 ? 1.514 11.733 -2.677 1.00 15.47 308 GLY F N 1
ATOM 4267 C CA . GLY E 2 25 ? 0.679 12.533 -3.562 1.00 21.65 308 GLY F CA 1
ATOM 4268 C C . GLY E 2 25 ? 1.423 13.303 -4.637 1.00 10.62 308 GLY F C 1
ATOM 4269 O O . GLY E 2 25 ? 2.652 13.413 -4.605 1.00 13.50 308 GLY F O 1
ATOM 4270 N N . SER E 2 26 ? 0.679 13.857 -5.594 1.00 12.51 309 SER F N 1
ATOM 4271 C CA . SER E 2 26 ? 1.273 14.776 -6.547 1.00 11.85 309 SER F CA 1
ATOM 4272 C C . SER E 2 26 ? 0.208 15.743 -7.031 1.00 11.51 309 SER F C 1
ATOM 4273 O O . SER E 2 26 ? -0.985 15.537 -6.785 1.00 11.57 309 SER F O 1
ATOM 4276 N N . HIS E 2 27 ? 0.656 16.802 -7.697 1.00 10.74 310 HIS F N 1
ATOM 4277 C CA . HIS E 2 27 ? -0.222 17.877 -8.158 1.00 12.60 310 HIS F CA 1
ATOM 4278 C C . HIS E 2 27 ? -0.512 17.783 -9.649 1.00 10.50 310 HIS F C 1
ATOM 4279 O O . HIS E 2 27 ? 0.327 18.118 -10.489 1.00 12.68 310 HIS F O 1
ATOM 4286 N N . VAL E 2 28 ? -1.714 17.326 -9.969 1.00 10.12 311 VAL F N 1
ATOM 4287 C CA . VAL E 2 28 ? -2.090 17.143 -11.363 1.00 8.57 311 VAL F CA 1
ATOM 4288 C C . VAL E 2 28 ? -2.211 18.504 -12.040 1.00 10.72 311 VAL F C 1
ATOM 4289 O O . VAL E 2 28 ? -2.785 19.443 -11.483 1.00 13.66 311 VAL F O 1
ATOM 4293 N N . MET E 2 29 ? -1.661 18.604 -13.244 1.00 10.08 312 MET F N 1
ATOM 4294 C CA A MET E 2 29 ? -1.594 19.867 -13.969 0.49 11.52 312 MET F CA 1
ATOM 4295 C CA B MET E 2 29 ? -1.631 19.874 -13.950 0.51 11.52 312 MET F CA 1
ATOM 4296 C C . MET E 2 29 ? -2.277 19.744 -15.318 1.00 9.97 312 MET F C 1
ATOM 4297 O O . MET E 2 29 ? -2.305 18.652 -15.892 1.00 11.07 312 MET F O 1
ATOM 4306 N N . GLN E 2 30 ? -2.813 20.853 -15.831 1.00 9.20 313 GLN F N 1
ATOM 4307 C CA . GLN E 2 30 ? -3.366 20.847 -17.182 1.00 10.04 313 GLN F CA 1
ATOM 4308 C C . GLN E 2 30 ? -2.612 21.854 -18.044 1.00 7.91 313 GLN F C 1
ATOM 4309 O O . GLN E 2 30 ? -2.159 22.892 -17.555 1.00 11.26 313 GLN F O 1
ATOM 4315 N N . TYR E 2 31 ? -2.473 21.515 -19.323 1.00 8.60 314 TYR F N 1
ATOM 4316 C CA . TYR E 2 31 ? -1.712 22.313 -20.279 1.00 8.72 314 TYR F CA 1
ATOM 4317 C C . TYR E 2 31 ? -2.442 22.380 -21.613 1.00 9.91 314 TYR F C 1
ATOM 4318 O O . TYR E 2 31 ? -3.404 21.648 -21.840 1.00 10.26 314 TYR F O 1
ATOM 4327 N N . GLY E 2 32 ? -1.963 23.248 -22.501 1.00 11.80 315 GLY F N 1
ATOM 4328 C CA . GLY E 2 32 ? -2.549 23.388 -23.826 1.00 9.45 315 GLY F CA 1
ATOM 4329 C C . GLY E 2 32 ? -3.754 24.309 -23.828 1.00 13.08 315 GLY F C 1
ATOM 4330 O O . GLY E 2 32 ? -3.738 25.377 -23.209 1.00 14.53 315 GLY F O 1
ATOM 4331 N N . ASP E 2 33 ? -4.807 23.879 -24.513 1.00 12.43 316 ASP F N 1
ATOM 4332 C CA . ASP E 2 33 ? -6.018 24.676 -24.696 1.00 12.89 316 ASP F CA 1
ATOM 4333 C C . ASP E 2 33 ? -7.102 24.306 -23.706 1.00 12.14 316 ASP F C 1
ATOM 4334 O O . ASP E 2 33 ? -7.814 23.327 -23.904 1.00 10.48 316 ASP F O 1
ATOM 4339 N N . VAL E 2 34 ? -7.254 25.104 -22.653 1.00 12.69 317 VAL F N 1
ATOM 4340 C CA . VAL E 2 34 ? -8.174 24.749 -21.582 1.00 14.09 317 VAL F CA 1
ATOM 4341 C C . VAL E 2 34 ? -9.622 24.701 -22.086 1.00 12.45 317 VAL F C 1
ATOM 4342 O O . VAL E 2 34 ? -10.445 23.977 -21.536 1.00 11.70 317 VAL F O 1
ATOM 4346 N N . GLY E 2 35 ? -9.920 25.434 -23.154 1.00 11.20 318 GLY F N 1
ATOM 4347 C CA . GLY E 2 35 ? -11.259 25.439 -23.713 1.00 12.94 318 GLY F CA 1
ATOM 4348 C C . GLY E 2 35 ? -11.711 24.068 -24.189 1.00 14.66 318 GLY F C 1
ATOM 4349 O O . GLY E 2 35 ? -12.898 23.736 -24.142 1.00 15.84 318 GLY F O 1
ATOM 4350 N N . ILE E 2 36 ? -10.757 23.262 -24.643 1.00 11.90 319 ILE F N 1
ATOM 4351 C CA . ILE E 2 36 ? -11.047 21.908 -25.089 1.00 10.26 319 ILE F CA 1
ATOM 4352 C C . ILE E 2 36 ? -11.647 21.065 -23.952 1.00 10.42 319 ILE F C 1
ATOM 4353 O O . ILE E 2 36 ? -12.438 20.152 -24.196 1.00 10.96 319 ILE F O 1
ATOM 4358 N N . SER E 2 37 ? -11.303 21.394 -22.703 1.00 11.07 320 SER F N 1
ATOM 4359 C CA . SER E 2 37 ? -11.733 20.554 -21.576 1.00 7.82 320 SER F CA 1
ATOM 4360 C C . SER E 2 37 ? -13.239 20.633 -21.271 1.00 8.11 320 SER F C 1
ATOM 4361 O O . SER E 2 37 ? -13.747 19.889 -20.433 1.00 9.76 320 SER F O 1
ATOM 4364 N N . LYS E 2 38 ? -13.959 21.497 -21.986 1.00 9.56 321 LYS F N 1
ATOM 4365 C CA . LYS E 2 38 ? -15.419 21.508 -21.917 1.00 9.98 321 LYS F CA 1
ATOM 4366 C C . LYS E 2 38 ? -16.004 20.297 -22.640 1.00 11.23 321 LYS F C 1
ATOM 4367 O O . LYS E 2 38 ? -17.179 19.976 -22.455 1.00 13.04 321 LYS F O 1
ATOM 4373 N N . ASP E 2 39 ? -15.201 19.643 -23.481 1.00 11.18 322 ASP F N 1
ATOM 4374 C CA . ASP E 2 39 ? -15.694 18.491 -24.236 1.00 12.27 322 ASP F CA 1
ATOM 4375 C C . ASP E 2 39 ? -16.114 17.313 -23.358 1.00 12.40 322 ASP F C 1
ATOM 4376 O O . ASP E 2 39 ? -15.446 16.989 -22.371 1.00 12.24 322 ASP F O 1
ATOM 4381 N N A ASN E 2 40 ? -17.203 16.653 -23.740 0.55 12.52 323 ASN F N 1
ATOM 4382 N N B ASN E 2 40 ? -17.206 16.660 -23.745 0.45 12.54 323 ASN F N 1
ATOM 4383 C CA A ASN E 2 40 ? -17.588 15.409 -23.089 0.55 14.33 323 ASN F CA 1
ATOM 4384 C CA B ASN E 2 40 ? -17.617 15.396 -23.143 0.45 14.35 323 ASN F CA 1
ATOM 4385 C C A ASN E 2 40 ? -16.534 14.338 -23.336 0.55 14.31 323 ASN F C 1
ATOM 4386 C C B ASN E 2 40 ? -16.532 14.337 -23.344 0.45 14.30 323 ASN F C 1
ATOM 4387 O O A ASN E 2 40 ? -15.974 14.243 -24.432 0.55 12.02 323 ASN F O 1
ATOM 4388 O O B ASN E 2 40 ? -15.938 14.257 -24.423 0.45 12.02 323 ASN F O 1
ATOM 4397 N N . LEU E 2 41 ? -16.258 13.540 -22.310 1.00 10.93 324 LEU F N 1
ATOM 4398 C CA . LEU E 2 41 ? -15.301 12.427 -22.430 1.00 10.77 324 LEU F CA 1
ATOM 4399 C C . LEU E 2 41 ? -15.634 11.480 -23.604 1.00 12.01 324 LEU F C 1
ATOM 4400 O O . LEU E 2 41 ? -14.740 10.911 -24.227 1.00 12.03 324 LEU F O 1
ATOM 4405 N N . ASP E 2 42 ? -16.918 11.328 -23.904 1.00 11.98 325 ASP F N 1
ATOM 4406 C CA . ASP E 2 42 ? -17.353 10.376 -24.911 1.00 14.17 325 ASP F CA 1
ATOM 4407 C C . ASP E 2 42 ? -16.769 10.700 -26.285 1.00 13.95 325 ASP F C 1
ATOM 4408 O O . ASP E 2 42 ? -16.619 9.806 -27.115 1.00 15.69 325 ASP F O 1
ATOM 4413 N N . LEU E 2 43 ? -16.424 11.964 -26.519 1.00 13.17 326 LEU F N 1
ATOM 4414 C CA . LEU E 2 43 ? -15.832 12.356 -27.797 1.00 15.21 326 LEU F CA 1
ATOM 4415 C C . LEU E 2 43 ? -14.489 11.667 -28.017 1.00 12.15 326 LEU F C 1
ATOM 4416 O O . LEU E 2 43 ? -14.032 11.508 -29.152 1.00 13.26 326 LEU F O 1
ATOM 4421 N N . TYR E 2 44 ? -13.851 11.264 -26.918 1.00 10.10 327 TYR F N 1
ATOM 4422 C CA . TYR E 2 44 ? -12.520 10.666 -26.977 1.00 12.07 327 TYR F CA 1
ATOM 4423 C C . TYR E 2 44 ? -12.516 9.201 -26.569 1.00 12.25 327 TYR F C 1
ATOM 4424 O O . TYR E 2 44 ? -11.761 8.406 -27.128 1.00 13.83 327 TYR F O 1
ATOM 4433 N N . MET E 2 45 ? -13.373 8.849 -25.613 1.00 13.46 328 MET F N 1
ATOM 4434 C CA . MET E 2 45 ? -13.345 7.527 -24.997 1.00 12.58 328 MET F CA 1
ATOM 4435 C C . MET E 2 45 ? -14.619 6.719 -25.215 1.00 12.96 328 MET F C 1
ATOM 4436 O O . MET E 2 45 ? -14.737 5.591 -24.731 1.00 15.41 328 MET F O 1
ATOM 4441 N N . GLY E 2 46 ? -15.569 7.305 -25.929 1.00 14.81 329 GLY F N 1
ATOM 4442 C CA . GLY E 2 46 ? -16.840 6.665 -26.200 1.00 15.45 329 GLY F CA 1
ATOM 4443 C C . GLY E 2 46 ? -17.722 6.567 -24.969 1.00 21.85 329 GLY F C 1
ATOM 4444 O O . GLY E 2 46 ? -17.488 7.233 -23.953 1.00 17.57 329 GLY F O 1
ATOM 4445 N N . THR E 2 47 ? -18.749 5.729 -25.078 1.00 22.62 330 THR F N 1
ATOM 4446 C CA . THR E 2 47 ? -19.715 5.518 -24.012 1.00 20.96 330 THR F CA 1
ATOM 4447 C C . THR E 2 47 ? -19.903 4.027 -23.760 1.00 16.69 330 THR F C 1
ATOM 4448 O O . THR E 2 47 ? -20.253 3.282 -24.674 1.00 22.49 330 THR F O 1
ATOM 4452 N N . ASN E 2 48 ? -19.643 3.592 -22.530 1.00 21.00 331 ASN F N 1
ATOM 4453 C CA . ASN E 2 48 ? -19.999 2.242 -22.121 1.00 26.00 331 ASN F CA 1
ATOM 4454 C C . ASN E 2 48 ? -21.379 2.242 -21.472 1.00 30.65 331 ASN F C 1
ATOM 4455 O O . ASN E 2 48 ? -21.541 2.743 -20.358 1.00 33.47 331 ASN F O 1
ATOM 4460 N N . PRO E 2 49 ? -22.380 1.680 -22.167 1.00 31.25 332 PRO F N 1
ATOM 4461 C CA . PRO E 2 49 ? -23.742 1.697 -21.620 1.00 35.45 332 PRO F CA 1
ATOM 4462 C C . PRO E 2 49 ? -23.891 0.741 -20.438 1.00 39.32 332 PRO F C 1
ATOM 4463 O O . PRO E 2 49 ? -23.477 -0.415 -20.524 1.00 48.84 332 PRO F O 1
ATOM 4467 N N . ALA E 2 50 ? -24.467 1.232 -19.345 1.00 52.22 333 ALA F N 1
ATOM 4468 C CA . ALA E 2 50 ? -24.639 0.434 -18.135 1.00 49.53 333 ALA F CA 1
ATOM 4469 C C . ALA E 2 50 ? -25.618 1.104 -17.173 1.00 54.39 333 ALA F C 1
ATOM 4470 O O . ALA E 2 50 ? -26.667 0.548 -16.846 1.00 50.73 333 ALA F O 1
ATOM 4475 N N . TYR F 3 2 ? 5.358 3.555 -1.106 1.00 10.22 2 TYR D N 1
ATOM 4476 C CA . TYR F 3 2 ? 4.984 3.550 -2.523 1.00 11.02 2 TYR D CA 1
ATOM 4477 C C . TYR F 3 2 ? 6.199 3.746 -3.401 1.00 14.00 2 TYR D C 1
ATOM 4478 O O . TYR F 3 2 ? 7.121 4.468 -3.023 1.00 11.77 2 TYR D O 1
ATOM 4487 N N . VAL F 3 3 ? 6.191 3.114 -4.573 1.00 11.15 3 VAL D N 1
ATOM 4488 C CA . VAL F 3 3 ? 7.248 3.292 -5.566 1.00 9.23 3 VAL D CA 1
ATOM 4489 C C . VAL F 3 3 ? 6.958 4.539 -6.404 1.00 10.24 3 VAL D C 1
ATOM 4490 O O . VAL F 3 3 ? 5.798 4.839 -6.705 1.00 13.43 3 VAL D O 1
ATOM 4494 N N . ALA F 3 4 ? 7.999 5.280 -6.770 1.00 8.20 4 ALA D N 1
ATOM 4495 C CA . ALA F 3 4 ? 7.825 6.484 -7.589 1.00 8.41 4 ALA D CA 1
ATOM 4496 C C . ALA F 3 4 ? 8.043 6.191 -9.065 1.00 12.71 4 ALA D C 1
ATOM 4497 O O . ALA F 3 4 ? 8.592 5.150 -9.434 1.00 12.78 4 ALA D O 1
ATOM 4499 N N . ASP F 3 5 ? 7.615 7.122 -9.909 1.00 10.88 5 ASP D N 1
ATOM 4500 C CA . ASP F 3 5 ? 7.763 6.963 -11.348 1.00 11.22 5 ASP D CA 1
ATOM 4501 C C . ASP F 3 5 ? 8.827 7.897 -11.912 1.00 14.36 5 ASP D C 1
ATOM 4502 O O . ASP F 3 5 ? 8.787 8.264 -13.089 1.00 12.08 5 ASP D O 1
#

GO terms:
  GO:0009611 response to wounding (P, IEP)
  GO:0009723 response to ethylene (P, IEP)
  GO:0009751 response to salicylic acid (P, IEP)
  GO:0009753 response to jasmonic acid (P, IEP)
  GO:0010150 leaf senescence (P, IEP)
  GO:0004175 endopeptidase activity (F, IDA)
  GO:0006624 vacuolar protein processing (P, IDA)
  GO:0005773 vacuole (C, EXP)
  GO:0000323 lytic vacuole (C, IDA)
  GO:0004197 cysteine-type endopeptidase activity (F, IDA)

Nearest PDB structures (foldseek):
  5obt-assembly1_A  TM=1.004E+00  e=3.716E-49  Arabidopsis thaliana
  5nij-assembly2_C  TM=9.945E-01  e=1.516E-40  Arabidopsis thaliana
  7f5q-assembly2_B  TM=9.868E-01  e=4.906E-34  Viola philippica
  7f5j-assembly2_B  TM=9.871E-01  e=7.452E-34  Viola philippica
  7fa0-assembly2_B  TM=9.858E-01  e=1.825E-33  Viola philippica

B-factor: mean 16.21, std 10.01, range [4.21, 82.9]

Foldseek 3Di:
DQPFAEAEEFAEAADDLQSLASVLLRLLVVVLVVVVPHDLLRYHYEEQPCHQQPVLDPHHNFAHQAQPGDGSNPPRDWFAHRPQQDDQQVLCQALVNLVSRDDGDSRHNVAALAYEYEYEYAEAAQQWAHHHDPDTDGLLNVLVSLVVSLVVNRYNAYEYEYEYALFLNSCVVRNDPDSNYHYDYQDHNHGGFAADLAPPDVPHHPPSSRHGRHTDSSCVVSVVSVD/DDWDFLVNVQVVVQVVQDDDPPDHGDGRDDDDDCVRRRHTCCVPVNDDPD/DDDD/DDDFAEAEEFAEAADDQQSLASVQLRLLVVVLVVVVPHDLLRYAYHEQPCHQCPPLHPNHNFAHQAQPGDGSRPPNDFQAHRQQQDDQQVLCQALVNLVSRDDGPSRHNVFALAYEYEYEYAEAAQQWDHHHYPDTHGLLVVLVSLVVSLVVNGYNAYEYEEEYALQLNSCPVRNDPDSNYHYDYQDHNHGGFAADLADPDPPHHPPSDHHGRHTDSSVVVSVVSPPPD/DDWDFLVNVQVVVQVVQDDDPPDHGDGRDDDDDVVRRRDTCCVPVNDDDD/DDDD